Protein AF-A0A1I7UWP2-F1 (afdb_monomer_lite)

Organism: NCBI:txid1561998

Radius of gyration: 33.39 Å; chains: 1; bounding box: 86×41×83 Å

pLDDT: mean 81.62, std 11.77, range [39.41, 97.31]

Sequence (398 aa):
MCFIIDIHLTVLMQPQPLHPMPAGFCTGLLTYRNFASSHILMTSVIGLLGSQVSGLVLCFLRKYLHFQKLNRTNVSHKAFAVIAFGVLYLIVIAMVIVTYKCGMPREEEFRIIREKYPQYEAGFQSLSNFALYDFNIYWIALLSGTTIGSFYAGALFGYTTFTMLNILMELRKMSSSSNFKKQKKALSSLIAQLITTLLAIVPIAILALSLLIEFDYAQDNRALVSFVNQYNESDIWLGLNCTGLSKNSCEWDDQTTDMSYSNFAIDVTKKCDYIYNNNCYFLYEQQVPFAMADIECQQGGYKFSSVHSYLENRFIASNYMVEMSIWLGGVAANGGLIVWSDGSQEDYGYSTLKYGNGSCVSMITHYDHTGGEWITRNCSDYLPFLCKRPVCSEIGGC

Secondary structure (DSSP, 8-state):
-HHHHHHIIIII-EEEE-TTSSEEEEESTTTGGG-S-HHHHHHHHHHHHHHHHHHHHHHHHHHHHHHHHHTT--S-HHHHHHHHHHHHHHHHHHHHHHHHHT---HHHHHHHHHHH-GGGHHHHHH-SS-EE----HHHHHHHHHHHHHHHHHHHHHHHHHHHHHHHHHHHHHHS-HHHHHHHHHHHHHHHHHHHHHHHHHHHHHHHHHHTTS--HHHHHHHHHHHHHHHHT-S----SEEESSSSGGGEEETT---------PPP-SSS----EETTEEEEEEEEEE-HHHHHHHHHHTT-EEPP--SHHHHHHHHHT--S-EEEEEEEEEETTEEEEETT----SSTTSSEEP-SSSEEEEEE-TTS---EEEEE-TTS-EEEEEEEEPPBTTB--

Foldseek 3Di:
DVVVLVCLCPAAWPWDDDPPAQKIFIDHDCCVVDVDFRLVSVLVSLLVLLVLLLVLLLVLLVLLVVLVVVVPDPDPSVVVSVVLSVVSVVLSVVLSVLSSVQFDDPVVVLVCCCVPPVVCNVVVVVDPHMTHGDPDPSVVVNVVSVVVSVVSSVVSSVVSLVSLVVSLVVVVVPDDPVVSVVSVVVSVVSVVSVVVSCVVVVVVVVVVVVSVPSPPVVVVVVVVVVVCVVVPHPDDDPQWDAPDLAPVRIAGNVRDDPPPDQCRDQPPVPDQPQDDPQKGKDWDQFWFFQVVLQVVLVSNVWGFADDADPVRLLSVQQVDLDFFKAFGQWWADPPDDTQGPVRDHGRYPDPQEDEDDATTKIWTHHNVSPTRRIYGDDSRGIGIGMTMDGNQDPVGGD

InterPro domains:
  IPR001304 C-type lectin-like [PF00059] (287-389)
  IPR001304 C-type lectin-like [PS50041] (276-388)
  IPR001304 C-type lectin-like [SM00034] (272-388)
  IPR016186 C-type lectin-like/link domain superfamily [G3DSA:3.10.100.10] (270-394)
  IPR016187 C-type lectin fold [SSF56436] (216-277)
  IPR016187 C-type lectin fold [SSF56436] (273-390)
  IPR019429 7TM GPCR, serpentine chemoreceptor class i (Sri) [PF10327] (1-226)

Structure (mmCIF, N/CA/C/O backbone):
data_AF-A0A1I7UWP2-F1
#
_entry.id   AF-A0A1I7UWP2-F1
#
loop_
_atom_site.group_PDB
_atom_site.id
_atom_site.type_symbol
_atom_site.label_atom_id
_atom_site.label_alt_id
_atom_site.label_comp_id
_atom_site.label_asym_id
_atom_site.label_entity_id
_atom_site.label_seq_id
_atom_site.pdbx_PDB_ins_code
_atom_site.Cartn_x
_atom_site.Cartn_y
_atom_site.Cartn_z
_atom_site.occupancy
_atom_site.B_iso_or_equiv
_atom_site.auth_seq_id
_atom_site.auth_comp_id
_atom_site.auth_asym_id
_atom_site.auth_atom_id
_atom_site.pdbx_PDB_model_num
ATOM 1 N N . MET A 1 1 ? -22.730 -6.114 12.375 1.00 74.75 1 MET A N 1
ATOM 2 C CA . MET A 1 1 ? -21.792 -5.221 11.666 1.00 74.75 1 MET A CA 1
ATOM 3 C C . MET A 1 1 ? -20.707 -6.032 10.996 1.00 74.75 1 MET A C 1
ATOM 5 O O . MET A 1 1 ? -20.910 -6.254 9.820 1.00 74.75 1 MET A O 1
ATOM 9 N N . CYS A 1 2 ? -19.699 -6.588 11.687 1.00 75.06 2 CYS A N 1
ATOM 10 C CA . CYS A 1 2 ? -18.667 -7.432 11.044 1.00 75.06 2 CYS A CA 1
ATOM 11 C C . CYS A 1 2 ? -19.281 -8.520 10.139 1.00 75.06 2 CYS A C 1
ATOM 13 O O . CYS A 1 2 ? -19.187 -8.396 8.934 1.00 75.06 2 CYS A O 1
ATOM 15 N N . PHE A 1 3 ? -20.124 -9.409 10.682 1.00 82.44 3 PHE A N 1
ATOM 16 C CA . PHE A 1 3 ? -20.871 -10.424 9.909 1.00 82.44 3 PHE A CA 1
ATOM 17 C C . PHE A 1 3 ? -21.676 -9.897 8.698 1.00 82.44 3 PHE A C 1
ATOM 19 O O . PHE A 1 3 ? -21.912 -10.627 7.743 1.00 82.44 3 PHE A O 1
ATOM 26 N N . ILE A 1 4 ? -22.111 -8.631 8.724 1.00 82.25 4 ILE A N 1
ATOM 27 C CA . ILE A 1 4 ? -22.823 -8.002 7.598 1.00 82.25 4 ILE A CA 1
ATOM 28 C C . ILE A 1 4 ? -21.819 -7.548 6.533 1.00 82.25 4 ILE A C 1
ATOM 30 O O . ILE A 1 4 ? -22.086 -7.727 5.355 1.00 82.25 4 ILE A O 1
ATOM 34 N N . ILE A 1 5 ? -20.665 -7.011 6.938 1.00 82.69 5 ILE A N 1
ATOM 35 C CA . ILE A 1 5 ? -19.534 -6.689 6.055 1.00 82.69 5 ILE A CA 1
ATOM 36 C C . ILE A 1 5 ? -18.963 -7.967 5.438 1.00 82.69 5 ILE A C 1
ATOM 38 O O . ILE A 1 5 ? -18.740 -7.994 4.235 1.00 82.69 5 ILE A O 1
ATOM 42 N N . ASP A 1 6 ? -18.813 -9.031 6.228 1.00 81.56 6 ASP A N 1
ATOM 43 C CA . ASP A 1 6 ? -18.327 -10.334 5.775 1.00 81.56 6 ASP A CA 1
ATOM 44 C C . ASP A 1 6 ? -19.257 -10.900 4.685 1.00 81.56 6 ASP A C 1
ATOM 46 O O . ASP A 1 6 ? -18.799 -11.219 3.591 1.00 81.56 6 ASP A O 1
ATOM 50 N N . ILE A 1 7 ? -20.579 -10.932 4.921 1.00 86.31 7 ILE A N 1
ATOM 51 C CA . ILE A 1 7 ? -21.585 -11.294 3.901 1.00 86.31 7 ILE A CA 1
ATOM 52 C C . ILE A 1 7 ? -21.532 -10.350 2.692 1.00 86.31 7 ILE A C 1
ATOM 54 O O . ILE A 1 7 ? -21.632 -10.804 1.548 1.00 86.31 7 ILE A O 1
ATOM 58 N N . HIS A 1 8 ? -21.383 -9.043 2.923 1.00 82.44 8 HIS A N 1
ATOM 59 C CA . HIS A 1 8 ? -21.373 -8.054 1.848 1.00 82.44 8 HIS A CA 1
ATOM 60 C C . HIS A 1 8 ? -20.183 -8.265 0.913 1.00 82.44 8 HIS A C 1
ATOM 62 O O . HIS A 1 8 ? -20.402 -8.308 -0.288 1.00 82.44 8 HIS A O 1
ATOM 68 N N . LEU A 1 9 ? -18.983 -8.497 1.458 1.00 82.62 9 LEU A N 1
ATOM 69 C CA . LEU A 1 9 ? -17.714 -8.682 0.737 1.00 82.62 9 LEU A CA 1
ATOM 70 C C . LEU A 1 9 ? -17.452 -10.109 0.207 1.00 82.62 9 LEU A C 1
ATOM 72 O O . LEU A 1 9 ? -16.437 -10.324 -0.456 1.00 82.62 9 LEU A O 1
ATOM 76 N N . THR A 1 10 ? -18.313 -11.089 0.513 1.00 82.81 10 THR A N 1
ATOM 77 C CA . THR A 1 10 ? -18.129 -12.493 0.075 1.00 82.81 10 THR A CA 1
ATOM 78 C C . THR A 1 10 ? -19.311 -13.089 -0.690 1.00 82.81 10 THR A C 1
ATOM 80 O O . THR A 1 10 ? -19.113 -14.024 -1.461 1.00 82.81 10 THR A O 1
ATOM 83 N N . VAL A 1 11 ? -20.534 -12.574 -0.505 1.00 84.81 11 VAL A N 1
ATOM 84 C CA . VAL A 1 11 ? -21.758 -13.118 -1.129 1.00 84.81 11 VAL A CA 1
ATOM 85 C C . VAL A 1 11 ? -22.483 -12.071 -1.977 1.00 84.81 11 VAL A C 1
ATOM 87 O O . VAL A 1 11 ? -22.956 -12.367 -3.077 1.00 84.81 11 VAL A O 1
ATOM 90 N N . LEU A 1 12 ? -22.599 -10.839 -1.473 1.00 86.62 12 LEU A N 1
ATOM 91 C CA . LEU A 1 12 ? -23.357 -9.784 -2.154 1.00 86.62 12 LEU A CA 1
ATOM 92 C C . LEU A 1 12 ? -22.527 -9.084 -3.237 1.00 86.62 12 LEU A C 1
ATOM 94 O O . LEU A 1 12 ? -23.044 -8.815 -4.323 1.00 86.62 12 LEU A O 1
ATOM 98 N N . MET A 1 13 ? -21.249 -8.840 -2.954 1.00 86.12 13 MET A N 1
ATOM 99 C CA . MET A 1 13 ? -20.241 -8.315 -3.867 1.00 86.12 13 MET A CA 1
ATOM 100 C C . MET A 1 13 ? -18.848 -8.844 -3.492 1.00 86.12 13 MET A C 1
ATOM 102 O O . MET A 1 13 ? -18.511 -8.958 -2.323 1.00 86.12 13 MET A O 1
ATOM 106 N N . GLN A 1 14 ? -18.008 -9.095 -4.484 1.00 84.06 14 GLN A N 1
ATOM 107 C CA . GLN A 1 14 ? -16.583 -9.354 -4.345 1.00 84.06 14 GLN A CA 1
ATOM 108 C C . GLN A 1 14 ? -15.864 -8.353 -5.262 1.00 84.06 14 GLN A C 1
ATOM 110 O O . GLN A 1 14 ? -16.092 -8.386 -6.477 1.00 84.06 14 GLN A O 1
ATOM 115 N N . PRO A 1 15 ? -15.058 -7.423 -4.721 1.00 82.75 15 PRO A N 1
ATOM 116 C CA . PRO A 1 15 ? -14.322 -6.467 -5.536 1.00 82.75 15 PRO A CA 1
ATOM 117 C C . PRO A 1 15 ? -13.151 -7.157 -6.246 1.00 82.75 15 PRO A C 1
ATOM 119 O O . PRO A 1 15 ? -12.398 -7.910 -5.631 1.00 82.75 15 PRO A O 1
ATOM 122 N N . GLN A 1 16 ? -12.998 -6.871 -7.536 1.00 82.44 16 GLN A N 1
ATOM 123 C CA . GLN A 1 16 ? -11.916 -7.337 -8.398 1.00 82.44 16 GLN A CA 1
ATOM 124 C C . GLN A 1 16 ? -11.141 -6.106 -8.905 1.00 82.44 16 GLN A C 1
ATOM 126 O O . GLN A 1 16 ? -11.725 -5.305 -9.646 1.00 82.44 16 GLN A O 1
ATOM 131 N N . PRO A 1 17 ? -9.874 -5.898 -8.498 1.00 79.56 17 PRO A N 1
ATOM 132 C CA . PRO A 1 17 ? -9.062 -4.790 -8.992 1.00 79.56 17 PRO A CA 1
ATOM 133 C C . PRO A 1 17 ? -8.641 -5.031 -10.448 1.00 79.56 17 PRO A C 1
ATOM 135 O O . PRO A 1 17 ? -8.260 -6.140 -10.823 1.00 79.56 17 PRO A O 1
ATOM 138 N N . LEU A 1 18 ? -8.690 -3.983 -11.268 1.00 76.19 18 LEU A N 1
ATOM 139 C CA . LEU A 1 18 ? -8.285 -4.002 -12.674 1.00 76.19 18 LEU A CA 1
ATOM 140 C C . LEU A 1 18 ? -6.901 -3.365 -12.818 1.00 76.19 18 LEU A C 1
ATOM 142 O O . LEU A 1 18 ? -6.745 -2.255 -13.320 1.00 76.19 18 LEU A O 1
ATOM 146 N N . HIS A 1 19 ? -5.885 -4.095 -12.356 1.00 68.38 19 HIS A N 1
ATOM 147 C CA . HIS A 1 19 ? -4.492 -3.713 -12.566 1.00 68.38 19 HIS A CA 1
ATOM 148 C C . HIS A 1 19 ? -4.182 -3.592 -14.075 1.00 68.38 19 HIS A C 1
ATOM 150 O O . HIS A 1 19 ? -4.631 -4.443 -14.848 1.00 68.38 19 HIS A O 1
ATOM 156 N N . PRO A 1 20 ? -3.385 -2.597 -14.505 1.00 64.44 20 PRO A N 1
ATOM 157 C CA . PRO A 1 20 ? -2.561 -1.711 -13.682 1.00 64.44 20 PRO A CA 1
ATOM 158 C C . PRO A 1 20 ? -3.158 -0.292 -13.555 1.00 64.44 20 PRO A C 1
ATOM 160 O O . PRO A 1 20 ? -2.475 0.685 -13.825 1.00 64.44 20 PRO A O 1
ATOM 163 N N . MET A 1 21 ? -4.452 -0.177 -13.243 1.00 71.81 21 MET A N 1
ATOM 164 C CA . MET A 1 21 ? -5.142 1.113 -13.110 1.00 71.81 21 MET A CA 1
ATOM 165 C C . MET A 1 21 ? -5.804 1.246 -11.731 1.00 71.81 21 MET A C 1
ATOM 167 O O . MET A 1 21 ? -6.136 0.220 -11.119 1.00 71.81 21 MET A O 1
ATOM 171 N N . PRO A 1 22 ? -6.174 2.470 -11.301 1.00 75.81 22 PRO A N 1
ATOM 172 C CA . PRO A 1 22 ? -7.067 2.720 -10.165 1.00 75.81 22 PRO A CA 1
ATOM 173 C C . PRO A 1 22 ? -8.536 2.388 -10.514 1.00 75.81 22 PRO A C 1
ATOM 175 O O . PRO A 1 22 ? -9.459 3.193 -10.352 1.00 75.81 22 PRO A O 1
ATOM 178 N N . ALA A 1 23 ? -8.763 1.180 -11.031 1.00 81.81 23 ALA A N 1
ATOM 179 C CA . ALA A 1 23 ? -10.035 0.681 -11.533 1.00 81.81 23 ALA A CA 1
ATOM 180 C C . ALA A 1 23 ? -10.419 -0.656 -10.888 1.00 81.81 23 ALA A C 1
ATOM 182 O O . ALA A 1 23 ? -9.580 -1.414 -10.397 1.00 81.81 23 ALA A O 1
ATOM 183 N N . GLY A 1 24 ? -11.705 -0.995 -10.933 1.00 84.25 24 GLY A N 1
ATOM 184 C CA . GLY A 1 24 ? -12.183 -2.303 -10.495 1.00 84.25 24 GLY A CA 1
ATOM 185 C C . GLY A 1 24 ? -13.644 -2.562 -10.831 1.00 84.25 24 GLY A C 1
ATOM 186 O O . GLY A 1 24 ? -14.391 -1.658 -11.203 1.00 84.25 24 GLY A O 1
ATOM 187 N N . PHE A 1 25 ? -14.075 -3.809 -10.675 1.00 86.88 25 PHE A N 1
ATOM 188 C CA . PHE A 1 25 ? -15.473 -4.210 -10.830 1.00 86.88 25 PHE A CA 1
ATOM 189 C C . PHE A 1 25 ? -15.919 -5.121 -9.687 1.00 86.88 25 PHE A C 1
ATOM 191 O O . PHE A 1 25 ? -15.100 -5.709 -8.987 1.00 86.88 25 PHE A O 1
ATOM 198 N N . CYS A 1 26 ? -17.227 -5.220 -9.463 1.00 86.56 26 CYS A N 1
ATOM 199 C CA . CYS A 1 26 ? -17.799 -6.098 -8.442 1.00 86.56 26 CYS A CA 1
ATOM 200 C C . CYS A 1 26 ? -18.500 -7.305 -9.082 1.00 86.56 26 CYS A C 1
ATOM 202 O O . CYS A 1 26 ? -19.354 -7.148 -9.955 1.00 86.56 26 CYS A O 1
ATOM 204 N N . THR A 1 27 ? -18.212 -8.513 -8.602 1.00 84.88 27 THR A N 1
ATOM 205 C CA . THR A 1 27 ? -18.961 -9.736 -8.940 1.00 84.88 27 THR A CA 1
ATOM 206 C C . THR A 1 27 ? -19.812 -10.174 -7.749 1.00 84.88 27 THR A C 1
ATOM 208 O O . THR A 1 27 ? -19.382 -10.043 -6.612 1.00 84.88 27 THR A O 1
ATOM 211 N N . GLY A 1 28 ? -21.032 -10.674 -7.957 1.00 86.44 28 GLY A N 1
ATOM 212 C CA . GLY A 1 28 ? -21.868 -11.176 -6.858 1.00 86.44 28 GLY A CA 1
ATOM 213 C C . GLY A 1 28 ? -23.359 -10.931 -7.055 1.00 86.44 28 GLY A C 1
ATOM 214 O O . GLY A 1 28 ? -23.805 -10.492 -8.118 1.00 86.44 28 GLY A O 1
ATOM 215 N N . LEU A 1 29 ? -24.146 -11.218 -6.015 1.00 87.56 29 LEU A N 1
ATOM 216 C CA . LEU A 1 29 ? -25.608 -11.157 -6.088 1.00 87.56 29 LEU A CA 1
ATOM 217 C C . LEU A 1 29 ? -26.146 -9.750 -6.411 1.00 87.56 29 LEU A C 1
ATOM 219 O O . LEU A 1 29 ? -27.175 -9.641 -7.073 1.00 87.56 29 LEU A O 1
ATOM 223 N N . LEU A 1 30 ? -25.455 -8.681 -5.994 1.00 86.88 30 LEU A N 1
ATOM 224 C CA . LEU A 1 30 ? -25.879 -7.294 -6.240 1.00 86.88 30 LEU A CA 1
ATOM 225 C C . LEU A 1 30 ? -25.405 -6.711 -7.583 1.00 86.88 30 LEU A C 1
ATOM 227 O O . LEU A 1 30 ? -25.908 -5.661 -7.980 1.00 86.88 30 LEU A O 1
ATOM 231 N N . THR A 1 31 ? -24.491 -7.368 -8.309 1.00 83.94 31 THR A N 1
ATOM 232 C CA . THR A 1 31 ? -24.173 -6.997 -9.706 1.00 83.94 31 THR A CA 1
ATOM 233 C C . THR A 1 31 ? -24.862 -7.877 -10.743 1.00 83.94 31 THR A C 1
ATOM 235 O O . THR A 1 31 ? -24.876 -7.525 -11.924 1.00 83.94 31 THR A O 1
ATOM 238 N N . TYR A 1 32 ? -25.527 -8.961 -10.326 1.00 83.62 32 TYR A N 1
ATOM 239 C CA . TYR A 1 32 ? -26.397 -9.739 -11.205 1.00 83.62 32 TYR A CA 1
ATOM 240 C C . TYR A 1 32 ? -27.450 -8.836 -11.879 1.00 83.62 32 TYR A C 1
ATOM 242 O O . TYR A 1 32 ? -28.125 -8.041 -11.224 1.00 83.62 32 TYR A O 1
ATOM 250 N N . ARG A 1 33 ? -27.561 -8.940 -13.213 1.00 80.56 33 ARG A N 1
ATOM 251 C CA . ARG A 1 33 ? -28.406 -8.083 -14.075 1.00 80.56 33 ARG A CA 1
ATOM 252 C C . ARG A 1 33 ? -28.176 -6.568 -13.897 1.00 80.56 33 ARG A C 1
ATOM 254 O O . ARG A 1 33 ? -29.107 -5.793 -14.095 1.00 80.56 33 ARG A O 1
ATOM 261 N N . ASN A 1 34 ? -26.956 -6.143 -13.551 1.00 77.94 34 ASN A N 1
ATOM 262 C CA . ASN A 1 34 ? -26.588 -4.736 -13.333 1.00 77.94 34 ASN A CA 1
ATOM 263 C C . ASN A 1 34 ? -27.463 -4.015 -12.274 1.00 77.94 34 ASN A C 1
ATOM 265 O O . ASN A 1 34 ? -27.690 -2.812 -12.376 1.00 77.94 34 ASN A O 1
ATOM 269 N N . PHE A 1 35 ? -27.939 -4.726 -11.239 1.00 85.19 35 PHE A N 1
ATOM 270 C CA . PHE A 1 35 ? -28.796 -4.149 -10.189 1.00 85.19 35 PHE A CA 1
ATOM 271 C C . PHE A 1 35 ? -28.146 -2.972 -9.429 1.00 85.19 35 PHE A C 1
ATOM 273 O O . PHE A 1 35 ? -28.826 -2.000 -9.106 1.00 85.19 35 PHE A O 1
ATOM 280 N N . ALA A 1 36 ? -26.833 -3.026 -9.180 1.00 87.00 36 ALA A N 1
ATOM 281 C CA . ALA A 1 36 ? -26.046 -1.913 -8.649 1.00 87.00 36 ALA A CA 1
ATOM 282 C C . ALA A 1 36 ? -24.716 -1.744 -9.407 1.00 87.00 36 ALA A C 1
ATOM 284 O O . ALA A 1 36 ? -24.098 -2.722 -9.842 1.00 87.00 36 ALA A O 1
ATOM 285 N N . SER A 1 37 ? -24.243 -0.501 -9.547 1.00 90.06 37 SER A N 1
ATOM 286 C CA . SER A 1 37 ? -22.917 -0.222 -10.113 1.00 90.06 37 SER A CA 1
ATOM 287 C C . SER A 1 37 ? -21.804 -0.522 -9.104 1.00 90.06 37 SER A C 1
ATOM 289 O O . SER A 1 37 ? -21.992 -0.403 -7.890 1.00 90.06 37 SER A O 1
ATOM 291 N N . SER A 1 38 ? -20.619 -0.868 -9.610 1.00 89.19 38 SER A N 1
ATOM 292 C CA . SER A 1 38 ? -19.435 -1.158 -8.790 1.00 89.19 38 SER A CA 1
ATOM 293 C C . SER A 1 38 ? -19.065 0.025 -7.884 1.00 89.19 38 SER A C 1
ATOM 295 O O . SER A 1 38 ? -18.721 -0.177 -6.723 1.00 89.19 38 SER A O 1
ATOM 297 N N . HIS A 1 39 ? -19.248 1.265 -8.358 1.00 90.44 39 HIS A N 1
ATOM 298 C CA . HIS A 1 39 ? -19.044 2.479 -7.557 1.00 90.44 39 HIS A CA 1
ATOM 299 C C . HIS A 1 39 ? -20.010 2.600 -6.367 1.00 90.44 39 HIS A C 1
ATOM 301 O O . HIS A 1 39 ? -19.591 2.900 -5.247 1.00 90.44 39 HIS A O 1
ATOM 307 N N . ILE A 1 40 ? -21.308 2.342 -6.574 1.00 91.25 40 ILE A N 1
ATOM 308 C CA . ILE A 1 40 ? -22.312 2.374 -5.492 1.00 91.25 40 ILE A CA 1
ATOM 309 C C . ILE A 1 40 ? -22.011 1.276 -4.464 1.00 91.25 40 ILE A C 1
ATOM 311 O O . ILE A 1 40 ? -22.099 1.505 -3.255 1.00 91.25 40 ILE A O 1
ATOM 315 N N . LEU A 1 41 ? -21.591 0.103 -4.936 1.00 90.12 41 LEU A N 1
ATOM 316 C CA . LEU A 1 41 ? -21.196 -1.019 -4.093 1.00 90.12 41 LEU A CA 1
ATOM 317 C C . LEU A 1 41 ? -19.957 -0.694 -3.241 1.00 90.12 41 LEU A C 1
ATOM 319 O O . LEU A 1 41 ? -20.031 -0.815 -2.016 1.00 90.12 41 LEU A O 1
ATOM 323 N N . MET A 1 42 ? -18.889 -0.143 -3.822 1.00 87.75 42 MET A N 1
ATOM 324 C CA . MET A 1 42 ? -17.733 0.341 -3.050 1.00 87.75 42 MET A CA 1
ATOM 325 C C . MET A 1 42 ? -18.092 1.480 -2.080 1.00 87.75 42 MET A C 1
ATOM 327 O O . MET A 1 42 ? -17.624 1.492 -0.939 1.00 87.75 42 MET A O 1
ATOM 331 N N . THR A 1 43 ? -19.006 2.379 -2.462 1.00 91.25 43 THR A N 1
ATOM 332 C CA . THR A 1 43 ? -19.536 3.422 -1.565 1.00 91.25 43 THR A CA 1
ATOM 333 C C . THR A 1 43 ? -20.236 2.811 -0.341 1.00 91.25 43 THR A C 1
ATOM 335 O O . THR A 1 43 ? -20.017 3.251 0.791 1.00 91.25 43 THR A O 1
ATOM 338 N N . SER A 1 44 ? -21.031 1.750 -0.533 1.00 90.38 44 SER A N 1
ATOM 339 C CA . SER A 1 44 ? -21.676 1.032 0.576 1.00 90.38 44 SER A CA 1
ATOM 340 C C . SER A 1 44 ? -20.691 0.287 1.486 1.00 90.38 44 SER A C 1
ATOM 342 O O . SER A 1 44 ? -20.899 0.282 2.699 1.00 90.38 44 SER A O 1
ATOM 344 N N . VAL A 1 45 ? -19.583 -0.254 0.957 1.00 87.50 45 VAL A N 1
ATOM 345 C CA . VAL A 1 45 ? -18.504 -0.847 1.776 1.00 87.50 45 VAL A CA 1
ATOM 346 C C . VAL A 1 45 ? -17.926 0.182 2.747 1.00 87.50 45 VAL A C 1
ATOM 348 O O . VAL A 1 45 ? -17.834 -0.097 3.943 1.00 87.50 45 VAL A O 1
ATOM 351 N N . ILE A 1 46 ? -17.594 1.389 2.275 1.00 87.50 46 ILE A N 1
ATOM 352 C CA . ILE A 1 46 ? -17.031 2.447 3.133 1.00 87.50 46 ILE A CA 1
ATOM 353 C C . ILE A 1 46 ? -18.037 2.883 4.214 1.00 87.50 46 ILE A C 1
ATOM 355 O O . ILE A 1 46 ? -17.662 3.031 5.380 1.00 87.50 46 ILE A O 1
ATOM 359 N N . GLY A 1 47 ? -19.328 2.983 3.878 1.00 90.62 47 GLY A N 1
ATOM 360 C CA . GLY A 1 47 ? -20.388 3.231 4.863 1.00 90.62 47 GLY A CA 1
ATOM 361 C C . GLY A 1 47 ? -20.509 2.128 5.922 1.00 90.62 47 GLY A C 1
ATOM 362 O O . GLY A 1 47 ? -20.614 2.418 7.118 1.00 90.62 47 GLY A O 1
ATOM 363 N N . LEU A 1 48 ? -20.434 0.857 5.515 1.00 89.62 48 LEU A N 1
ATOM 364 C CA . LEU A 1 48 ? -20.475 -0.277 6.438 1.00 89.62 48 LEU A CA 1
ATOM 365 C C . 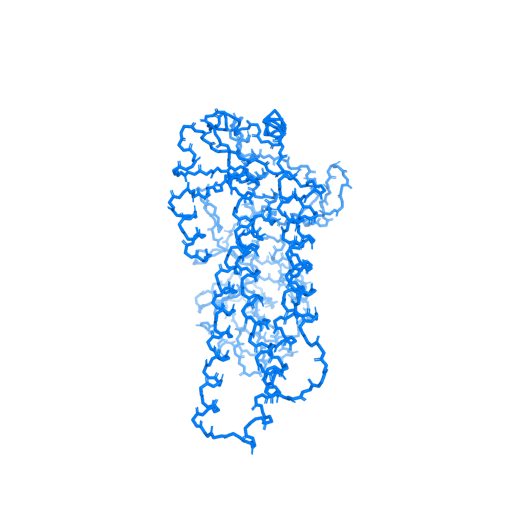LEU A 1 48 ? -19.245 -0.308 7.363 1.00 89.62 48 LEU A C 1
ATOM 367 O O . LEU A 1 48 ? -19.417 -0.443 8.577 1.00 89.62 48 LEU A O 1
ATOM 371 N N . LEU A 1 49 ? -18.031 -0.106 6.839 1.00 86.75 49 LEU A N 1
ATOM 372 C CA . LEU A 1 49 ? -16.795 -0.019 7.632 1.00 86.75 49 LEU A CA 1
ATOM 373 C C . LEU A 1 49 ? -16.849 1.138 8.648 1.00 86.75 49 LEU A C 1
ATOM 375 O O . LEU A 1 49 ? -16.576 0.939 9.836 1.00 86.75 49 LEU A O 1
ATOM 379 N N . GLY A 1 50 ? -17.307 2.324 8.232 1.00 89.31 50 GLY A N 1
ATOM 380 C CA . GLY A 1 50 ? -17.542 3.454 9.137 1.00 89.31 50 GLY A CA 1
ATOM 381 C C . GLY A 1 50 ? -18.570 3.138 10.236 1.00 89.31 50 GLY A C 1
ATOM 382 O O . GLY A 1 50 ? -18.400 3.535 11.396 1.00 89.31 50 GLY A O 1
ATOM 383 N N . SER A 1 51 ? -19.601 2.346 9.918 1.00 89.56 51 SER A N 1
ATOM 384 C CA . SER A 1 51 ? -20.582 1.860 10.901 1.00 89.56 51 SER A CA 1
ATOM 385 C C . SER A 1 51 ? -19.986 0.863 11.911 1.00 89.56 51 SER A C 1
ATOM 387 O O . SER A 1 51 ? -20.358 0.893 13.087 1.00 89.56 51 SER A O 1
ATOM 389 N N . GLN A 1 52 ? -19.018 0.026 11.507 1.00 88.31 52 GLN A N 1
ATOM 390 C CA . GLN A 1 52 ? -18.296 -0.884 12.406 1.00 88.31 52 GLN A CA 1
ATOM 391 C C . GLN A 1 52 ? -17.441 -0.108 13.413 1.00 88.31 52 GLN A C 1
ATOM 393 O O . GLN A 1 52 ? -17.543 -0.363 14.616 1.00 88.31 52 GLN A O 1
ATOM 398 N N . VAL A 1 53 ? -16.660 0.875 12.950 1.00 88.12 53 VAL A N 1
ATOM 399 C CA . VAL A 1 53 ? -15.859 1.749 13.829 1.00 88.12 53 VAL A CA 1
ATOM 400 C C . VAL A 1 53 ? -16.768 2.515 14.797 1.00 88.12 53 VAL A C 1
ATOM 402 O O . VAL A 1 53 ? -16.520 2.522 16.005 1.00 88.12 53 VAL A O 1
ATOM 405 N N . SER A 1 54 ? -17.881 3.065 14.301 1.00 91.12 54 SER A N 1
ATOM 406 C CA . SER A 1 54 ? -18.898 3.732 15.129 1.00 91.12 54 SER A CA 1
ATOM 407 C C . SER A 1 54 ? -19.495 2.799 16.191 1.00 91.12 54 SER A C 1
ATOM 409 O O . SER A 1 54 ? -19.647 3.191 17.349 1.00 91.12 54 SER A O 1
ATOM 411 N N . GLY A 1 55 ? -19.794 1.545 15.834 1.00 90.88 55 GLY A N 1
ATOM 412 C CA . GLY A 1 55 ? -20.299 0.530 16.762 1.00 90.88 55 GLY A CA 1
ATOM 413 C C . GLY A 1 55 ? -19.306 0.186 17.878 1.00 90.88 55 GLY A C 1
ATOM 414 O O . GLY A 1 55 ? -19.702 0.095 19.042 1.00 90.88 55 GLY A O 1
ATOM 415 N N . LEU A 1 56 ? -18.014 0.070 17.553 1.00 89.19 56 LEU A N 1
ATOM 416 C CA . LEU A 1 56 ? -16.955 -0.142 18.545 1.00 89.19 56 LEU A CA 1
ATOM 417 C C . LEU A 1 56 ? -16.826 1.062 19.482 1.00 89.19 56 LEU A C 1
ATOM 419 O O . LEU A 1 56 ? -16.858 0.889 20.701 1.00 89.19 56 LEU A O 1
ATOM 423 N N . VAL A 1 57 ? -16.767 2.285 18.947 1.00 91.56 57 VAL A N 1
ATOM 424 C CA . VAL A 1 57 ? -16.729 3.513 19.761 1.00 91.56 57 VAL A CA 1
ATOM 425 C C . VAL A 1 57 ? -17.946 3.605 20.686 1.00 91.56 57 VAL A C 1
ATOM 427 O O . VAL A 1 57 ? -17.788 3.898 21.871 1.00 91.56 57 VAL A O 1
ATOM 430 N N . LEU A 1 58 ? -19.148 3.259 20.216 1.00 92.62 58 LEU A N 1
ATOM 431 C CA . LEU A 1 58 ? -20.346 3.202 21.057 1.00 92.62 58 LEU A CA 1
ATOM 432 C C . LEU A 1 58 ? -20.215 2.179 22.203 1.00 92.62 58 LEU A C 1
ATOM 434 O O . LEU A 1 58 ? -20.659 2.453 23.321 1.00 92.62 58 LEU A O 1
ATOM 438 N N . CYS A 1 59 ? -19.583 1.025 21.973 1.00 91.75 59 CYS A N 1
ATOM 439 C CA . CYS A 1 59 ? -19.282 0.047 23.022 1.00 91.75 59 CYS A CA 1
ATOM 440 C C . CYS A 1 59 ? -18.268 0.579 24.052 1.00 91.75 59 CYS A C 1
ATOM 442 O O . CYS A 1 59 ? -18.511 0.446 25.257 1.00 91.75 59 CYS A O 1
ATOM 444 N N . PHE A 1 60 ? -17.192 1.242 23.613 1.00 92.31 60 PHE A N 1
ATOM 445 C CA . PHE A 1 60 ? -16.230 1.903 24.507 1.00 92.31 60 PHE A CA 1
ATOM 446 C C . PHE A 1 60 ? -16.878 3.022 25.327 1.00 92.31 60 PHE A C 1
ATOM 448 O O . PHE A 1 60 ? -16.745 3.032 26.550 1.00 92.31 60 PHE A O 1
ATOM 455 N N . LEU A 1 61 ? -17.672 3.897 24.706 1.00 92.31 61 LEU A N 1
ATOM 456 C CA . LEU A 1 61 ? -18.398 4.970 25.390 1.00 92.31 61 LEU A CA 1
ATOM 457 C C . LEU A 1 61 ? -19.425 4.431 26.400 1.00 92.31 61 LEU A C 1
ATOM 459 O O . LEU A 1 61 ? -19.491 4.913 27.533 1.00 92.31 61 LEU A O 1
ATOM 463 N N . ARG A 1 62 ? -20.182 3.380 26.054 1.00 91.56 62 ARG A N 1
ATOM 464 C CA . ARG A 1 62 ? -21.092 2.699 26.997 1.00 91.56 62 ARG A CA 1
ATOM 465 C C . ARG A 1 62 ? -20.338 2.105 28.192 1.00 91.56 62 ARG A C 1
ATOM 467 O O . ARG A 1 62 ? -20.816 2.215 29.323 1.00 91.56 62 ARG A O 1
ATOM 474 N N . LYS A 1 63 ? -19.158 1.509 27.975 1.00 90.50 63 LYS A N 1
ATOM 475 C CA . LYS A 1 63 ? -18.333 0.940 29.054 1.00 90.50 63 LYS A CA 1
ATOM 476 C C . LYS A 1 63 ? -17.689 2.026 29.927 1.00 90.50 63 LYS A C 1
ATOM 478 O O . LYS A 1 63 ? -17.724 1.906 31.151 1.00 90.50 63 LYS A O 1
ATOM 483 N N . TYR A 1 64 ? -17.207 3.108 29.320 1.00 90.12 64 TYR A N 1
ATOM 484 C CA . TYR A 1 64 ? -16.700 4.310 29.986 1.00 90.12 64 TYR A CA 1
ATOM 485 C C . TYR A 1 64 ? -17.758 4.925 30.916 1.00 90.12 64 TYR A C 1
ATOM 487 O O . TYR A 1 64 ? -17.502 5.113 32.105 1.00 90.12 64 TYR A O 1
ATOM 495 N N . LEU A 1 65 ? -18.988 5.129 30.426 1.00 91.38 65 LEU A N 1
ATOM 496 C CA . LEU A 1 65 ? -20.107 5.628 31.237 1.00 91.38 65 LEU A CA 1
ATOM 497 C C . LEU A 1 65 ? -20.461 4.702 32.413 1.00 91.38 65 LEU A C 1
ATOM 499 O O . LEU A 1 65 ? -20.884 5.182 33.465 1.00 91.38 65 LEU A O 1
ATOM 503 N N . HIS A 1 66 ? -20.291 3.383 32.264 1.00 87.94 66 HIS A N 1
ATOM 504 C CA . HIS A 1 66 ? -20.471 2.433 33.367 1.00 87.94 66 HIS A CA 1
ATOM 505 C C . HIS A 1 66 ? -19.392 2.599 34.446 1.00 87.94 66 HIS A C 1
ATOM 507 O O . HIS A 1 66 ? -19.717 2.606 35.631 1.00 87.94 66 HIS A O 1
ATOM 513 N N . PHE A 1 67 ? -18.125 2.775 34.060 1.00 86.88 67 PHE A N 1
ATOM 514 C CA . PHE A 1 67 ? -17.043 3.044 35.013 1.00 86.88 67 PHE A CA 1
ATOM 515 C C . PHE A 1 67 ? -17.188 4.412 35.698 1.00 86.88 67 PHE A C 1
ATOM 517 O O . PHE A 1 67 ? -17.048 4.481 36.916 1.00 86.88 67 PHE A O 1
ATOM 524 N N . GLN A 1 68 ? -17.564 5.475 34.978 1.00 87.00 68 GLN A N 1
ATOM 525 C CA . GLN A 1 68 ? -17.775 6.795 35.592 1.00 87.00 68 GLN A CA 1
ATOM 526 C C . GLN A 1 68 ? -18.914 6.795 36.629 1.00 87.00 68 GLN A C 1
ATOM 528 O O . GLN A 1 68 ? -18.795 7.435 37.671 1.00 87.00 68 GLN A O 1
ATOM 533 N N . LYS A 1 69 ? -19.985 6.010 36.418 1.00 85.31 69 LYS A N 1
ATOM 534 C CA . LYS A 1 69 ? -21.033 5.799 37.439 1.00 85.31 69 LYS A CA 1
ATOM 535 C C . LYS A 1 69 ? -20.501 5.135 38.716 1.00 85.31 69 LYS A C 1
ATOM 537 O O . LYS A 1 69 ? -20.948 5.483 39.804 1.00 85.31 69 LYS A O 1
ATOM 542 N N . LEU A 1 70 ? -19.560 4.192 38.598 1.00 82.38 70 LEU A N 1
ATOM 543 C CA . LEU A 1 70 ? -18.915 3.560 39.760 1.00 82.38 70 LEU A CA 1
ATOM 544 C C . LEU A 1 70 ? -18.008 4.544 40.516 1.00 82.38 70 LEU A C 1
ATOM 546 O O . LEU A 1 70 ? -17.888 4.439 41.732 1.00 82.38 70 LEU A O 1
ATOM 550 N N . ASN A 1 71 ? -17.429 5.519 39.809 1.00 79.81 71 ASN A N 1
ATOM 551 C CA . ASN A 1 71 ? -16.517 6.528 40.350 1.00 79.81 71 ASN A CA 1
ATOM 552 C C . ASN A 1 71 ? -17.216 7.680 41.114 1.00 79.81 71 ASN A C 1
ATOM 554 O O . ASN A 1 71 ? -16.549 8.587 41.597 1.00 79.81 71 ASN A O 1
ATOM 558 N N . ARG A 1 72 ? -18.557 7.672 41.213 1.00 73.12 72 ARG A N 1
ATOM 559 C CA . ARG A 1 72 ? -19.382 8.644 41.973 1.00 73.12 72 ARG A CA 1
ATOM 560 C C . ARG A 1 72 ? -19.139 10.140 41.668 1.00 73.12 72 ARG A C 1
ATOM 562 O O . ARG A 1 72 ? -19.518 10.991 42.466 1.00 73.12 72 ARG A O 1
ATOM 569 N N . THR A 1 73 ? -18.557 10.498 40.522 1.00 67.06 73 THR A N 1
ATOM 570 C CA . THR A 1 73 ? -18.334 11.911 40.161 1.00 67.06 73 THR A CA 1
ATOM 571 C C . THR A 1 73 ? -19.635 12.584 39.714 1.00 67.06 73 THR A C 1
ATOM 573 O O . THR A 1 73 ? -20.294 12.073 38.808 1.00 67.06 73 THR A O 1
ATOM 576 N N . ASN A 1 74 ? -19.949 13.774 40.237 1.00 60.53 74 ASN A N 1
ATOM 577 C CA . ASN A 1 74 ? -21.152 14.550 39.875 1.00 60.53 74 ASN A CA 1
ATOM 578 C C . ASN A 1 74 ? -21.130 15.170 38.453 1.00 60.53 74 ASN A C 1
ATOM 580 O O . ASN A 1 74 ? -22.071 15.857 38.065 1.00 60.53 74 ASN A O 1
ATOM 584 N N . VAL A 1 75 ? -20.076 14.947 37.661 1.00 71.75 75 VAL A N 1
ATOM 585 C CA . VAL A 1 75 ? -19.929 15.497 36.300 1.00 71.75 75 VAL A CA 1
ATOM 586 C C . VAL A 1 75 ? -20.772 14.708 35.287 1.00 71.75 75 VAL A C 1
ATOM 588 O O . VAL A 1 75 ? -20.777 13.475 35.280 1.00 71.75 75 VAL A O 1
ATOM 591 N N . SER A 1 76 ? -21.461 15.410 34.379 1.00 74.56 76 SER A N 1
ATOM 592 C CA . SER A 1 76 ? -22.343 14.803 33.368 1.00 74.56 76 SER A CA 1
ATOM 593 C C . SER A 1 76 ? -21.579 14.199 32.177 1.00 74.56 76 SER A C 1
ATOM 595 O O . SER A 1 76 ? -21.696 14.634 31.031 1.00 74.56 76 SER A O 1
ATOM 597 N N . HIS A 1 77 ? -20.836 13.116 32.428 1.00 86.12 77 HIS A N 1
ATOM 598 C CA . HIS A 1 77 ? -20.102 12.344 31.408 1.00 86.12 77 HIS A CA 1
ATOM 599 C C . HIS A 1 77 ? -20.972 11.849 30.238 1.00 86.12 77 HIS A C 1
ATOM 601 O O . HIS A 1 77 ? -20.451 11.533 29.169 1.00 86.12 77 HIS A O 1
ATOM 607 N N . LYS A 1 78 ? -22.302 11.798 30.418 1.00 89.19 78 LYS A N 1
ATOM 608 C CA . LYS A 1 78 ? -23.274 11.485 29.357 1.00 89.19 78 LYS A CA 1
ATOM 609 C C . LYS A 1 78 ? -23.169 12.452 28.174 1.00 89.19 78 LYS A C 1
ATOM 611 O O . LYS A 1 78 ? -23.243 11.996 27.039 1.00 89.19 78 LYS A O 1
ATOM 616 N N . ALA A 1 79 ? -22.998 13.752 28.433 1.00 90.56 79 ALA A N 1
ATOM 617 C CA . ALA A 1 79 ? -22.949 14.771 27.385 1.00 90.56 79 ALA A CA 1
ATOM 618 C C . ALA A 1 79 ? -21.730 14.565 26.474 1.00 90.56 79 ALA A C 1
ATOM 620 O O . ALA A 1 79 ? -21.886 14.462 25.261 1.00 90.56 79 ALA A O 1
ATOM 621 N N . PHE A 1 80 ? -20.547 14.373 27.071 1.00 92.12 80 PHE A N 1
ATOM 622 C CA . PHE A 1 80 ? -19.320 14.004 26.357 1.00 92.12 80 PHE A CA 1
ATOM 623 C C . PHE A 1 80 ? -19.526 12.782 25.451 1.00 92.12 80 PHE A C 1
ATOM 625 O O . PHE A 1 80 ? -19.198 12.833 24.271 1.00 92.12 80 PHE A O 1
ATOM 632 N N . ALA A 1 81 ? -20.121 11.703 25.971 1.00 93.75 81 ALA A N 1
ATOM 633 C CA . ALA A 1 81 ? -20.326 10.482 25.196 1.00 93.75 81 ALA A CA 1
ATOM 634 C C . ALA A 1 81 ? -21.305 10.658 24.018 1.00 93.75 81 ALA A C 1
ATOM 636 O O . ALA A 1 81 ? -21.091 10.072 22.960 1.00 93.75 81 ALA A O 1
ATOM 637 N N . VAL A 1 82 ? -22.360 11.465 24.174 1.00 94.06 82 VAL A N 1
ATOM 638 C CA . VAL A 1 82 ? -23.294 11.774 23.075 1.00 94.06 82 VAL A CA 1
ATOM 639 C C . VAL A 1 82 ? -22.619 12.644 22.012 1.00 94.06 82 VAL A C 1
ATOM 641 O O . VAL A 1 82 ? -22.720 12.331 20.829 1.00 94.06 82 VAL A O 1
ATOM 644 N N . ILE A 1 83 ? -21.884 13.683 22.421 1.00 94.75 83 ILE A N 1
ATOM 645 C CA . ILE A 1 83 ? -21.169 14.584 21.504 1.00 94.75 83 ILE A CA 1
ATOM 646 C C . ILE A 1 83 ? -20.086 13.819 20.731 1.00 94.75 83 ILE A C 1
ATOM 648 O O . ILE A 1 83 ? -20.038 13.907 19.508 1.00 94.75 83 ILE A O 1
ATOM 652 N N . ALA A 1 84 ? -19.265 13.016 21.414 1.00 95.00 84 ALA A N 1
ATOM 653 C CA . ALA A 1 84 ? -18.176 12.267 20.786 1.00 95.00 84 ALA A CA 1
ATOM 654 C C . ALA A 1 84 ? -18.676 11.219 19.774 1.00 95.00 84 ALA A C 1
ATOM 656 O O . ALA A 1 84 ? -18.096 11.058 18.700 1.00 95.00 84 ALA A O 1
ATOM 657 N N . PHE A 1 85 ? -19.786 10.538 20.079 1.00 95.94 85 PHE A N 1
ATOM 658 C CA . PHE A 1 85 ? -20.432 9.637 19.122 1.00 95.94 85 PHE A CA 1
ATOM 659 C C . PHE A 1 85 ? -21.063 10.399 17.945 1.00 95.94 85 PHE A C 1
ATOM 661 O O . PHE A 1 85 ? -20.927 9.971 16.801 1.00 95.94 85 PHE A O 1
ATOM 668 N N . GLY A 1 86 ? -21.710 11.541 18.205 1.00 95.75 86 GLY A N 1
ATOM 669 C CA . GLY A 1 86 ? -22.314 12.384 17.170 1.00 95.75 86 GLY A CA 1
ATOM 670 C C . GLY A 1 86 ? -21.293 12.928 16.169 1.00 95.75 86 GLY A C 1
ATOM 671 O O . GLY A 1 86 ? -21.513 12.826 14.966 1.00 95.75 86 GLY A O 1
ATOM 672 N N . VAL A 1 87 ? -20.150 13.430 16.649 1.00 96.12 87 VAL A N 1
ATOM 673 C CA . VAL A 1 87 ? -19.045 13.905 15.796 1.00 96.12 87 VAL A CA 1
ATOM 674 C C . VAL A 1 87 ? -18.499 12.776 14.919 1.00 96.12 87 VAL A C 1
ATOM 676 O O . VAL A 1 87 ? -18.380 12.959 13.710 1.00 96.12 87 VAL A O 1
ATOM 679 N N . LEU A 1 88 ? -18.242 11.588 15.482 1.00 94.25 88 LEU A N 1
ATOM 680 C CA . LEU A 1 88 ? -17.790 10.436 14.693 1.00 94.25 88 LEU A CA 1
ATOM 681 C C . LEU A 1 88 ? -18.813 10.025 13.622 1.00 94.25 88 LEU A C 1
ATOM 683 O O . LEU A 1 88 ? -18.437 9.738 12.488 1.00 94.25 88 LEU A O 1
ATOM 687 N N . TYR A 1 89 ? -20.103 10.018 13.961 1.00 93.94 89 TYR A N 1
ATOM 688 C CA . TYR A 1 89 ? -21.162 9.651 13.021 1.00 93.94 89 TYR A CA 1
ATOM 689 C C . TYR A 1 89 ? -21.304 10.671 11.877 1.00 93.94 89 TYR A C 1
ATOM 691 O O . TYR A 1 89 ? -21.476 10.279 10.724 1.00 93.94 89 TYR A O 1
ATOM 699 N N . LEU A 1 90 ? -21.143 11.968 12.165 1.00 95.38 90 LEU A N 1
ATOM 700 C CA . LEU A 1 90 ? -21.087 13.022 11.146 1.00 95.38 90 LEU A CA 1
ATOM 701 C C . LEU A 1 90 ? -19.862 12.882 10.230 1.00 95.38 90 LEU A C 1
ATOM 703 O O . LEU A 1 90 ? -20.005 13.041 9.020 1.00 95.38 90 LEU A O 1
ATOM 707 N N . ILE A 1 91 ? -18.691 12.520 10.773 1.00 93.06 91 ILE A N 1
ATOM 708 C CA . ILE A 1 91 ? -17.498 12.205 9.967 1.00 93.06 91 ILE A CA 1
ATOM 709 C C . ILE A 1 91 ? -17.798 11.032 9.023 1.00 93.06 91 ILE A C 1
ATOM 711 O O . ILE A 1 91 ? -17.553 11.143 7.826 1.00 93.06 91 ILE A O 1
ATOM 715 N N . VAL A 1 92 ? -18.393 9.938 9.512 1.00 93.50 92 VAL A N 1
ATOM 716 C CA . VAL A 1 92 ? -18.748 8.779 8.668 1.00 93.50 92 VAL A CA 1
ATOM 717 C C . VAL A 1 92 ? -19.741 9.153 7.558 1.00 93.50 92 VAL A C 1
ATOM 719 O O . VAL A 1 92 ? -19.558 8.726 6.420 1.00 93.50 92 VAL A O 1
ATOM 722 N N . ILE A 1 93 ? -20.746 9.989 7.841 1.00 94.56 93 ILE A N 1
ATOM 723 C CA . ILE A 1 93 ? -21.675 10.492 6.813 1.00 94.56 93 ILE A CA 1
ATOM 724 C C . ILE A 1 93 ? -20.932 11.327 5.759 1.00 94.56 93 ILE A C 1
ATOM 726 O O . ILE A 1 93 ? -21.107 11.091 4.564 1.00 94.56 93 ILE A O 1
ATOM 730 N N . ALA A 1 94 ? -20.078 12.265 6.181 1.00 94.31 94 ALA A N 1
ATOM 731 C CA . ALA A 1 94 ? -19.289 13.087 5.264 1.00 94.31 94 ALA A CA 1
ATOM 732 C C . ALA A 1 94 ? -18.380 12.228 4.366 1.00 94.31 94 ALA A C 1
ATOM 734 O O . ALA A 1 94 ? -18.329 12.446 3.159 1.00 94.31 94 ALA A O 1
ATOM 735 N N . MET A 1 95 ? -17.744 11.196 4.927 1.00 91.50 95 MET A N 1
ATOM 736 C CA . MET A 1 95 ? -16.896 10.251 4.193 1.00 91.50 95 MET A CA 1
ATOM 737 C C . MET A 1 95 ? -17.654 9.467 3.116 1.00 91.50 95 MET A C 1
ATOM 739 O O . MET A 1 95 ? -17.147 9.307 2.006 1.00 91.50 95 MET A O 1
ATOM 743 N N . VAL A 1 96 ? -18.880 9.016 3.399 1.00 94.50 96 VAL A N 1
ATOM 744 C CA . VAL A 1 96 ? -19.733 8.345 2.400 1.00 94.50 96 VAL A CA 1
ATOM 745 C C . VAL A 1 96 ? -20.141 9.312 1.283 1.00 94.50 96 VAL A C 1
ATOM 747 O O . VAL A 1 96 ? -20.119 8.934 0.113 1.00 94.50 96 VAL A O 1
ATOM 750 N N . ILE A 1 97 ? -20.449 10.571 1.614 1.00 94.25 97 ILE A N 1
ATOM 751 C CA . ILE A 1 97 ? -20.780 11.608 0.622 1.00 94.25 97 ILE A CA 1
ATOM 752 C C . ILE A 1 97 ? -19.570 11.932 -0.268 1.00 94.25 97 ILE A C 1
ATOM 754 O O . ILE A 1 97 ? -19.728 12.019 -1.485 1.00 94.25 97 ILE A O 1
ATOM 758 N N . VAL A 1 98 ? -18.368 12.066 0.305 1.00 92.94 98 VAL A N 1
ATOM 759 C CA . VAL A 1 98 ? -17.124 12.277 -0.458 1.00 92.94 98 VAL A CA 1
ATOM 760 C C . VAL A 1 98 ? -16.834 11.076 -1.358 1.00 92.94 98 VAL A C 1
ATOM 762 O O . VAL A 1 98 ? -16.624 11.268 -2.549 1.00 92.94 98 VAL A O 1
ATOM 765 N N . THR A 1 99 ? -16.938 9.847 -0.839 1.00 90.56 99 THR A N 1
ATOM 766 C CA . THR A 1 99 ? -16.773 8.615 -1.637 1.00 90.56 99 THR A CA 1
ATOM 767 C C . THR A 1 99 ? -17.716 8.601 -2.838 1.00 90.56 99 THR A C 1
ATOM 769 O O . THR A 1 99 ? -17.282 8.379 -3.964 1.00 90.56 99 THR A O 1
ATOM 772 N N . TYR A 1 100 ? -19.000 8.908 -2.626 1.00 92.94 100 TYR A N 1
ATOM 773 C CA . TYR A 1 100 ? -19.987 8.986 -3.702 1.00 92.94 100 TYR A CA 1
ATOM 774 C C . TYR A 1 100 ? -19.620 10.041 -4.762 1.00 92.94 100 TYR A C 1
ATOM 776 O O . TYR A 1 100 ? -19.893 9.832 -5.944 1.00 92.94 100 TYR A O 1
ATOM 784 N N . LYS A 1 101 ? -18.962 11.138 -4.358 1.00 91.38 101 LYS A N 1
ATOM 785 C CA . LYS A 1 101 ? -18.460 12.207 -5.238 1.00 91.38 101 LYS A CA 1
ATOM 786 C C . LYS A 1 101 ? -17.127 11.906 -5.934 1.00 91.38 101 LYS A C 1
ATOM 788 O O . LYS A 1 101 ? -16.818 12.600 -6.894 1.00 91.38 101 LYS A O 1
ATOM 793 N N . CYS A 1 102 ? -16.391 10.867 -5.534 1.00 87.38 102 CYS A N 1
ATOM 794 C CA . CYS A 1 102 ? -15.231 10.380 -6.291 1.00 87.38 102 CYS A CA 1
ATOM 795 C C . CYS A 1 102 ? -15.616 9.658 -7.597 1.00 87.38 102 CYS A C 1
ATOM 797 O O . CYS A 1 102 ? -14.745 9.438 -8.432 1.00 87.38 102 CYS A O 1
ATOM 799 N N . GLY A 1 103 ? -16.883 9.256 -7.765 1.00 87.12 103 GLY A N 1
ATOM 800 C CA . GLY A 1 103 ? -17.359 8.558 -8.964 1.00 87.12 103 GLY A CA 1
ATOM 801 C C . GLY A 1 103 ? -17.596 9.500 -10.142 1.00 87.12 103 GLY A C 1
ATOM 802 O O . GLY A 1 103 ? -18.110 10.605 -9.965 1.00 87.12 103 GLY A O 1
ATOM 803 N N . MET A 1 104 ? -17.259 9.038 -11.347 1.00 87.50 104 MET A N 1
ATOM 804 C CA . MET A 1 104 ? -17.326 9.817 -12.587 1.00 87.50 104 MET A CA 1
ATOM 805 C C . MET A 1 104 ? -18.392 9.265 -13.557 1.00 87.50 104 MET A C 1
ATOM 807 O O . MET A 1 104 ? -18.804 8.110 -13.426 1.00 87.50 104 MET A O 1
ATOM 811 N N . PRO A 1 105 ? -18.885 10.064 -14.526 1.00 89.00 105 PRO A N 1
ATOM 812 C CA . PRO A 1 105 ? -19.762 9.570 -15.586 1.00 89.00 105 PRO A CA 1
ATOM 813 C C . PRO A 1 105 ? -19.059 8.543 -16.482 1.00 89.00 105 PRO A C 1
ATOM 815 O O . PRO A 1 105 ? -17.867 8.658 -16.748 1.00 89.00 105 PRO A O 1
ATOM 818 N N . ARG A 1 106 ? -19.812 7.587 -17.036 1.00 87.56 106 ARG A N 1
ATOM 819 C CA . ARG A 1 106 ? -19.273 6.504 -17.883 1.00 87.56 106 ARG A CA 1
ATOM 820 C C . ARG A 1 106 ? -18.486 6.999 -19.104 1.00 87.56 106 ARG A C 1
ATOM 822 O O . ARG A 1 106 ? -17.527 6.363 -19.525 1.00 87.56 106 ARG A O 1
ATOM 829 N N . GLU A 1 107 ? -18.896 8.133 -19.665 1.00 89.19 107 GLU A N 1
ATOM 830 C CA . GLU A 1 107 ? -18.226 8.795 -20.792 1.00 89.19 107 GLU A CA 1
ATOM 831 C C . GLU A 1 107 ? -16.837 9.325 -20.406 1.00 89.19 107 GLU A C 1
ATOM 833 O O . GLU A 1 107 ? -15.899 9.216 -21.194 1.00 89.19 107 GLU A O 1
ATOM 838 N N . GLU A 1 108 ? -16.695 9.828 -19.176 1.00 89.31 108 GLU A N 1
ATOM 839 C CA . GLU A 1 108 ? -15.435 10.311 -18.608 1.00 89.31 108 GLU A CA 1
ATOM 840 C C . GLU A 1 108 ? -14.482 9.147 -18.313 1.00 89.31 108 GLU A C 1
ATOM 842 O O . GLU A 1 108 ? -13.310 9.208 -18.672 1.00 89.31 108 GLU A O 1
ATOM 847 N N . GLU A 1 109 ? -14.997 8.041 -17.759 1.00 89.44 109 GLU A N 1
ATOM 848 C CA . GLU A 1 109 ? -14.200 6.824 -17.556 1.00 89.44 109 GLU A CA 1
ATOM 849 C C . GLU A 1 109 ? -13.565 6.348 -18.875 1.00 89.44 109 GLU A C 1
ATOM 851 O O . GLU A 1 109 ? -12.364 6.092 -18.940 1.00 89.44 109 GLU A O 1
ATOM 856 N N . PHE A 1 110 ? -14.353 6.291 -19.956 1.00 89.94 110 PHE A N 1
ATOM 857 C CA . PHE A 1 110 ? -13.851 5.911 -21.278 1.00 89.94 110 PHE A CA 1
ATOM 858 C C . PHE A 1 110 ? -12.993 6.988 -21.960 1.00 89.94 110 PHE A C 1
ATOM 860 O O . PHE A 1 110 ? -12.180 6.639 -22.817 1.00 89.94 110 PHE A O 1
ATOM 867 N N . ARG A 1 111 ? -13.124 8.274 -21.601 1.00 89.81 111 ARG A N 1
ATOM 868 C CA . ARG A 1 111 ? -12.183 9.318 -22.039 1.00 89.81 111 ARG A CA 1
ATOM 869 C C . ARG A 1 111 ? -10.796 9.044 -21.465 1.00 89.81 111 ARG A C 1
ATOM 871 O O . ARG A 1 111 ? -9.855 8.897 -22.236 1.00 89.81 111 ARG A O 1
ATOM 878 N N . ILE A 1 112 ? -10.709 8.871 -20.148 1.00 84.50 112 ILE A N 1
ATOM 879 C CA . ILE A 1 112 ? -9.448 8.614 -19.440 1.00 84.50 112 ILE A CA 1
ATOM 880 C C . ILE A 1 112 ? -8.813 7.295 -19.909 1.00 84.50 112 ILE A C 1
ATOM 882 O O . ILE A 1 112 ? -7.604 7.249 -20.119 1.00 84.50 112 ILE A O 1
ATOM 886 N N . ILE A 1 113 ? -9.609 6.244 -20.155 1.00 86.31 113 ILE A N 1
ATOM 887 C CA . ILE A 1 113 ? -9.099 4.981 -20.722 1.00 86.31 113 ILE A CA 1
ATOM 888 C C . ILE A 1 113 ? -8.506 5.192 -22.122 1.00 86.31 113 ILE A C 1
ATOM 890 O O . ILE A 1 113 ? -7.422 4.688 -22.381 1.00 86.31 113 ILE A O 1
ATOM 894 N N . ARG A 1 114 ? -9.148 5.949 -23.022 1.00 87.19 114 ARG A N 1
ATOM 895 C CA . ARG A 1 114 ? -8.574 6.222 -24.356 1.00 87.19 114 ARG A CA 1
ATOM 896 C C . ARG A 1 114 ? -7.340 7.121 -24.323 1.00 87.19 114 ARG A C 1
ATOM 898 O O . ARG A 1 114 ? -6.479 6.979 -25.182 1.00 87.19 114 ARG A O 1
ATOM 905 N N . GLU A 1 115 ? -7.275 8.042 -23.370 1.00 83.50 115 GLU A N 1
ATOM 906 C CA . GLU A 1 115 ? -6.209 9.042 -23.263 1.00 83.50 115 GLU A CA 1
ATOM 907 C C . GLU A 1 115 ? -4.949 8.488 -22.579 1.00 83.50 115 GLU A C 1
ATOM 909 O O . GLU A 1 115 ? -3.849 8.687 -23.084 1.00 83.50 115 GLU A O 1
ATOM 914 N N . LYS A 1 116 ? -5.103 7.748 -21.471 1.00 77.94 116 LYS A N 1
ATOM 915 C CA . LYS A 1 116 ? -3.986 7.172 -20.697 1.00 77.94 116 LYS A CA 1
ATOM 916 C C . LYS A 1 116 ? -3.680 5.707 -21.043 1.00 77.94 116 LYS A C 1
ATOM 918 O O . LYS A 1 116 ? -2.552 5.263 -20.857 1.00 77.94 116 LYS A O 1
ATOM 923 N N . TYR A 1 117 ? -4.669 4.938 -21.508 1.00 77.25 117 TYR A N 1
ATOM 924 C CA . TYR A 1 117 ? -4.612 3.466 -21.563 1.00 77.25 117 TYR A CA 1
ATOM 925 C C . TYR A 1 117 ? -5.268 2.834 -22.823 1.00 77.25 117 TYR A C 1
ATOM 927 O O . TYR A 1 117 ? -6.000 1.838 -22.699 1.00 77.25 117 TYR A O 1
ATOM 935 N N . PRO A 1 118 ? -5.053 3.375 -24.043 1.00 79.69 118 PRO A N 1
ATOM 936 C CA . PRO A 1 118 ? -5.818 3.014 -25.245 1.00 79.69 118 PRO A CA 1
ATOM 937 C C . PRO A 1 118 ? -5.784 1.518 -25.591 1.00 79.69 118 PRO A C 1
ATOM 939 O O . PRO A 1 118 ? -6.786 0.963 -26.042 1.00 79.69 118 PRO A O 1
ATOM 942 N N . GLN A 1 119 ? -4.669 0.834 -25.319 1.00 76.56 119 GLN A N 1
ATOM 943 C CA . GLN A 1 119 ? -4.483 -0.598 -25.572 1.00 76.56 119 GLN A CA 1
ATOM 944 C C . GLN A 1 119 ? -5.435 -1.504 -24.769 1.00 76.56 119 GLN A C 1
ATOM 946 O O . GLN A 1 119 ? -5.603 -2.675 -25.109 1.00 76.56 119 GLN A O 1
ATOM 951 N N . TYR A 1 120 ? -6.084 -0.976 -23.727 1.00 79.81 120 TYR A N 1
ATOM 952 C CA . TYR A 1 120 ? -7.032 -1.712 -22.894 1.00 79.81 120 TYR A CA 1
ATOM 953 C C . TYR A 1 120 ? -8.508 -1.414 -23.212 1.00 79.81 120 TYR A C 1
ATOM 955 O O . TYR A 1 120 ? -9.377 -2.108 -22.676 1.00 79.81 120 TYR A O 1
ATOM 963 N N . GLU A 1 121 ? -8.831 -0.439 -24.078 1.00 83.19 121 GLU A N 1
ATOM 964 C CA . GLU A 1 121 ? -10.217 0.033 -24.265 1.00 83.19 121 GLU A CA 1
ATOM 965 C C . GLU A 1 121 ? -11.187 -1.104 -24.628 1.00 83.19 121 GLU A C 1
ATOM 967 O O . GLU A 1 121 ? -12.238 -1.238 -24.001 1.00 83.19 121 GLU A O 1
ATOM 972 N N . ALA A 1 122 ? -10.813 -1.978 -25.568 1.00 82.25 122 ALA A N 1
ATOM 973 C CA . ALA A 1 122 ? -11.632 -3.121 -25.982 1.00 82.25 122 ALA A CA 1
ATOM 974 C C . ALA A 1 122 ? -11.949 -4.091 -24.822 1.00 82.25 122 ALA A C 1
ATOM 976 O O . ALA A 1 122 ? -13.037 -4.667 -24.764 1.00 82.25 122 ALA A O 1
ATOM 977 N N . GLY A 1 123 ? -11.031 -4.231 -23.858 1.00 83.25 123 GLY A N 1
ATOM 978 C CA . GLY A 1 123 ? -11.262 -4.994 -22.632 1.00 83.25 123 GLY A CA 1
ATOM 979 C C . GLY A 1 123 ? -12.323 -4.334 -21.750 1.00 83.25 123 GLY A C 1
ATOM 980 O O . GLY A 1 123 ? -13.297 -4.982 -21.371 1.00 83.25 123 GLY A O 1
ATOM 981 N N . PHE A 1 124 ? -12.201 -3.029 -21.495 1.00 85.19 124 PHE A N 1
ATOM 982 C CA . PHE A 1 124 ? -13.183 -2.271 -20.710 1.00 85.19 124 PHE A CA 1
ATOM 983 C C . PHE A 1 124 ? -14.555 -2.152 -21.401 1.00 85.19 124 PHE A C 1
ATOM 985 O O . PHE A 1 124 ? -15.577 -2.171 -20.716 1.00 85.19 124 PHE A O 1
ATOM 992 N N . GLN A 1 125 ? -14.617 -2.117 -22.737 1.00 86.12 125 GLN A N 1
ATOM 993 C CA . GLN A 1 125 ? -15.874 -2.174 -23.500 1.00 86.12 125 GLN A CA 1
ATOM 994 C C . GLN A 1 125 ? -16.633 -3.501 -23.299 1.00 86.12 125 GLN A C 1
ATOM 996 O O . GLN A 1 125 ? -17.863 -3.508 -23.334 1.00 86.12 125 GLN A O 1
ATOM 1001 N N . SER A 1 126 ? -15.933 -4.611 -23.024 1.00 85.00 126 SER A N 1
ATOM 1002 C CA . SER A 1 126 ? -16.567 -5.905 -22.713 1.00 85.00 126 SER A CA 1
ATOM 1003 C C . SER A 1 126 ? -17.202 -5.968 -21.311 1.00 85.00 126 SER A C 1
ATOM 1005 O O . SER A 1 126 ? -18.060 -6.815 -21.051 1.00 85.00 126 SER A O 1
ATOM 1007 N N . LEU A 1 127 ? -16.816 -5.065 -20.400 1.00 83.56 127 LEU A N 1
ATOM 1008 C CA . LEU A 1 127 ? -17.255 -5.065 -19.005 1.00 83.56 127 LEU A CA 1
ATOM 1009 C C . LEU A 1 127 ? -18.554 -4.265 -18.825 1.00 83.56 127 LEU A C 1
ATOM 1011 O O . LEU A 1 127 ? -18.564 -3.031 -18.833 1.00 83.56 127 LEU A O 1
ATOM 1015 N N . SER A 1 128 ? -19.657 -4.970 -18.549 1.00 79.25 128 SER A N 1
ATOM 1016 C CA . SER A 1 128 ? -20.986 -4.366 -18.334 1.00 79.25 128 SER A CA 1
ATOM 1017 C C . SER A 1 128 ? -21.081 -3.446 -17.108 1.00 79.25 128 SER A C 1
ATOM 1019 O O . SER A 1 128 ? -22.091 -2.757 -16.943 1.00 79.25 128 SER A O 1
ATOM 1021 N N . ASN A 1 129 ? -20.081 -3.482 -16.222 1.00 83.31 129 ASN A N 1
ATOM 1022 C CA . ASN A 1 129 ? -20.032 -2.776 -14.947 1.00 83.31 129 ASN A CA 1
ATOM 1023 C C . ASN A 1 129 ? -18.568 -2.698 -14.473 1.00 83.31 129 ASN A C 1
ATOM 1025 O O . ASN A 1 129 ? -17.941 -3.733 -14.279 1.00 83.31 129 ASN A O 1
ATOM 1029 N N . PHE A 1 130 ? -18.031 -1.492 -14.283 1.00 88.94 130 PHE A N 1
ATOM 1030 C CA . PHE A 1 130 ? -16.779 -1.230 -13.558 1.00 88.94 130 PHE A CA 1
ATOM 1031 C C . PHE A 1 130 ? -16.862 0.161 -12.906 1.00 88.94 130 PHE A C 1
ATOM 1033 O O . PHE A 1 130 ? -17.868 0.851 -13.074 1.00 88.94 130 PHE A O 1
ATOM 1040 N N . ALA A 1 131 ? -15.841 0.545 -12.145 1.00 88.75 131 ALA A N 1
ATOM 1041 C CA . ALA A 1 131 ? -15.592 1.911 -11.699 1.00 88.75 131 ALA A CA 1
ATOM 1042 C C . ALA A 1 131 ? -14.107 2.251 -11.919 1.00 88.75 131 ALA A C 1
ATOM 1044 O O . ALA A 1 131 ? -13.245 1.455 -11.541 1.00 88.75 131 ALA A O 1
ATOM 1045 N N . LEU A 1 132 ? -13.823 3.403 -12.524 1.00 87.25 132 LEU A N 1
ATOM 1046 C CA . LEU A 1 132 ? -12.492 4.010 -12.627 1.00 87.25 132 LEU A CA 1
ATOM 1047 C C . LEU A 1 132 ? -12.431 5.251 -11.728 1.00 87.25 132 LEU A C 1
ATOM 1049 O O . LEU A 1 132 ? -13.367 6.051 -11.707 1.00 87.25 132 LEU A O 1
ATOM 1053 N N . TYR A 1 133 ? -11.321 5.433 -11.014 1.00 82.88 133 TYR A N 1
ATOM 1054 C CA . TYR A 1 133 ? -11.099 6.588 -10.149 1.00 82.88 133 TYR A CA 1
ATOM 1055 C C . TYR A 1 133 ? -9.845 7.356 -10.570 1.00 82.88 133 TYR A C 1
ATOM 1057 O O . TYR A 1 133 ? -8.755 6.806 -10.544 1.00 82.88 133 TYR A O 1
ATOM 1065 N N . ASP A 1 134 ? -9.983 8.638 -10.900 1.00 79.50 134 ASP A N 1
ATOM 1066 C CA . ASP A 1 134 ? -8.843 9.531 -11.151 1.00 79.50 134 ASP A CA 1
ATOM 1067 C C . ASP A 1 134 ? -8.502 10.356 -9.893 1.00 79.50 134 ASP A C 1
ATOM 1069 O O . ASP A 1 134 ? -9.361 10.550 -9.021 1.00 79.50 134 ASP A O 1
ATOM 1073 N N . PHE A 1 135 ? -7.259 10.843 -9.785 1.00 75.75 135 PHE A N 1
ATOM 1074 C CA . PHE A 1 135 ? -6.697 11.519 -8.603 1.00 75.75 135 PHE A CA 1
ATOM 1075 C C . PHE A 1 135 ? -7.202 12.963 -8.410 1.00 75.75 135 PHE A C 1
ATOM 1077 O O . PHE A 1 135 ? -6.451 13.933 -8.321 1.00 75.75 135 PHE A O 1
ATOM 1084 N N . ASN A 1 136 ? -8.522 13.106 -8.318 1.00 77.19 136 ASN A N 1
ATOM 1085 C CA . ASN A 1 136 ? -9.217 14.378 -8.182 1.00 77.19 136 ASN A CA 1
ATOM 1086 C C . ASN A 1 136 ? -9.312 14.877 -6.721 1.00 77.19 136 ASN A C 1
ATOM 1088 O O . ASN A 1 136 ? -8.985 14.188 -5.752 1.00 77.19 136 ASN A O 1
ATOM 1092 N N . ILE A 1 137 ? -9.832 16.098 -6.549 1.00 85.06 137 ILE A N 1
ATOM 1093 C CA . ILE A 1 137 ? -9.983 16.754 -5.239 1.00 85.06 137 ILE A CA 1
ATOM 1094 C C . ILE A 1 137 ? -10.846 15.964 -4.235 1.00 85.06 137 ILE A C 1
ATOM 1096 O O . ILE A 1 137 ? -10.591 16.038 -3.033 1.00 85.06 137 ILE A O 1
ATOM 1100 N N . TYR A 1 138 ? -11.827 15.175 -4.689 1.00 87.06 138 TYR A N 1
ATOM 1101 C CA . TYR A 1 138 ? -12.617 14.311 -3.803 1.00 87.06 138 TYR A CA 1
ATOM 1102 C C . TYR A 1 138 ? -11.803 13.106 -3.319 1.00 87.06 138 TYR A C 1
ATOM 1104 O O . TYR A 1 138 ? -11.944 12.711 -2.164 1.00 87.06 138 TYR A O 1
ATOM 1112 N N . TRP A 1 139 ? -10.888 12.586 -4.140 1.00 81.44 139 TRP A N 1
ATOM 1113 C CA . TRP A 1 139 ? -9.930 11.545 -3.751 1.00 81.44 139 TRP A CA 1
ATOM 1114 C C . TRP A 1 139 ? -8.972 12.038 -2.649 1.00 81.44 139 TRP A C 1
ATOM 1116 O O . TRP A 1 139 ? -8.771 11.369 -1.634 1.00 81.44 139 TRP A O 1
ATOM 1126 N N . ILE A 1 140 ? -8.463 13.268 -2.777 1.00 82.75 140 ILE A N 1
ATOM 1127 C CA . ILE A 1 140 ? -7.629 13.919 -1.749 1.00 82.75 140 ILE A CA 1
ATOM 1128 C C . ILE A 1 140 ? -8.446 14.211 -0.472 1.00 82.75 140 ILE A C 1
ATOM 1130 O O . ILE A 1 140 ? -7.968 14.004 0.652 1.00 82.75 140 ILE A O 1
ATOM 1134 N N . ALA A 1 141 ? -9.707 14.633 -0.616 1.00 87.38 141 ALA A N 1
ATOM 1135 C CA . ALA A 1 141 ? -10.633 14.801 0.507 1.00 87.38 141 ALA A CA 1
ATOM 1136 C C . ALA A 1 141 ? -10.941 13.465 1.216 1.00 87.38 141 ALA A C 1
ATOM 1138 O O . ALA A 1 141 ? -11.119 13.439 2.435 1.00 87.38 141 ALA A O 1
ATOM 1139 N N . LEU A 1 142 ? -10.951 12.349 0.481 1.00 85.94 142 LEU A N 1
ATOM 1140 C CA . LEU A 1 142 ? -11.144 11.008 1.028 1.00 85.94 142 LEU A CA 1
ATOM 1141 C C . LEU A 1 142 ? -9.933 10.569 1.869 1.00 85.94 142 LEU A C 1
ATOM 1143 O O . LEU A 1 142 ? -10.117 10.143 3.007 1.00 85.94 142 LEU A O 1
ATOM 1147 N N . LEU A 1 143 ? -8.701 10.731 1.369 1.00 83.62 143 LEU A N 1
ATOM 1148 C CA . LEU A 1 143 ? -7.471 10.406 2.117 1.00 83.62 143 LEU A CA 1
ATOM 1149 C C . LEU A 1 143 ? -7.284 11.255 3.385 1.00 83.62 143 LEU A C 1
ATOM 1151 O O . LEU A 1 143 ? -6.939 10.747 4.457 1.00 83.62 143 LEU A O 1
ATOM 1155 N N . SER A 1 144 ? -7.518 12.563 3.286 1.00 84.44 144 SER A N 1
ATOM 1156 C CA . SER A 1 144 ? -7.443 13.452 4.452 1.00 84.44 144 SER A CA 1
ATOM 1157 C C . SER A 1 144 ? -8.555 13.138 5.463 1.00 84.44 144 SER A C 1
ATOM 1159 O O . SER A 1 144 ? -8.294 13.057 6.666 1.00 84.44 144 SER A O 1
ATOM 1161 N N . GLY A 1 145 ? -9.770 12.850 4.990 1.00 86.62 145 GLY A N 1
ATOM 1162 C CA . GLY A 1 145 ? -10.899 12.441 5.821 1.00 86.62 145 GLY A CA 1
ATOM 1163 C C . GLY A 1 145 ? -10.712 11.095 6.540 1.00 86.62 145 GLY A C 1
ATOM 1164 O O . GLY A 1 145 ? -11.004 11.013 7.738 1.00 86.62 145 GLY A O 1
ATOM 1165 N N . THR A 1 146 ? -10.171 10.055 5.883 1.00 85.25 146 THR A N 1
ATOM 1166 C CA . THR A 1 146 ? -9.845 8.777 6.557 1.00 85.25 146 THR A CA 1
ATOM 1167 C C . THR A 1 146 ? -8.792 8.983 7.640 1.00 85.25 146 THR A C 1
ATOM 1169 O O . THR A 1 146 ? -8.931 8.432 8.735 1.00 85.25 146 THR A O 1
ATOM 1172 N N . THR A 1 147 ? -7.780 9.813 7.378 1.00 85.56 147 THR A N 1
ATOM 1173 C CA . THR A 1 147 ? -6.702 10.124 8.328 1.00 85.56 147 THR A CA 1
ATOM 1174 C C . THR A 1 147 ? -7.241 10.844 9.569 1.00 85.56 147 THR A C 1
ATOM 1176 O O . THR A 1 147 ? -7.021 10.393 10.696 1.00 85.56 147 THR A O 1
ATOM 1179 N N . ILE A 1 148 ? -8.027 11.912 9.380 1.00 88.31 148 ILE A N 1
ATOM 1180 C CA . ILE A 1 148 ? -8.647 12.685 10.470 1.00 88.31 148 ILE A CA 1
ATOM 1181 C C . ILE A 1 148 ? -9.618 11.814 11.283 1.00 88.31 148 ILE A C 1
ATOM 1183 O O . ILE A 1 148 ? -9.565 11.810 12.515 1.00 88.31 148 ILE A O 1
ATOM 1187 N N . GLY A 1 149 ? -10.477 11.036 10.615 1.00 89.81 149 GLY A N 1
ATOM 1188 C CA . GLY A 1 149 ? -11.424 10.133 11.275 1.00 89.81 149 GLY A CA 1
ATOM 1189 C C . GLY A 1 149 ? -10.736 9.029 12.085 1.00 89.81 149 GLY A C 1
ATOM 1190 O O . GLY A 1 149 ? -11.158 8.728 13.205 1.00 89.81 149 GLY A O 1
ATOM 1191 N N . SER A 1 150 ? -9.638 8.475 11.563 1.00 87.19 150 SER A N 1
ATOM 1192 C CA . SER A 1 150 ? -8.837 7.449 12.244 1.00 87.19 150 SER A CA 1
ATOM 1193 C C . SER A 1 150 ? -8.118 8.008 13.471 1.00 87.19 150 SER A C 1
ATOM 1195 O O . SER A 1 150 ? -8.161 7.389 14.535 1.00 87.19 150 SER A O 1
ATOM 1197 N N . PHE A 1 151 ? -7.528 9.204 13.365 1.00 88.25 151 PHE A N 1
ATOM 1198 C CA . PHE A 1 151 ? -6.924 9.898 14.505 1.00 88.25 151 PHE A CA 1
ATOM 1199 C C . PHE A 1 151 ? -7.964 10.207 15.592 1.00 88.25 151 PHE A C 1
ATOM 1201 O O . PHE A 1 151 ? -7.735 9.914 16.767 1.00 88.25 151 PHE A O 1
ATOM 1208 N N . TYR A 1 152 ? -9.141 10.718 15.208 1.00 93.62 152 TYR A N 1
ATOM 1209 C CA . TYR A 1 152 ? -10.237 11.008 16.136 1.00 93.62 152 TYR A CA 1
ATOM 1210 C C . TYR A 1 152 ? -10.712 9.754 16.888 1.00 93.62 152 TYR A C 1
ATOM 1212 O O . TYR A 1 152 ? -10.809 9.758 18.119 1.00 93.62 152 TYR A O 1
ATOM 1220 N N . ALA A 1 153 ? -10.962 8.656 16.167 1.00 91.31 153 ALA A N 1
ATOM 1221 C CA . ALA A 1 153 ? -11.362 7.387 16.768 1.00 91.31 153 ALA A CA 1
ATOM 1222 C C . ALA A 1 153 ? -10.259 6.814 17.677 1.00 91.31 153 ALA A C 1
ATOM 1224 O O . ALA A 1 153 ? -10.546 6.405 18.803 1.00 91.31 153 ALA A O 1
ATOM 1225 N N . GLY A 1 154 ? -8.997 6.841 17.234 1.00 89.81 154 GLY A N 1
ATOM 1226 C CA . GLY A 1 154 ? -7.836 6.391 18.008 1.00 89.81 154 GLY A CA 1
ATOM 1227 C C . GLY A 1 154 ? -7.655 7.161 19.318 1.00 89.81 154 GLY A C 1
ATOM 1228 O O . GLY A 1 154 ? -7.531 6.548 20.380 1.00 89.81 154 GLY A O 1
ATOM 1229 N N . ALA A 1 155 ? -7.732 8.494 19.272 1.00 91.94 155 ALA A N 1
ATOM 1230 C CA . ALA A 1 155 ? -7.679 9.349 20.457 1.00 91.94 155 ALA A CA 1
ATOM 1231 C C . ALA A 1 155 ? -8.826 9.044 21.439 1.00 91.94 155 ALA A C 1
ATOM 1233 O O . ALA A 1 155 ? -8.607 8.961 22.650 1.00 91.94 155 ALA A O 1
ATOM 1234 N N . LEU A 1 156 ? -10.040 8.807 20.930 1.00 93.88 156 LEU A N 1
ATOM 1235 C CA . LEU A 1 156 ? -11.211 8.479 21.743 1.00 93.88 156 LEU A CA 1
ATOM 1236 C C . LEU A 1 156 ? -11.116 7.082 22.387 1.00 93.88 156 LEU A C 1
ATOM 1238 O O . LEU A 1 156 ? -11.451 6.927 23.568 1.00 93.88 156 LEU A O 1
ATOM 1242 N N . PHE A 1 157 ? -10.607 6.076 21.666 1.00 91.75 157 PHE A N 1
ATOM 1243 C CA . PHE A 1 157 ? -10.281 4.762 22.234 1.00 91.75 157 PHE A CA 1
ATOM 1244 C C . PHE A 1 157 ? -9.191 4.870 23.309 1.00 91.75 157 PHE A C 1
ATOM 1246 O O . PHE A 1 157 ? -9.355 4.313 24.397 1.00 91.75 157 PHE A O 1
ATOM 1253 N N . GLY A 1 158 ? -8.114 5.620 23.050 1.00 89.50 158 GLY A N 1
ATOM 1254 C CA . GLY A 1 158 ? -7.020 5.843 23.998 1.00 89.50 158 GLY A CA 1
ATOM 1255 C C . GLY A 1 158 ? -7.493 6.511 25.290 1.00 89.50 158 GLY A C 1
ATOM 1256 O O . GLY A 1 158 ? -7.325 5.947 26.373 1.00 89.50 158 GLY A O 1
ATOM 1257 N N . TYR A 1 159 ? -8.165 7.662 25.177 1.00 92.81 159 TYR A N 1
ATOM 1258 C CA . TYR A 1 159 ? -8.715 8.411 26.310 1.00 92.81 159 TYR A CA 1
ATOM 1259 C C . TYR A 1 159 ? -9.669 7.560 27.159 1.00 92.81 159 TYR A C 1
ATOM 1261 O O . TYR A 1 159 ? -9.479 7.421 28.370 1.00 92.81 159 TYR A O 1
ATOM 1269 N N . THR A 1 160 ? -10.670 6.932 26.529 1.00 91.62 160 THR A N 1
ATOM 1270 C CA . THR A 1 160 ? -11.648 6.117 27.266 1.00 91.62 160 THR A CA 1
ATOM 1271 C C . THR A 1 160 ? -10.994 4.904 27.926 1.00 91.62 160 THR A C 1
ATOM 1273 O O . THR A 1 160 ? -11.318 4.601 29.075 1.00 91.62 160 THR A O 1
ATOM 1276 N N . THR A 1 161 ? -10.039 4.242 27.265 1.00 90.69 161 THR A N 1
ATOM 1277 C CA . THR A 1 161 ? -9.299 3.102 27.834 1.00 90.69 161 THR A CA 1
ATOM 1278 C C . THR A 1 161 ? -8.447 3.519 29.025 1.00 90.69 161 THR A C 1
ATOM 1280 O O . THR A 1 161 ? -8.537 2.886 30.076 1.00 90.69 161 THR A O 1
ATOM 1283 N N . PHE A 1 162 ? -7.681 4.607 28.908 1.00 90.19 162 PHE A N 1
ATOM 1284 C CA . PHE A 1 162 ? -6.857 5.139 29.994 1.00 90.19 162 PHE A CA 1
ATOM 1285 C C . PHE A 1 162 ? -7.707 5.507 31.219 1.00 90.19 162 PHE A C 1
ATOM 1287 O O . PHE A 1 162 ? -7.418 5.065 32.331 1.00 90.19 162 PHE A O 1
ATOM 1294 N N . THR A 1 163 ? -8.824 6.220 31.031 1.00 89.62 163 THR A N 1
ATOM 1295 C CA . THR A 1 163 ? -9.730 6.545 32.144 1.00 89.62 163 THR A CA 1
ATOM 1296 C C . THR A 1 163 ? -10.380 5.298 32.755 1.00 89.62 163 THR A C 1
ATOM 1298 O O . THR A 1 163 ? -10.470 5.199 33.979 1.00 89.62 163 THR A O 1
ATOM 1301 N N . MET A 1 164 ? -10.787 4.308 31.948 1.00 90.19 164 MET A N 1
ATOM 1302 C CA . MET A 1 164 ? -11.318 3.037 32.464 1.00 90.19 164 MET A CA 1
ATOM 1303 C C . MET A 1 164 ? -10.271 2.239 33.255 1.00 90.19 164 MET A C 1
ATOM 1305 O O . MET A 1 164 ? -10.619 1.638 34.272 1.00 90.19 164 MET A O 1
ATOM 1309 N N . LEU A 1 165 ? -9.002 2.248 32.834 1.00 88.19 165 LEU A N 1
ATOM 1310 C CA . LEU A 1 165 ? -7.897 1.620 33.563 1.00 88.19 165 LEU A CA 1
ATOM 1311 C C . LEU A 1 165 ? -7.623 2.330 34.895 1.00 88.19 165 LEU A C 1
ATOM 1313 O O . LEU A 1 165 ? -7.516 1.654 35.916 1.00 88.19 165 LEU A O 1
ATOM 1317 N N . ASN A 1 166 ? -7.595 3.664 34.919 1.00 87.56 166 ASN A N 1
ATOM 1318 C CA . ASN A 1 166 ? -7.373 4.433 36.148 1.00 87.56 166 ASN A CA 1
ATOM 1319 C C . ASN A 1 166 ? -8.494 4.200 37.176 1.00 87.56 166 ASN A C 1
ATOM 1321 O O . ASN A 1 166 ? -8.215 3.889 38.334 1.00 87.56 166 ASN A O 1
ATOM 1325 N N . ILE A 1 167 ? -9.763 4.228 36.746 1.00 86.31 167 ILE A N 1
ATOM 1326 C CA . ILE A 1 167 ? -10.904 3.893 37.618 1.00 86.31 167 ILE A CA 1
ATOM 1327 C C . ILE A 1 167 ? -10.817 2.431 38.092 1.00 86.31 167 ILE A C 1
ATOM 1329 O O . ILE A 1 167 ? -11.102 2.139 39.252 1.00 86.31 167 ILE A O 1
ATOM 1333 N N . LEU A 1 168 ? -10.386 1.495 37.238 1.00 85.00 168 LEU A N 1
ATOM 1334 C CA . LEU A 1 168 ? -10.180 0.098 37.633 1.00 85.00 168 LEU A CA 1
ATOM 1335 C C . LEU A 1 168 ? -9.054 -0.053 38.676 1.00 85.00 168 LEU A C 1
ATOM 1337 O O . LEU A 1 168 ? -9.188 -0.878 39.581 1.00 85.00 168 LEU A O 1
ATOM 1341 N N . MET A 1 169 ? -7.978 0.738 38.595 1.00 84.81 169 MET A N 1
ATOM 1342 C CA . MET A 1 169 ? -6.889 0.735 39.582 1.00 84.81 169 MET A CA 1
ATOM 1343 C C . MET A 1 169 ? -7.336 1.254 40.954 1.00 84.81 169 MET A C 1
ATOM 1345 O O . MET A 1 169 ? -6.971 0.651 41.962 1.00 84.81 169 MET A O 1
ATOM 1349 N N . GLU A 1 170 ? -8.185 2.282 41.017 1.00 84.25 170 GLU A N 1
ATOM 1350 C CA . GLU A 1 170 ? -8.784 2.725 42.285 1.00 84.25 170 GLU A CA 1
ATOM 1351 C C . GLU A 1 170 ? -9.795 1.707 42.834 1.00 84.25 170 GLU A C 1
ATOM 1353 O O . GLU A 1 170 ? -9.720 1.312 43.999 1.00 84.25 170 GLU A O 1
ATOM 1358 N N . LEU A 1 171 ? -10.674 1.163 41.983 1.00 80.00 171 LEU A N 1
ATOM 1359 C CA . LEU A 1 171 ? -11.627 0.119 42.382 1.00 80.00 171 LEU A CA 1
ATOM 1360 C C . LEU A 1 171 ? -10.945 -1.168 42.885 1.00 80.00 171 LEU A C 1
ATOM 1362 O O . LEU A 1 171 ? -11.563 -1.915 43.645 1.00 80.00 171 LEU A O 1
ATOM 1366 N N . ARG A 1 172 ? -9.673 -1.424 42.535 1.00 81.81 172 ARG A N 1
ATOM 1367 C CA . ARG A 1 172 ? -8.869 -2.521 43.109 1.00 81.81 172 ARG A CA 1
ATOM 1368 C C . ARG A 1 172 ? -8.716 -2.401 44.630 1.00 81.81 172 ARG A C 1
ATOM 1370 O O . ARG A 1 172 ? -8.641 -3.428 45.296 1.00 81.81 172 ARG A O 1
ATOM 1377 N N . LYS A 1 173 ? -8.678 -1.177 45.171 1.00 78.69 173 LYS A N 1
ATOM 1378 C CA . LYS A 1 173 ? -8.519 -0.901 46.611 1.00 78.69 173 LYS A CA 1
ATOM 1379 C C . LYS A 1 173 ? -9.819 -1.106 47.401 1.00 78.69 173 LYS A C 1
ATOM 1381 O O . LYS A 1 173 ? -9.768 -1.298 48.608 1.00 78.69 173 LYS A O 1
ATOM 1386 N N . MET A 1 174 ? -10.974 -1.044 46.728 1.00 74.00 174 MET A N 1
ATOM 1387 C CA . MET A 1 174 ? -12.297 -0.916 47.364 1.00 74.00 174 MET A CA 1
ATOM 1388 C C . MET A 1 174 ? -13.293 -2.035 47.012 1.00 74.00 174 MET A C 1
ATOM 1390 O O . MET A 1 174 ? -14.408 -2.041 47.529 1.00 74.00 174 MET A O 1
ATOM 1394 N N . SER A 1 175 ? -12.955 -2.959 46.104 1.00 75.44 175 SER A N 1
ATOM 1395 C CA . SER A 1 175 ? -13.910 -3.935 45.557 1.00 75.44 175 SER A CA 1
ATOM 1396 C C . SER A 1 175 ? -13.505 -5.390 45.789 1.00 75.44 175 SER A C 1
ATOM 1398 O O . SER A 1 175 ? -12.332 -5.751 45.731 1.00 75.44 175 SER A O 1
ATOM 1400 N N . SER A 1 176 ? -14.505 -6.257 45.978 1.00 81.94 176 SER A N 1
ATOM 1401 C CA . SER A 1 176 ? -14.307 -7.707 46.091 1.00 81.94 176 SER A CA 1
ATOM 1402 C C . SER A 1 176 ? -13.586 -8.284 44.866 1.00 81.94 176 SER A C 1
ATOM 1404 O O . SER A 1 176 ? -13.932 -7.985 43.718 1.00 81.94 176 SER A O 1
ATOM 1406 N N . SER A 1 177 ? -12.633 -9.188 45.119 1.00 78.38 177 SER A N 1
ATOM 1407 C CA . SER A 1 177 ? -11.805 -9.875 44.114 1.00 78.38 177 SER A CA 1
ATOM 1408 C C . SER A 1 177 ? -12.621 -10.478 42.958 1.00 78.38 177 SER A C 1
ATOM 1410 O O . SER A 1 177 ? -12.196 -10.417 41.803 1.00 78.38 177 SER A O 1
ATOM 1412 N N . SER A 1 178 ? -13.828 -10.992 43.229 1.00 77.25 178 SER A N 1
ATOM 1413 C CA . SER A 1 178 ? -14.726 -11.531 42.195 1.00 77.25 178 SER A CA 1
ATOM 1414 C C . SER A 1 178 ? -15.250 -10.442 41.242 1.00 77.25 178 SER A C 1
ATOM 1416 O O . SER A 1 178 ? -15.120 -10.553 40.019 1.00 77.25 178 SER A O 1
ATOM 1418 N N . ASN A 1 179 ? -15.754 -9.331 41.792 1.00 77.75 179 ASN A N 1
ATOM 1419 C CA . ASN A 1 179 ? -16.260 -8.199 41.010 1.00 77.75 179 ASN A CA 1
ATOM 1420 C C . ASN A 1 179 ? -15.140 -7.514 40.213 1.00 77.75 179 ASN A C 1
ATOM 1422 O O . ASN A 1 179 ? -15.323 -7.209 39.032 1.00 77.75 179 ASN A O 1
ATOM 1426 N N . PHE A 1 180 ? -13.960 -7.353 40.819 1.00 81.81 180 PHE A N 1
ATOM 1427 C CA . PHE A 1 180 ? -12.770 -6.835 40.144 1.00 81.81 180 PHE A CA 1
ATOM 1428 C C . PHE A 1 180 ? -12.355 -7.715 38.951 1.00 81.81 180 PHE A C 1
ATOM 1430 O O . PHE A 1 180 ? -12.196 -7.211 37.836 1.00 81.81 180 PHE A O 1
ATOM 1437 N N . LYS A 1 181 ? -12.268 -9.044 39.136 1.00 84.31 181 LYS A N 1
ATOM 1438 C CA . LYS A 1 181 ? -11.978 -10.002 38.049 1.00 84.31 181 LYS A CA 1
ATOM 1439 C C . LYS A 1 181 ? -13.003 -9.904 36.910 1.00 84.31 181 LYS A C 1
ATOM 1441 O O . LYS A 1 181 ? -12.606 -9.916 35.743 1.00 84.31 181 LYS A O 1
ATOM 1446 N N . LYS A 1 182 ? -14.298 -9.753 37.221 1.00 84.31 182 LYS A N 1
ATOM 1447 C CA . LYS A 1 182 ? -15.370 -9.597 36.219 1.00 84.31 182 LYS A CA 1
ATOM 1448 C C . LYS A 1 182 ? -15.222 -8.303 35.404 1.00 84.31 182 LYS A C 1
ATOM 1450 O O . LYS A 1 182 ? -15.344 -8.348 34.181 1.00 84.31 182 LYS A O 1
ATOM 1455 N N . GLN A 1 183 ? -14.895 -7.174 36.042 1.00 81.75 183 GLN A N 1
ATOM 1456 C CA . GLN A 1 183 ? -14.657 -5.912 35.324 1.00 81.75 183 GLN A CA 1
ATOM 1457 C C . GLN A 1 183 ? -13.372 -5.943 34.482 1.00 81.75 183 GLN A C 1
ATOM 1459 O O . GLN A 1 183 ? -13.410 -5.515 33.327 1.00 81.75 183 GLN A O 1
ATOM 1464 N N . LYS A 1 184 ? -12.270 -6.517 34.997 1.00 86.00 184 LYS A N 1
ATOM 1465 C CA . LYS A 1 184 ? -11.020 -6.683 34.230 1.00 86.00 184 LYS A CA 1
ATOM 1466 C C . LYS A 1 184 ? -11.234 -7.536 32.973 1.00 86.00 184 LYS A C 1
ATOM 1468 O O . LYS A 1 184 ? -10.795 -7.133 31.899 1.00 86.00 184 LYS A O 1
ATOM 1473 N N . LYS A 1 185 ? -11.946 -8.670 33.072 1.00 85.88 185 LYS A N 1
ATOM 1474 C CA . LYS A 1 185 ? -12.278 -9.508 31.900 1.00 85.88 185 LYS A CA 1
ATOM 1475 C C . LYS A 1 185 ? -13.096 -8.744 30.851 1.00 85.88 185 LYS A C 1
ATOM 1477 O O . LYS A 1 185 ? -12.782 -8.828 29.669 1.00 85.88 185 LYS A O 1
ATOM 1482 N N . ALA A 1 186 ? -14.093 -7.962 31.273 1.00 81.00 186 ALA A N 1
ATOM 1483 C CA . ALA A 1 186 ? -14.913 -7.170 30.353 1.00 81.00 186 ALA A CA 1
ATOM 1484 C C . ALA A 1 186 ? -14.108 -6.089 29.605 1.00 81.00 186 ALA A C 1
ATOM 1486 O O . ALA A 1 186 ? -14.336 -5.882 28.418 1.00 81.00 186 ALA A O 1
ATOM 1487 N N . LEU A 1 187 ? -13.155 -5.424 30.271 1.00 83.94 187 LEU A N 1
ATOM 1488 C CA . LEU A 1 187 ? -12.263 -4.455 29.621 1.00 83.94 187 LEU A CA 1
ATOM 1489 C C . LEU A 1 187 ? -11.263 -5.146 28.677 1.00 83.94 187 LEU A C 1
ATOM 1491 O O . LEU A 1 187 ? -11.068 -4.694 27.555 1.00 83.94 187 LEU A O 1
ATOM 1495 N N . SER A 1 188 ? -10.694 -6.284 29.087 1.00 83.81 188 SER A N 1
ATOM 1496 C CA . SER A 1 188 ? -9.776 -7.076 28.255 1.00 83.81 188 SER A CA 1
ATOM 1497 C C . SER A 1 188 ? -10.431 -7.585 26.966 1.00 83.81 188 SER A C 1
ATOM 1499 O O . SER A 1 188 ? -9.795 -7.578 25.918 1.00 83.81 188 SER A O 1
ATOM 1501 N N . SER A 1 189 ? -11.700 -8.002 27.026 1.00 87.44 189 SER A N 1
ATOM 1502 C CA . SER A 1 189 ? -12.468 -8.428 25.847 1.00 87.44 189 SER A CA 1
ATOM 1503 C C . SER A 1 189 ? -12.731 -7.272 24.875 1.00 87.44 189 SER A C 1
ATOM 1505 O O . SER A 1 189 ? -12.671 -7.467 23.666 1.00 87.44 189 SER A O 1
ATOM 1507 N N . LEU A 1 190 ? -12.967 -6.067 25.396 1.00 82.50 190 LEU A N 1
ATOM 1508 C CA . LEU A 1 190 ? -13.203 -4.865 24.599 1.00 82.50 190 LEU A CA 1
ATOM 1509 C C . LEU A 1 190 ? -11.917 -4.365 23.907 1.00 82.50 190 LEU A C 1
ATOM 1511 O O . LEU A 1 190 ? -11.952 -3.976 22.744 1.00 82.50 190 LEU A O 1
ATOM 1515 N N . ILE A 1 191 ? -10.768 -4.453 24.587 1.00 84.69 191 ILE A N 1
ATOM 1516 C CA . ILE A 1 191 ? -9.448 -4.180 23.991 1.00 84.69 191 ILE A CA 1
ATOM 1517 C C . ILE A 1 191 ? -9.124 -5.210 22.895 1.00 84.69 191 ILE A C 1
ATOM 1519 O O . ILE A 1 191 ? -8.650 -4.833 21.828 1.00 84.69 191 ILE A O 1
ATOM 1523 N N . ALA A 1 192 ? -9.446 -6.493 23.105 1.00 84.94 192 ALA A N 1
ATOM 1524 C CA . ALA A 1 192 ? -9.277 -7.518 22.074 1.00 84.94 192 ALA A CA 1
ATOM 1525 C C . ALA A 1 192 ? -10.119 -7.228 20.813 1.00 84.94 192 ALA A C 1
ATOM 1527 O O . ALA A 1 192 ? -9.601 -7.345 19.710 1.00 84.94 192 ALA A O 1
ATOM 1528 N N . GLN A 1 193 ? -11.369 -6.765 20.955 1.00 81.62 193 GLN A N 1
ATOM 1529 C CA . GLN A 1 193 ? -12.220 -6.372 19.815 1.00 81.62 193 GLN A CA 1
ATOM 1530 C C . GLN A 1 193 ? -11.612 -5.236 18.974 1.00 81.62 193 GLN A C 1
ATOM 1532 O O . GLN A 1 193 ? -11.729 -5.252 17.746 1.00 81.62 193 GLN A O 1
ATOM 1537 N N . LEU A 1 194 ? -10.937 -4.275 19.618 1.00 82.88 194 LEU A N 1
ATOM 1538 C CA . LEU A 1 194 ? -10.190 -3.222 18.926 1.00 82.88 194 LEU A CA 1
ATOM 1539 C C . LEU A 1 194 ? -8.983 -3.803 18.170 1.00 82.88 194 LEU A C 1
ATOM 1541 O O . LEU A 1 194 ? -8.841 -3.541 16.980 1.00 82.88 194 LEU A O 1
ATOM 1545 N N . ILE A 1 195 ? -8.168 -4.641 18.822 1.00 84.38 195 ILE A N 1
ATOM 1546 C CA . ILE A 1 195 ? -6.990 -5.280 18.205 1.00 84.38 195 ILE A CA 1
ATOM 1547 C C . ILE A 1 195 ? -7.393 -6.138 16.996 1.00 84.38 195 ILE A C 1
ATOM 1549 O O . ILE A 1 195 ? -6.821 -5.978 15.923 1.00 84.38 195 ILE A O 1
ATOM 1553 N N . THR A 1 196 ? -8.413 -6.994 17.124 1.00 81.81 196 THR A N 1
ATOM 1554 C CA . THR A 1 196 ? -8.918 -7.820 16.013 1.00 81.81 196 THR A CA 1
ATOM 1555 C C . THR A 1 196 ? -9.427 -6.969 14.847 1.00 81.81 196 THR A C 1
ATOM 1557 O O . THR A 1 196 ? -9.208 -7.327 13.695 1.00 81.81 196 THR A O 1
ATOM 1560 N N . THR A 1 197 ? -10.059 -5.823 15.122 1.00 80.69 197 THR A N 1
ATOM 1561 C CA . THR A 1 197 ? -10.531 -4.919 14.060 1.00 80.69 197 THR A CA 1
ATOM 1562 C C . THR A 1 197 ? -9.371 -4.220 13.349 1.00 80.69 197 THR A C 1
ATOM 1564 O O . THR A 1 197 ? -9.380 -4.130 12.126 1.00 80.69 197 THR A O 1
ATOM 1567 N N . LEU A 1 198 ? -8.344 -3.775 14.081 1.00 80.81 198 LEU A N 1
ATOM 1568 C CA . LEU A 1 198 ? -7.142 -3.188 13.481 1.00 80.81 198 LEU A CA 1
ATOM 1569 C C . LEU A 1 198 ? -6.393 -4.213 12.614 1.00 80.81 198 LEU A C 1
ATOM 1571 O O . LEU A 1 198 ? -6.051 -3.907 11.476 1.00 80.81 198 LEU A O 1
ATOM 1575 N N . LEU A 1 199 ? -6.220 -5.447 13.103 1.00 79.94 199 LEU A N 1
ATOM 1576 C CA . LEU A 1 199 ? -5.588 -6.538 12.349 1.00 79.94 199 LEU A CA 1
ATOM 1577 C C . LEU A 1 199 ? -6.349 -6.916 11.066 1.00 79.94 199 LEU A C 1
ATOM 1579 O O . LEU A 1 199 ? -5.716 -7.332 10.103 1.00 79.94 199 LEU A O 1
ATOM 1583 N N . ALA A 1 200 ? -7.675 -6.753 11.029 1.00 71.56 200 ALA A N 1
ATOM 1584 C CA . ALA A 1 200 ? -8.472 -6.979 9.821 1.00 71.56 200 ALA A CA 1
ATOM 1585 C C . ALA A 1 200 ? -8.364 -5.829 8.798 1.00 71.56 200 ALA A C 1
ATOM 1587 O O . ALA A 1 200 ? -8.453 -6.064 7.596 1.00 71.56 200 ALA A O 1
ATOM 1588 N N . ILE A 1 201 ? -8.165 -4.588 9.259 1.00 72.19 201 ILE A N 1
ATOM 1589 C CA . ILE A 1 201 ? -8.089 -3.398 8.394 1.00 72.19 201 ILE A CA 1
ATOM 1590 C C . ILE A 1 201 ? -6.678 -3.199 7.819 1.00 72.19 201 ILE A C 1
ATOM 1592 O O . ILE A 1 201 ? -6.549 -2.773 6.673 1.00 72.19 201 ILE A O 1
ATOM 1596 N N . VAL A 1 202 ? -5.620 -3.524 8.570 1.00 75.56 202 VAL A N 1
ATOM 1597 C CA . VAL A 1 202 ? -4.222 -3.298 8.150 1.00 75.56 202 VAL A CA 1
ATOM 1598 C C . VAL A 1 202 ? -3.869 -3.937 6.792 1.00 75.56 202 VAL A C 1
ATOM 1600 O O . VAL A 1 202 ? -3.321 -3.216 5.963 1.00 75.56 202 VAL A O 1
ATOM 1603 N N . PRO A 1 203 ? -4.210 -5.205 6.480 1.00 69.06 203 PRO A N 1
ATOM 1604 C CA . PRO A 1 203 ? -3.930 -5.786 5.161 1.00 69.06 203 PRO A CA 1
ATOM 1605 C C . PRO A 1 203 ? -4.631 -5.052 4.010 1.00 69.06 203 PRO A C 1
ATOM 1607 O O . PRO A 1 203 ? -4.041 -4.864 2.950 1.00 69.06 203 PRO A O 1
ATOM 1610 N N . ILE A 1 204 ? -5.865 -4.585 4.233 1.00 69.62 204 ILE A N 1
ATOM 1611 C CA . ILE A 1 204 ? -6.641 -3.814 3.249 1.00 69.62 204 ILE A CA 1
ATOM 1612 C C . ILE A 1 204 ? -6.000 -2.435 3.037 1.00 69.62 204 ILE A C 1
ATOM 1614 O O . ILE A 1 204 ? -5.886 -1.977 1.904 1.00 69.62 204 ILE A O 1
ATOM 1618 N N . ALA A 1 205 ? -5.530 -1.793 4.111 1.00 70.06 205 ALA A N 1
ATOM 1619 C CA . ALA A 1 205 ? -4.821 -0.518 4.040 1.00 70.06 205 ALA A CA 1
ATOM 1620 C C . ALA A 1 205 ? -3.446 -0.639 3.356 1.00 70.06 205 ALA A C 1
ATOM 1622 O O . ALA A 1 205 ? -3.073 0.254 2.604 1.00 70.06 205 ALA A O 1
ATOM 1623 N N . ILE A 1 206 ? -2.718 -1.742 3.565 1.00 70.31 206 ILE A N 1
ATOM 1624 C CA . ILE A 1 206 ? -1.455 -2.027 2.863 1.00 70.31 206 ILE A CA 1
ATOM 1625 C C . ILE A 1 206 ? -1.712 -2.251 1.368 1.00 70.31 206 ILE A C 1
ATOM 1627 O O . ILE A 1 206 ? -1.016 -1.656 0.553 1.00 70.31 206 ILE A O 1
ATOM 1631 N N . LEU A 1 207 ? -2.739 -3.028 1.002 1.00 64.88 207 LEU A N 1
ATOM 1632 C CA . LEU A 1 207 ? -3.141 -3.211 -0.399 1.00 64.88 207 LEU A CA 1
ATOM 1633 C C . LEU A 1 207 ? -3.532 -1.880 -1.059 1.00 64.88 207 LEU A C 1
ATOM 1635 O O . LEU A 1 207 ? -3.039 -1.566 -2.141 1.00 64.88 207 LEU A O 1
ATOM 1639 N N . ALA A 1 208 ? -4.348 -1.063 -0.387 1.00 65.81 208 ALA A N 1
ATOM 1640 C CA . ALA A 1 208 ? -4.712 0.270 -0.863 1.00 65.81 208 ALA A CA 1
ATOM 1641 C C . ALA A 1 208 ? -3.498 1.208 -0.993 1.00 65.81 208 ALA A C 1
ATOM 1643 O O . ALA A 1 208 ? -3.449 2.004 -1.923 1.00 65.81 208 ALA A O 1
ATOM 1644 N N . LEU A 1 209 ? -2.498 1.095 -0.111 1.00 65.31 209 LEU A N 1
ATOM 1645 C CA . LEU A 1 209 ? -1.253 1.857 -0.222 1.00 65.31 209 LEU A CA 1
ATOM 1646 C C . LEU A 1 209 ? -0.375 1.359 -1.381 1.00 65.31 209 LEU A C 1
ATOM 1648 O O . LEU A 1 209 ? 0.178 2.178 -2.101 1.00 65.31 209 LEU A O 1
ATOM 1652 N N . SER A 1 210 ? -0.300 0.048 -1.633 1.00 63.28 210 SER A N 1
ATOM 1653 C CA . SER A 1 210 ? 0.396 -0.493 -2.814 1.00 63.28 210 SER A CA 1
ATOM 1654 C C . SER A 1 210 ? -0.305 -0.184 -4.144 1.00 63.28 210 SER A C 1
ATOM 1656 O O . SER A 1 210 ? 0.340 -0.224 -5.180 1.00 63.28 210 SER A O 1
ATOM 1658 N N . LEU A 1 211 ? -1.600 0.152 -4.113 1.00 58.62 211 LEU A N 1
ATOM 1659 C CA . LEU A 1 211 ? -2.349 0.704 -5.251 1.00 58.62 211 LEU A CA 1
ATOM 1660 C C . LEU A 1 211 ? -2.175 2.227 -5.404 1.00 58.62 211 LEU A C 1
ATOM 1662 O O . LEU A 1 211 ? -2.518 2.769 -6.444 1.00 58.62 211 LEU A O 1
ATOM 1666 N N . LEU A 1 212 ? -1.682 2.919 -4.372 1.00 59.66 212 LEU A N 1
ATOM 1667 C CA . LEU A 1 212 ? -1.335 4.347 -4.421 1.00 59.66 212 LEU A CA 1
ATOM 1668 C C . LEU A 1 212 ? 0.120 4.587 -4.827 1.00 59.66 212 LEU A C 1
ATOM 1670 O O . LEU A 1 212 ? 0.458 5.673 -5.283 1.00 59.66 212 LEU A O 1
ATOM 1674 N N . ILE A 1 213 ? 0.969 3.577 -4.655 1.00 57.09 213 ILE A N 1
ATOM 1675 C CA . ILE A 1 213 ? 2.320 3.518 -5.206 1.00 57.09 213 ILE A CA 1
ATOM 1676 C C . ILE A 1 213 ? 2.212 2.821 -6.571 1.00 57.09 213 ILE A C 1
ATOM 1678 O O . ILE A 1 213 ? 2.707 1.709 -6.761 1.00 57.09 213 ILE A O 1
ATOM 1682 N N . GLU A 1 214 ? 1.508 3.454 -7.515 1.00 51.81 214 GLU A N 1
ATOM 1683 C CA . GLU A 1 214 ? 1.636 3.079 -8.924 1.00 51.81 214 GLU A CA 1
ATOM 1684 C C . GLU A 1 214 ? 3.083 3.367 -9.345 1.00 51.81 214 GLU A C 1
ATOM 1686 O O . GLU A 1 214 ? 3.592 4.477 -9.213 1.00 51.81 214 GLU A O 1
ATOM 1691 N N . PHE A 1 215 ? 3.793 2.319 -9.766 1.00 49.31 215 PHE A N 1
ATOM 1692 C CA . PHE A 1 215 ? 5.135 2.449 -10.318 1.00 49.31 215 PHE A CA 1
ATOM 1693 C C . PHE A 1 215 ? 4.988 2.878 -11.780 1.00 49.31 215 PHE A C 1
ATOM 1695 O O . PHE A 1 215 ? 4.912 2.000 -12.640 1.00 49.31 215 PHE A O 1
ATOM 1702 N N . ASP A 1 216 ? 4.984 4.186 -12.061 1.00 48.94 216 ASP A N 1
ATOM 1703 C CA . ASP A 1 216 ? 4.929 4.744 -13.430 1.00 48.94 216 ASP A CA 1
ATOM 1704 C C . ASP A 1 216 ? 5.880 3.976 -14.379 1.00 48.94 216 ASP A C 1
ATOM 1706 O O . ASP A 1 216 ? 5.473 3.360 -15.371 1.00 48.94 216 ASP A O 1
ATOM 1710 N N . TYR A 1 217 ? 7.136 3.836 -13.934 1.00 50.25 217 TYR A N 1
ATOM 1711 C CA . TYR A 1 217 ? 8.219 3.083 -14.578 1.00 50.25 217 TYR A CA 1
ATOM 1712 C C . TYR A 1 217 ? 7.860 1.646 -15.013 1.00 50.25 217 TYR A C 1
ATOM 1714 O O . TYR A 1 217 ? 8.451 1.114 -15.952 1.00 50.25 217 TYR A O 1
ATOM 1722 N N . ALA A 1 218 ? 6.941 0.961 -14.326 1.00 50.66 218 ALA A N 1
ATOM 1723 C CA . ALA A 1 218 ? 6.603 -0.438 -14.603 1.00 50.66 218 ALA A CA 1
ATOM 1724 C C . ALA A 1 218 ? 5.572 -0.605 -15.733 1.00 50.66 218 ALA A C 1
ATOM 1726 O O . ALA A 1 218 ? 5.489 -1.684 -16.332 1.00 50.66 218 ALA A O 1
ATOM 1727 N N . GLN A 1 219 ? 4.791 0.439 -16.023 1.00 54.22 219 GLN A N 1
ATOM 1728 C CA . GLN A 1 219 ? 3.808 0.459 -17.109 1.00 54.22 219 GLN A CA 1
ATOM 1729 C C . GLN A 1 219 ? 4.421 0.988 -18.397 1.00 54.22 219 GLN A C 1
ATOM 1731 O O . GLN A 1 219 ? 4.292 0.325 -19.429 1.00 54.22 219 GLN A O 1
ATOM 1736 N N . ASP A 1 220 ? 5.165 2.090 -18.321 1.00 58.25 220 ASP A N 1
ATOM 1737 C CA . ASP A 1 220 ? 5.813 2.703 -19.482 1.00 58.25 220 ASP A CA 1
ATOM 1738 C C . ASP A 1 220 ? 6.795 1.734 -20.144 1.00 58.25 220 ASP A C 1
ATOM 1740 O O . ASP A 1 220 ? 6.713 1.498 -21.348 1.00 58.25 220 ASP A O 1
ATOM 1744 N N . ASN A 1 221 ? 7.617 1.035 -19.353 1.00 61.78 221 ASN A N 1
ATOM 1745 C CA . ASN A 1 221 ? 8.515 -0.007 -19.861 1.00 61.78 221 ASN A CA 1
ATOM 1746 C C . ASN A 1 221 ? 7.771 -1.141 -20.597 1.00 61.78 221 ASN A C 1
ATOM 1748 O O . ASN A 1 221 ? 8.291 -1.692 -21.565 1.00 61.78 221 ASN A O 1
ATOM 1752 N N . ARG A 1 222 ? 6.543 -1.497 -20.188 1.00 64.50 222 ARG A N 1
ATOM 1753 C CA . ARG A 1 222 ? 5.735 -2.517 -20.888 1.00 64.50 222 ARG A CA 1
ATOM 1754 C C . ARG A 1 222 ? 5.088 -1.974 -22.158 1.00 64.50 222 ARG A C 1
ATOM 1756 O O . ARG A 1 222 ? 5.042 -2.690 -23.157 1.00 64.50 222 ARG A O 1
ATOM 1763 N N . ALA A 1 223 ? 4.597 -0.736 -22.125 1.00 65.62 223 ALA A N 1
ATOM 1764 C CA . ALA A 1 223 ? 4.044 -0.064 -23.296 1.00 65.62 223 ALA A CA 1
ATOM 1765 C C . ALA A 1 223 ? 5.126 0.113 -24.373 1.00 65.62 223 ALA A C 1
ATOM 1767 O O . ALA A 1 223 ? 4.921 -0.305 -25.515 1.00 65.62 223 ALA A O 1
ATOM 1768 N N . LEU A 1 224 ? 6.309 0.599 -23.983 1.00 66.38 224 LEU A N 1
ATOM 1769 C CA . LEU A 1 224 ? 7.478 0.736 -24.846 1.00 66.38 224 LEU A CA 1
ATOM 1770 C C . LEU A 1 224 ? 7.864 -0.606 -25.479 1.00 66.38 224 LEU A C 1
ATOM 1772 O O . LEU A 1 224 ? 7.908 -0.702 -26.700 1.00 66.38 224 LEU A O 1
ATOM 1776 N N . VAL A 1 225 ? 8.040 -1.670 -24.685 1.00 68.25 225 VAL A N 1
ATOM 1777 C CA . VAL A 1 225 ? 8.353 -3.013 -25.212 1.00 68.25 225 VAL A CA 1
ATOM 1778 C C . VAL A 1 225 ? 7.275 -3.517 -26.182 1.00 68.25 225 VAL A C 1
ATOM 1780 O O . VAL A 1 225 ? 7.612 -4.141 -27.187 1.00 68.25 225 VAL A O 1
ATOM 1783 N N . SER A 1 226 ? 5.988 -3.230 -25.954 1.00 73.06 226 SER A N 1
ATOM 1784 C CA . SER A 1 226 ? 4.937 -3.605 -26.916 1.00 73.06 226 SER A CA 1
ATOM 1785 C C . SER A 1 226 ? 5.020 -2.827 -28.240 1.00 73.06 226 SER A C 1
ATOM 1787 O O . SER A 1 226 ? 4.776 -3.405 -29.297 1.00 73.06 226 SER A O 1
ATOM 1789 N N . PHE A 1 227 ? 5.439 -1.559 -28.195 1.00 73.50 227 PHE A N 1
ATOM 1790 C CA . PHE A 1 227 ? 5.660 -0.712 -29.368 1.00 73.50 227 PHE A CA 1
ATOM 1791 C C . PHE A 1 227 ? 6.918 -1.128 -30.154 1.00 73.50 227 PHE A C 1
ATOM 1793 O O . PHE A 1 227 ? 6.834 -1.288 -31.368 1.00 73.50 227 PHE A O 1
ATOM 1800 N N . VAL A 1 228 ? 8.039 -1.407 -29.471 1.00 75.19 228 VAL A N 1
ATOM 1801 C CA . VAL A 1 228 ? 9.276 -1.986 -30.049 1.00 75.19 228 VAL A CA 1
ATOM 1802 C C . VAL A 1 228 ? 8.944 -3.220 -30.899 1.00 75.19 228 VAL A C 1
ATOM 1804 O O . VAL A 1 228 ? 9.202 -3.258 -32.103 1.00 75.19 228 VAL A O 1
ATOM 1807 N N . ASN A 1 229 ? 8.269 -4.199 -30.285 1.00 71.50 229 ASN A N 1
ATOM 1808 C CA . ASN A 1 229 ? 7.926 -5.464 -30.935 1.00 71.50 229 ASN A CA 1
ATOM 1809 C C . ASN A 1 229 ? 6.950 -5.301 -32.116 1.00 71.50 229 ASN A C 1
ATOM 1811 O O . ASN A 1 229 ? 6.980 -6.117 -33.034 1.00 71.50 229 ASN A O 1
ATOM 1815 N N . GLN A 1 230 ? 6.104 -4.263 -32.134 1.00 78.88 230 GLN A N 1
ATOM 1816 C CA . GLN A 1 230 ? 5.185 -4.011 -33.252 1.00 78.88 230 GLN A CA 1
ATOM 1817 C C . GLN A 1 230 ? 5.925 -3.644 -34.550 1.00 78.88 230 GLN A C 1
ATOM 1819 O O . GLN A 1 230 ? 5.457 -4.000 -35.632 1.00 78.88 230 GLN A O 1
ATOM 1824 N N . TYR A 1 231 ? 7.066 -2.956 -34.451 1.00 79.81 231 TYR A N 1
ATOM 1825 C CA . TYR A 1 231 ? 7.886 -2.572 -35.607 1.00 79.81 231 TYR A CA 1
ATOM 1826 C C . TYR A 1 231 ? 9.011 -3.569 -35.918 1.00 79.81 231 TYR A C 1
ATOM 1828 O O . TYR A 1 231 ? 9.728 -3.386 -36.898 1.00 79.81 231 TYR A O 1
ATOM 1836 N N . ASN A 1 232 ? 9.112 -4.661 -35.147 1.00 78.06 232 ASN A N 1
ATOM 1837 C CA . ASN A 1 232 ? 10.140 -5.698 -35.278 1.00 78.06 232 ASN A CA 1
ATOM 1838 C C . ASN A 1 232 ? 11.581 -5.161 -35.087 1.00 78.06 232 ASN A C 1
ATOM 1840 O O . ASN A 1 232 ? 12.545 -5.767 -35.557 1.00 78.06 232 ASN A O 1
ATOM 1844 N N . GLU A 1 233 ? 11.721 -4.046 -34.369 1.00 70.94 233 GLU A N 1
ATOM 1845 C CA . GLU A 1 233 ? 12.997 -3.566 -33.834 1.00 70.94 233 GLU A CA 1
ATOM 1846 C C . GLU A 1 233 ? 13.336 -4.327 -32.542 1.00 70.94 233 GLU A C 1
ATOM 1848 O O . GLU A 1 233 ? 12.443 -4.850 -31.869 1.00 70.94 233 GLU A O 1
ATOM 1853 N N . SER A 1 234 ? 14.617 -4.384 -32.171 1.00 64.50 234 SER A N 1
ATOM 1854 C CA . SER A 1 234 ? 15.065 -4.910 -30.869 1.00 64.50 234 SER A CA 1
ATOM 1855 C C . SER A 1 234 ? 15.249 -3.822 -29.809 1.00 64.50 234 SER A C 1
ATOM 1857 O O . SER A 1 234 ? 15.076 -4.089 -28.620 1.00 64.50 234 SER A O 1
ATOM 1859 N N . ASP A 1 235 ? 15.563 -2.598 -30.235 1.00 63.38 235 ASP A N 1
ATOM 1860 C CA . ASP A 1 235 ? 16.077 -1.525 -29.387 1.00 63.38 235 ASP A CA 1
ATOM 1861 C C . ASP A 1 235 ? 15.374 -0.193 -29.691 1.00 63.38 235 ASP A C 1
ATOM 1863 O O . ASP A 1 235 ? 15.030 0.097 -30.836 1.00 63.38 235 ASP A O 1
ATOM 1867 N N . ILE A 1 236 ? 15.198 0.654 -28.672 1.00 66.81 236 ILE A N 1
ATOM 1868 C CA . ILE A 1 236 ? 14.776 2.052 -28.836 1.00 66.81 236 ILE A CA 1
ATOM 1869 C C . ILE A 1 236 ? 15.759 2.967 -28.114 1.00 66.81 236 ILE A C 1
ATOM 1871 O O . ILE A 1 236 ? 16.106 2.749 -26.953 1.00 66.81 236 ILE A O 1
ATOM 1875 N N . TRP A 1 237 ? 16.167 4.034 -28.799 1.00 74.00 237 TRP A N 1
ATOM 1876 C CA . TRP A 1 237 ? 16.904 5.127 -28.183 1.00 74.00 237 TRP A CA 1
ATOM 1877 C C . TRP A 1 237 ? 15.964 5.975 -27.318 1.00 74.00 237 TRP A C 1
ATOM 1879 O O . TRP A 1 237 ? 14.994 6.542 -27.815 1.00 74.00 237 TRP A O 1
ATOM 1889 N N . LEU A 1 238 ? 16.262 6.067 -26.021 1.00 70.94 238 LEU A N 1
ATOM 1890 C CA . LEU A 1 238 ? 15.415 6.738 -25.024 1.00 70.94 238 LEU A CA 1
ATOM 1891 C C . LEU A 1 238 ? 15.592 8.269 -24.965 1.00 70.94 238 LEU A C 1
ATOM 1893 O O . LEU A 1 238 ? 15.013 8.901 -24.090 1.00 70.94 238 LEU A O 1
ATOM 1897 N N . GLY A 1 239 ? 16.399 8.870 -25.846 1.00 73.00 239 GLY A N 1
ATOM 1898 C CA . GLY A 1 239 ? 16.719 10.305 -25.807 1.00 73.00 239 GLY A CA 1
ATOM 1899 C C . GLY A 1 239 ? 17.985 10.670 -25.020 1.00 73.00 239 GLY A C 1
ATOM 1900 O O . GLY A 1 239 ? 18.253 11.851 -24.820 1.00 73.00 239 GLY A O 1
ATOM 1901 N N . LEU A 1 240 ? 18.772 9.688 -24.561 1.00 76.19 240 LEU A N 1
ATOM 1902 C CA . LEU A 1 240 ? 20.028 9.914 -23.833 1.00 76.19 240 LEU A CA 1
ATOM 1903 C C . LEU A 1 240 ? 21.230 9.857 -24.790 1.00 76.19 240 LEU A C 1
ATOM 1905 O O . LEU A 1 240 ? 21.502 8.812 -25.386 1.00 76.19 240 LEU A O 1
ATOM 1909 N N . ASN A 1 241 ? 21.967 10.956 -24.928 1.00 79.19 241 ASN A N 1
ATOM 1910 C CA . ASN A 1 241 ? 23.181 11.037 -25.737 1.00 79.19 241 ASN A CA 1
ATOM 1911 C C . ASN A 1 241 ? 24.421 10.972 -24.833 1.00 79.19 241 ASN A C 1
ATOM 1913 O O . ASN A 1 241 ? 24.553 11.770 -23.909 1.00 79.19 241 ASN A O 1
ATOM 1917 N N . CYS A 1 242 ? 25.334 10.033 -25.086 1.00 74.75 242 CYS A N 1
ATOM 1918 C CA . CYS A 1 242 ? 26.498 9.786 -24.234 1.00 74.75 242 CYS A CA 1
ATOM 1919 C C . CYS A 1 242 ? 27.815 9.934 -25.006 1.00 74.75 242 CYS A C 1
ATOM 1921 O O . CYS A 1 242 ? 28.055 9.254 -26.001 1.00 74.75 242 CYS A O 1
ATOM 1923 N N . THR A 1 243 ? 28.710 10.777 -24.490 1.00 74.31 243 THR A N 1
ATOM 1924 C CA . THR A 1 243 ? 30.087 10.971 -24.989 1.00 74.31 243 THR A CA 1
ATOM 1925 C C . THR A 1 243 ? 31.097 9.984 -24.384 1.00 74.31 243 THR A C 1
ATOM 1927 O O . THR A 1 243 ? 32.268 9.977 -24.761 1.00 74.31 243 THR A O 1
ATOM 1930 N N . GLY A 1 244 ? 30.650 9.136 -23.455 1.00 62.84 244 GLY A N 1
ATOM 1931 C CA . GLY A 1 244 ? 31.436 8.120 -22.758 1.00 62.84 244 GLY A CA 1
ATOM 1932 C C . GLY A 1 244 ? 30.531 7.138 -22.007 1.00 62.84 244 GLY A C 1
ATOM 1933 O O . GLY A 1 244 ? 29.312 7.182 -22.148 1.00 62.84 244 GLY A O 1
ATOM 1934 N N . LEU A 1 245 ? 31.121 6.254 -21.198 1.00 56.62 245 LEU A N 1
ATOM 1935 C CA . LEU A 1 245 ? 30.399 5.181 -20.488 1.00 56.62 245 LEU A CA 1
ATOM 1936 C C . LEU A 1 245 ? 29.946 5.552 -19.062 1.00 56.62 245 LEU A C 1
ATOM 1938 O O . LEU A 1 245 ? 29.372 4.722 -18.366 1.00 56.62 245 LEU A O 1
ATOM 1942 N N . SER A 1 246 ? 30.211 6.779 -18.606 1.00 56.72 246 SER A N 1
ATOM 1943 C CA . SER A 1 246 ? 29.816 7.241 -17.270 1.00 56.72 246 SER A CA 1
ATOM 1944 C C . SER A 1 246 ? 28.511 8.037 -17.316 1.00 56.72 246 SER A C 1
ATOM 1946 O O . SER A 1 246 ? 28.242 8.756 -18.281 1.00 56.72 246 SER A O 1
ATOM 1948 N N . LYS A 1 247 ? 27.752 8.019 -16.216 1.00 63.91 247 LYS A N 1
ATOM 1949 C CA . LYS A 1 247 ? 26.576 8.885 -16.023 1.00 63.91 247 LYS A CA 1
ATOM 1950 C C . LYS A 1 247 ? 26.885 10.368 -16.283 1.00 63.91 247 LYS A C 1
ATOM 1952 O O . LYS A 1 247 ? 26.064 11.079 -16.843 1.00 63.91 247 LYS A O 1
ATOM 1957 N N . ASN A 1 248 ? 28.085 10.820 -15.919 1.00 69.19 248 ASN A N 1
ATOM 1958 C CA . ASN A 1 248 ? 28.515 12.216 -16.053 1.00 69.19 248 ASN A CA 1
ATOM 1959 C C . ASN A 1 248 ? 28.921 12.603 -17.488 1.00 69.19 248 ASN A C 1
ATOM 1961 O O . ASN A 1 248 ? 29.197 13.771 -17.739 1.00 69.19 248 ASN A O 1
ATOM 1965 N N . SER A 1 249 ? 28.997 11.637 -18.409 1.00 71.44 249 SER A N 1
ATOM 1966 C CA . SER A 1 249 ? 29.273 11.857 -19.836 1.00 71.44 249 SER A CA 1
ATOM 1967 C C . SER A 1 249 ? 28.013 11.780 -20.709 1.00 71.44 249 SER A C 1
ATOM 1969 O O . SER A 1 249 ? 28.132 11.793 -21.935 1.00 71.44 249 SER A O 1
ATOM 1971 N N . CYS A 1 250 ? 26.832 11.683 -20.094 1.00 74.19 250 CYS A N 1
ATOM 1972 C CA . CYS A 1 250 ? 25.540 11.592 -20.764 1.00 74.19 250 CYS A CA 1
ATOM 1973 C C . CYS A 1 250 ? 24.680 12.836 -20.509 1.00 74.19 250 CYS A C 1
ATOM 1975 O O . CYS A 1 250 ? 24.654 13.362 -19.399 1.00 74.19 250 CYS A O 1
ATOM 1977 N N . GLU A 1 251 ? 23.946 13.262 -21.532 1.00 79.62 251 GLU A N 1
ATOM 1978 C CA . GLU A 1 251 ? 22.988 14.369 -21.497 1.00 79.62 251 GLU A CA 1
ATOM 1979 C C . GLU A 1 251 ? 21.687 13.917 -22.184 1.00 79.62 251 GLU A C 1
ATOM 1981 O O . GLU A 1 251 ? 21.725 13.175 -23.170 1.00 79.62 251 GLU A O 1
ATOM 1986 N N . TRP A 1 252 ? 20.526 14.326 -21.666 1.00 78.62 252 TRP A N 1
ATOM 1987 C CA . TRP A 1 252 ? 19.246 14.093 -22.343 1.00 78.62 252 TRP A CA 1
ATOM 1988 C C . TRP A 1 252 ? 19.041 15.130 -23.457 1.00 78.62 252 TRP A C 1
ATOM 1990 O O . TRP A 1 252 ? 19.328 16.313 -23.271 1.00 78.62 252 TRP A O 1
ATOM 2000 N N . ASP A 1 253 ? 18.499 14.703 -24.598 1.00 80.81 253 ASP A N 1
ATOM 2001 C CA . ASP A 1 253 ? 18.217 15.556 -25.768 1.00 80.81 253 ASP A CA 1
ATOM 2002 C C . ASP A 1 253 ? 17.164 16.649 -25.466 1.00 80.81 253 ASP A C 1
ATOM 2004 O O . ASP A 1 253 ? 17.155 17.717 -26.078 1.00 80.81 253 ASP A O 1
ATOM 2008 N N . ASP A 1 254 ? 16.324 16.428 -24.446 1.00 78.94 254 ASP A N 1
ATOM 2009 C CA . ASP A 1 254 ? 15.365 17.405 -23.910 1.00 78.94 254 ASP A CA 1
ATOM 2010 C C . ASP A 1 254 ? 15.964 18.390 -22.879 1.00 78.94 254 ASP A C 1
ATOM 2012 O O . ASP A 1 254 ? 15.260 19.269 -22.377 1.00 78.94 254 ASP A O 1
ATOM 2016 N N . GLN A 1 25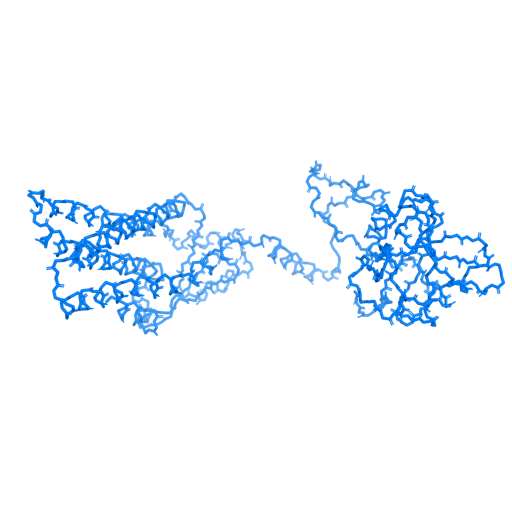5 ? 17.266 18.270 -22.589 1.00 72.94 255 GLN A N 1
ATOM 2017 C CA . GLN A 1 255 ? 18.034 19.080 -21.633 1.00 72.94 255 GLN A CA 1
ATOM 2018 C C . GLN A 1 255 ? 17.588 18.944 -20.162 1.00 72.94 255 GLN A C 1
ATOM 2020 O O . GLN A 1 255 ? 17.931 19.786 -19.325 1.00 72.94 255 GLN A O 1
ATOM 2025 N N . THR A 1 256 ? 16.858 17.881 -19.804 1.00 73.00 256 THR A N 1
ATOM 2026 C CA . THR A 1 256 ? 16.564 17.572 -18.397 1.00 73.00 256 THR A CA 1
ATOM 2027 C C . THR A 1 256 ? 17.818 17.133 -17.633 1.00 73.00 256 THR A C 1
ATOM 2029 O O . THR A 1 256 ? 18.752 16.546 -18.176 1.00 73.00 256 THR A O 1
ATOM 2032 N N . THR A 1 257 ? 17.865 17.443 -16.334 1.00 60.03 257 THR A N 1
ATOM 2033 C CA . THR A 1 257 ? 19.052 17.227 -15.483 1.00 60.03 257 THR A CA 1
ATOM 2034 C C . THR A 1 257 ? 18.898 16.096 -14.463 1.00 60.03 257 THR A C 1
ATOM 2036 O O . THR A 1 257 ? 19.886 15.702 -13.841 1.00 60.03 257 THR A O 1
ATOM 2039 N N . ASP A 1 258 ? 17.693 15.541 -14.291 1.00 58.69 258 ASP A N 1
ATOM 2040 C CA . ASP A 1 258 ? 17.426 14.478 -13.314 1.00 58.69 258 ASP A CA 1
ATOM 2041 C C . ASP A 1 258 ? 17.743 13.088 -13.888 1.00 58.69 258 ASP A C 1
ATOM 2043 O O . ASP A 1 258 ? 16.880 12.301 -14.282 1.00 58.69 258 ASP A O 1
ATOM 2047 N N . MET A 1 259 ? 19.037 12.785 -13.988 1.00 57.81 259 MET A N 1
ATOM 2048 C CA . MET A 1 259 ? 19.501 11.472 -14.428 1.00 57.81 259 MET A CA 1
ATOM 2049 C C . MET A 1 259 ? 19.245 10.408 -13.351 1.00 57.81 259 MET A C 1
ATOM 2051 O O . MET A 1 259 ? 20.117 10.114 -12.532 1.00 57.81 259 MET A O 1
ATOM 2055 N N . SER A 1 260 ? 18.071 9.779 -13.378 1.00 56.56 260 SER A N 1
ATOM 2056 C CA . SER A 1 260 ? 17.753 8.594 -12.560 1.00 56.56 260 SER A CA 1
ATOM 2057 C C . SER A 1 260 ? 18.164 7.262 -13.230 1.00 56.56 260 SER A C 1
ATOM 2059 O O . SER A 1 260 ? 18.176 6.209 -12.597 1.00 56.56 260 SER A O 1
ATOM 2061 N N . TYR A 1 261 ? 18.561 7.300 -14.510 1.00 58.25 261 TYR A N 1
ATOM 2062 C CA . TYR A 1 261 ? 18.992 6.127 -15.281 1.00 58.25 261 TYR A CA 1
ATOM 2063 C C . TYR A 1 261 ? 20.363 5.589 -14.824 1.00 58.25 261 TYR A C 1
ATOM 2065 O O . TYR A 1 261 ? 21.287 6.361 -14.548 1.00 58.25 261 TYR A O 1
ATOM 2073 N N . SER A 1 262 ? 20.502 4.260 -14.757 1.00 55.84 262 SER A N 1
ATOM 2074 C CA . SER A 1 262 ? 21.737 3.589 -14.310 1.00 55.84 262 SER A CA 1
ATOM 2075 C C . SER A 1 262 ? 22.045 2.244 -14.981 1.00 55.84 262 SER A C 1
ATOM 2077 O O . SER A 1 262 ? 23.184 1.790 -14.894 1.00 55.84 262 SER A O 1
ATOM 2079 N N . ASN A 1 263 ? 21.101 1.614 -15.694 1.00 53.38 263 ASN A N 1
ATOM 2080 C CA . ASN A 1 263 ? 21.347 0.381 -16.451 1.00 53.38 263 ASN A CA 1
ATOM 2081 C C . ASN A 1 263 ? 21.970 0.677 -17.828 1.00 53.38 263 ASN A C 1
ATOM 2083 O O . ASN A 1 263 ? 21.397 0.393 -18.883 1.00 53.38 263 ASN A O 1
ATOM 2087 N N . PHE A 1 264 ? 23.167 1.259 -17.816 1.00 57.91 264 PHE A N 1
ATOM 2088 C CA . PHE A 1 264 ? 24.032 1.269 -18.993 1.00 57.91 264 PHE A CA 1
ATOM 2089 C C . PHE A 1 264 ? 24.360 -0.179 -19.383 1.00 57.91 264 PHE A C 1
ATOM 2091 O O . PHE A 1 264 ? 24.569 -1.031 -18.516 1.00 57.91 264 PHE A O 1
ATOM 2098 N N . ALA A 1 265 ? 24.347 -0.480 -20.682 1.00 51.50 265 ALA A N 1
ATOM 2099 C CA . ALA A 1 265 ? 24.627 -1.831 -21.155 1.00 51.50 265 ALA A CA 1
ATOM 2100 C C . ALA A 1 265 ? 26.064 -2.230 -20.784 1.00 51.50 265 ALA A C 1
ATOM 2102 O O . ALA A 1 265 ? 27.003 -1.476 -21.042 1.00 51.50 265 ALA A O 1
ATOM 2103 N N . ILE A 1 266 ? 26.235 -3.419 -20.193 1.00 52.72 266 ILE A N 1
ATOM 2104 C CA . ILE A 1 266 ? 27.565 -3.970 -19.903 1.00 52.72 266 ILE A CA 1
ATOM 2105 C C . ILE A 1 266 ? 28.326 -4.0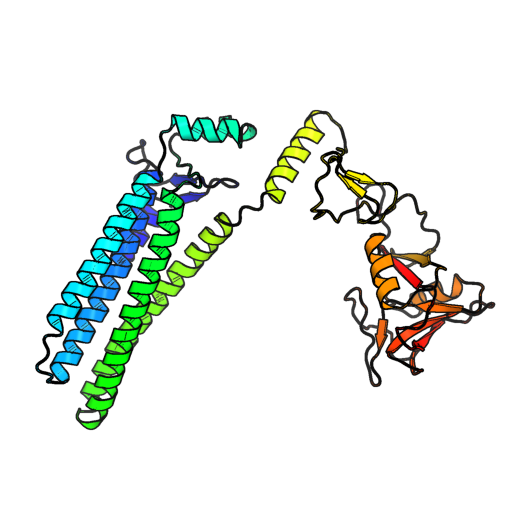65 -21.225 1.00 52.72 266 ILE A C 1
ATOM 2107 O O . ILE A 1 266 ? 27.802 -4.623 -22.189 1.00 52.72 266 ILE A O 1
ATOM 2111 N N . ASP A 1 267 ? 29.561 -3.569 -21.267 1.00 52.03 267 ASP A N 1
ATOM 2112 C CA . ASP A 1 267 ? 30.374 -3.598 -22.481 1.00 52.03 267 ASP A CA 1
ATOM 2113 C C . ASP A 1 267 ? 30.639 -5.050 -22.930 1.00 52.03 267 ASP A C 1
ATOM 2115 O O . ASP A 1 267 ? 31.466 -5.784 -22.375 1.00 52.03 267 ASP A O 1
ATOM 2119 N N . VAL A 1 268 ? 29.886 -5.490 -23.939 1.00 52.56 268 VAL A N 1
ATOM 2120 C CA . VAL A 1 268 ? 30.031 -6.808 -24.575 1.00 52.56 268 VAL A CA 1
ATOM 2121 C C . VAL A 1 268 ? 31.187 -6.810 -25.586 1.00 52.56 268 VAL A C 1
ATOM 2123 O O . VAL A 1 268 ? 31.688 -7.872 -25.943 1.00 52.56 268 VAL A O 1
ATOM 2126 N N . THR A 1 269 ? 31.653 -5.631 -26.015 1.00 48.88 269 THR A N 1
ATOM 2127 C CA . THR A 1 269 ? 32.768 -5.475 -26.963 1.00 48.88 269 THR A CA 1
ATOM 2128 C C . THR A 1 269 ? 34.131 -5.627 -26.289 1.00 48.88 269 THR A C 1
ATOM 2130 O O . THR A 1 269 ? 35.092 -6.042 -26.943 1.00 48.88 269 THR A O 1
ATOM 2133 N N . LYS A 1 270 ? 34.219 -5.397 -24.968 1.00 59.53 270 LYS A N 1
ATOM 2134 C CA . LYS A 1 270 ? 35.402 -5.721 -24.157 1.00 59.53 270 LYS A CA 1
ATOM 2135 C C . LYS A 1 270 ? 35.584 -7.235 -24.040 1.00 59.53 270 LYS A C 1
ATOM 2137 O O . LYS A 1 270 ? 35.178 -7.871 -23.061 1.00 59.53 270 LYS A O 1
ATOM 2142 N N . LYS A 1 271 ? 36.224 -7.794 -25.072 1.00 67.12 271 LYS A N 1
ATOM 2143 C CA . LYS A 1 271 ? 36.624 -9.198 -25.195 1.00 67.12 271 LYS A CA 1
ATOM 2144 C C . LYS A 1 271 ? 37.230 -9.702 -23.883 1.00 67.12 271 LYS A C 1
ATOM 2146 O O . LYS A 1 271 ? 38.139 -9.098 -23.318 1.00 67.12 271 LYS A O 1
ATOM 2151 N N . CYS A 1 272 ? 36.711 -10.825 -23.408 1.00 77.31 272 CYS A N 1
ATOM 2152 C CA . CYS A 1 272 ? 37.157 -11.449 -22.175 1.00 77.31 272 CYS A CA 1
ATOM 2153 C C . CYS A 1 272 ? 38.235 -12.500 -22.465 1.00 77.31 272 CYS A C 1
ATOM 2155 O O . 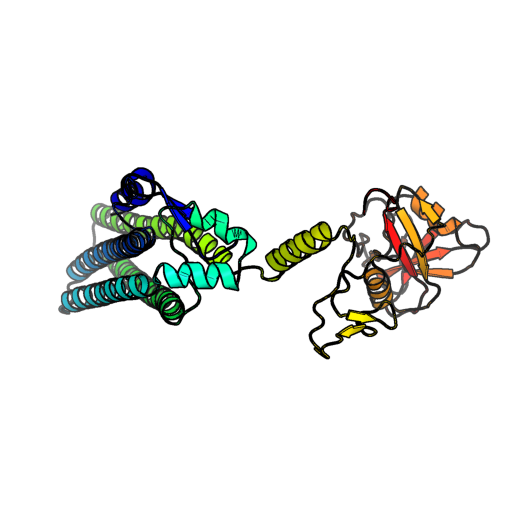CYS A 1 272 ? 37.925 -13.646 -22.781 1.00 77.31 272 CYS A O 1
ATOM 2157 N N . ASP A 1 273 ? 39.503 -12.099 -22.367 1.00 80.00 273 ASP A N 1
ATOM 2158 C CA . ASP A 1 273 ? 40.646 -13.002 -22.562 1.00 80.00 273 ASP A CA 1
ATOM 2159 C C . ASP A 1 273 ? 40.952 -13.875 -21.328 1.00 80.00 273 ASP A C 1
ATOM 2161 O O . ASP A 1 273 ? 41.500 -14.967 -21.465 1.00 80.00 273 ASP A O 1
ATOM 2165 N N . TYR A 1 274 ? 40.547 -13.442 -20.126 1.00 86.94 274 TYR A N 1
ATOM 2166 C CA . TYR A 1 274 ? 40.798 -14.149 -18.864 1.00 86.94 274 TYR A CA 1
ATOM 2167 C C . TYR A 1 274 ? 39.499 -14.712 -18.266 1.00 86.94 274 TYR A C 1
ATOM 2169 O O . TYR A 1 274 ? 38.808 -14.037 -17.498 1.00 86.94 274 TYR A O 1
ATOM 2177 N N . ILE A 1 275 ? 39.183 -15.966 -18.608 1.00 88.44 275 ILE A N 1
ATOM 2178 C CA . ILE A 1 275 ? 38.012 -16.708 -18.109 1.00 88.44 275 ILE A CA 1
ATOM 2179 C C . ILE A 1 275 ? 38.441 -17.796 -17.116 1.00 88.44 275 ILE A C 1
ATOM 2181 O O . ILE A 1 275 ? 39.248 -18.660 -17.450 1.00 88.44 275 ILE A O 1
ATOM 2185 N N . TYR A 1 276 ? 37.819 -17.826 -15.934 1.00 88.88 276 TYR A N 1
ATOM 2186 C CA . TYR A 1 276 ? 37.908 -18.946 -14.992 1.00 88.88 276 TYR A CA 1
ATOM 2187 C C . TYR A 1 276 ? 36.567 -19.190 -14.288 1.00 88.88 276 TYR A C 1
ATOM 2189 O O . TYR A 1 276 ? 35.947 -18.256 -13.784 1.00 88.88 276 TYR A O 1
ATOM 2197 N N . ASN A 1 277 ? 36.125 -20.453 -14.244 1.00 88.44 277 ASN A N 1
ATOM 2198 C CA . ASN A 1 277 ? 34.882 -20.913 -13.602 1.00 88.44 277 ASN A CA 1
ATOM 2199 C C . ASN A 1 277 ? 33.652 -20.025 -13.907 1.00 88.44 277 ASN A C 1
ATOM 2201 O O . ASN A 1 277 ? 33.051 -19.429 -13.013 1.00 88.44 277 ASN A O 1
ATOM 2205 N N . ASN A 1 278 ? 33.335 -19.881 -15.199 1.00 84.94 278 ASN A N 1
ATOM 2206 C CA . ASN A 1 278 ? 32.276 -19.015 -15.742 1.00 84.94 278 ASN A CA 1
ATOM 2207 C C . ASN A 1 278 ? 32.323 -17.539 -15.286 1.00 84.94 278 ASN A C 1
ATOM 2209 O O . ASN A 1 278 ? 31.310 -16.846 -15.333 1.00 84.94 278 ASN A O 1
ATOM 2213 N N . ASN A 1 279 ? 33.490 -17.043 -14.867 1.00 88.50 279 ASN A N 1
ATOM 2214 C CA . ASN A 1 279 ? 33.727 -15.639 -14.549 1.00 88.50 279 ASN A CA 1
ATOM 2215 C C . ASN A 1 279 ? 34.841 -15.066 -15.435 1.00 88.50 279 ASN A C 1
ATOM 2217 O O . ASN A 1 279 ? 35.835 -15.733 -15.719 1.00 88.50 279 ASN A O 1
ATOM 2221 N N . CYS A 1 280 ? 34.656 -13.816 -15.838 1.00 89.12 280 CYS A N 1
ATOM 2222 C CA . CYS A 1 280 ? 35.582 -12.975 -16.581 1.00 89.12 280 CYS A CA 1
ATOM 2223 C C . CYS A 1 280 ? 36.287 -11.999 -15.645 1.00 89.12 280 CYS A C 1
ATOM 2225 O O . CYS A 1 280 ? 35.618 -11.361 -14.829 1.00 89.12 280 CYS A O 1
ATOM 2227 N N . TYR A 1 281 ? 37.600 -11.840 -15.811 1.00 90.88 281 TYR A N 1
ATOM 2228 C CA . TYR A 1 281 ? 38.436 -10.961 -14.991 1.00 90.88 281 TYR A CA 1
ATOM 2229 C C . TYR A 1 281 ? 39.067 -9.865 -15.850 1.00 90.88 281 TYR A C 1
ATOM 2231 O O . TYR A 1 281 ? 39.660 -10.139 -16.894 1.00 90.88 281 TYR A O 1
ATOM 2239 N N . PHE A 1 282 ? 38.955 -8.618 -15.397 1.00 89.38 282 PHE A N 1
ATOM 2240 C CA . PHE A 1 282 ? 39.459 -7.441 -16.097 1.00 89.38 282 PHE A CA 1
ATOM 2241 C C . PHE A 1 282 ? 40.374 -6.646 -15.169 1.00 89.38 282 PHE A C 1
ATOM 2243 O O . PHE A 1 282 ? 39.911 -6.076 -14.182 1.00 89.38 282 PHE A O 1
ATOM 2250 N N . LEU A 1 283 ? 41.667 -6.601 -15.496 1.00 90.25 283 LEU A N 1
ATOM 2251 C CA . LEU A 1 283 ? 42.609 -5.687 -14.855 1.00 90.25 283 LEU A CA 1
ATOM 2252 C C . LEU A 1 283 ? 42.396 -4.273 -15.402 1.00 90.25 283 LEU A C 1
ATOM 2254 O O . LEU A 1 283 ? 42.259 -4.078 -16.612 1.00 90.25 283 LEU A O 1
ATOM 2258 N N . TYR A 1 284 ? 42.409 -3.298 -14.503 1.00 90.50 284 TYR A N 1
ATOM 2259 C CA . TYR A 1 284 ? 42.508 -1.881 -14.808 1.00 90.50 284 TYR A CA 1
ATOM 2260 C C . TYR A 1 284 ? 43.845 -1.381 -14.255 1.00 90.50 284 TYR A C 1
ATOM 2262 O O . TYR A 1 284 ? 44.057 -1.349 -13.044 1.00 90.50 284 TYR A O 1
ATOM 2270 N N . GLU A 1 285 ? 44.766 -1.016 -15.151 1.00 89.75 285 GLU A N 1
ATOM 2271 C CA . GLU A 1 285 ? 46.119 -0.548 -14.798 1.00 89.75 285 GLU A CA 1
ATOM 2272 C C . GLU A 1 285 ? 46.127 0.854 -14.159 1.00 89.75 285 GLU A C 1
ATOM 2274 O O . GLU A 1 285 ? 47.110 1.258 -13.535 1.00 89.75 285 GLU A O 1
ATOM 2279 N N . GLN A 1 286 ? 45.021 1.595 -14.289 1.00 91.12 286 GLN A N 1
ATOM 2280 C CA . GLN A 1 286 ? 44.825 2.900 -13.666 1.00 91.12 286 GLN A CA 1
ATOM 2281 C C . GLN A 1 286 ? 44.873 2.778 -12.139 1.00 91.12 286 GLN A C 1
ATOM 2283 O O . GLN A 1 286 ? 44.068 2.079 -11.528 1.00 91.12 286 GLN A O 1
ATOM 2288 N N . GLN A 1 287 ? 45.805 3.500 -11.518 1.00 93.56 287 GLN A N 1
ATOM 2289 C CA . GLN A 1 287 ? 46.015 3.439 -10.076 1.00 93.56 287 GLN A CA 1
ATOM 2290 C C . GLN A 1 287 ? 45.029 4.352 -9.344 1.00 93.56 287 GLN A C 1
ATOM 2292 O O . GLN A 1 287 ? 45.036 5.565 -9.563 1.00 93.56 287 GLN A O 1
ATOM 2297 N N . VAL A 1 288 ? 44.198 3.785 -8.466 1.00 92.69 288 VAL A N 1
ATOM 2298 C CA . VAL A 1 288 ? 43.173 4.524 -7.708 1.00 92.69 288 VAL A CA 1
ATOM 2299 C C . VAL A 1 288 ? 43.078 4.046 -6.247 1.00 92.69 288 VAL A C 1
ATOM 2301 O O . VAL A 1 288 ? 43.488 2.922 -5.940 1.00 92.69 288 VAL A O 1
ATOM 2304 N N . PRO A 1 289 ? 42.534 4.866 -5.326 1.00 96.06 289 PRO A N 1
ATOM 2305 C CA . PRO A 1 289 ? 42.147 4.430 -3.985 1.00 96.06 289 PRO A CA 1
ATOM 2306 C C . PRO A 1 289 ? 41.066 3.344 -4.020 1.00 96.06 289 PRO A C 1
ATOM 2308 O O . PRO A 1 289 ? 40.210 3.340 -4.906 1.00 96.06 289 PRO A O 1
ATOM 2311 N N . PHE A 1 290 ? 41.042 2.469 -3.013 1.00 94.12 290 PHE A N 1
ATOM 2312 C CA . PHE A 1 290 ? 40.162 1.291 -2.960 1.00 94.12 290 PHE A CA 1
ATOM 2313 C C . PHE A 1 290 ? 38.675 1.615 -3.197 1.00 94.12 290 PHE A C 1
ATOM 2315 O O . PHE A 1 290 ? 37.995 0.931 -3.955 1.00 94.12 290 PHE A O 1
ATOM 2322 N N . ALA A 1 291 ? 38.171 2.691 -2.585 1.00 90.00 291 ALA A N 1
ATOM 2323 C CA . ALA A 1 291 ? 36.770 3.095 -2.723 1.00 90.00 291 ALA A CA 1
ATOM 2324 C C . ALA A 1 291 ? 36.412 3.592 -4.138 1.00 90.00 291 ALA A C 1
ATOM 2326 O O . ALA A 1 291 ? 35.249 3.540 -4.521 1.00 90.00 291 ALA A O 1
ATOM 2327 N N . MET A 1 292 ? 37.395 4.062 -4.916 1.00 88.31 292 MET A N 1
ATOM 2328 C CA . MET A 1 292 ? 37.189 4.417 -6.323 1.00 88.31 292 MET A CA 1
ATOM 2329 C C . MET A 1 292 ? 37.229 3.170 -7.211 1.00 88.31 292 MET A C 1
ATOM 2331 O O . MET A 1 292 ? 36.411 3.068 -8.111 1.00 88.31 292 MET A O 1
ATOM 2335 N N . ALA A 1 293 ? 38.099 2.193 -6.928 1.00 91.50 293 ALA A N 1
ATOM 2336 C CA . ALA A 1 293 ? 38.153 0.931 -7.677 1.00 91.50 293 ALA A CA 1
ATOM 2337 C C . ALA A 1 293 ? 36.805 0.180 -7.685 1.00 91.50 293 ALA A C 1
ATOM 2339 O O . ALA A 1 293 ? 36.379 -0.306 -8.732 1.00 91.50 293 ALA A O 1
ATOM 2340 N N . ASP A 1 294 ? 36.102 0.144 -6.547 1.00 87.56 294 ASP A N 1
ATOM 2341 C CA . ASP A 1 294 ? 34.753 -0.437 -6.449 1.00 87.56 294 ASP A CA 1
ATOM 2342 C C . ASP A 1 294 ? 33.753 0.314 -7.353 1.00 87.56 294 ASP A C 1
ATOM 2344 O O . ASP A 1 294 ? 33.045 -0.286 -8.161 1.00 87.56 294 ASP A O 1
ATOM 2348 N N . ILE A 1 295 ? 33.771 1.652 -7.290 1.00 84.31 295 ILE A N 1
ATOM 2349 C CA . ILE A 1 295 ? 32.929 2.546 -8.100 1.00 84.31 295 ILE A CA 1
ATOM 2350 C C . ILE A 1 295 ? 33.213 2.396 -9.606 1.00 84.31 295 ILE A C 1
ATOM 2352 O O . ILE A 1 295 ? 32.273 2.371 -10.396 1.00 84.31 295 ILE A O 1
ATOM 2356 N N . GLU A 1 296 ? 34.475 2.279 -10.021 1.00 85.75 296 GLU A N 1
ATOM 2357 C CA . GLU A 1 296 ? 34.864 2.072 -11.424 1.00 85.75 296 GLU A CA 1
ATOM 2358 C C . GLU A 1 296 ? 34.430 0.689 -11.940 1.00 85.75 296 GLU A C 1
ATOM 2360 O O . GLU A 1 296 ? 33.891 0.582 -13.044 1.00 85.75 296 GLU A O 1
ATOM 2365 N N . CYS A 1 297 ? 34.575 -0.374 -11.134 1.00 86.06 297 CYS A N 1
ATOM 2366 C CA . CYS A 1 297 ? 34.028 -1.685 -11.491 1.00 86.06 297 CYS A CA 1
ATOM 2367 C C . CYS A 1 297 ? 32.502 -1.621 -11.667 1.00 86.06 297 CYS A C 1
ATOM 2369 O O . CYS A 1 297 ? 31.990 -2.087 -12.687 1.00 86.06 297 CYS A O 1
ATOM 2371 N N . GLN A 1 298 ? 31.787 -1.005 -10.718 1.00 82.81 298 GLN A N 1
ATOM 2372 C CA . GLN A 1 298 ? 30.327 -0.873 -10.761 1.00 82.81 298 GLN A CA 1
ATOM 2373 C C . GLN A 1 298 ? 29.847 -0.028 -11.954 1.00 82.81 298 GLN A C 1
ATOM 2375 O O . GLN A 1 298 ? 28.896 -0.429 -12.625 1.00 82.81 298 GLN A O 1
ATOM 2380 N N . GLN A 1 299 ? 30.521 1.083 -12.279 1.00 75.81 299 GLN A N 1
ATOM 2381 C CA . GLN A 1 299 ? 30.219 1.888 -13.474 1.00 75.81 299 GLN A CA 1
ATOM 2382 C C . GLN A 1 299 ? 30.379 1.095 -14.778 1.00 75.81 299 GLN A C 1
ATOM 2384 O O . GLN A 1 299 ? 29.586 1.272 -15.697 1.00 75.81 299 GLN A O 1
ATOM 2389 N N . GLY A 1 300 ? 31.354 0.186 -14.857 1.00 70.06 300 GLY A N 1
ATOM 2390 C CA . GLY A 1 300 ? 31.528 -0.703 -16.009 1.00 70.06 300 GLY A CA 1
ATOM 2391 C C . GLY A 1 300 ? 30.515 -1.855 -16.115 1.00 70.06 300 GLY A C 1
ATOM 2392 O O . GLY A 1 300 ? 30.620 -2.662 -17.039 1.00 70.06 300 GLY A O 1
ATOM 2393 N N . GLY A 1 301 ? 29.568 -1.981 -15.176 1.00 75.69 301 GLY A N 1
ATOM 2394 C CA . GLY A 1 301 ? 28.665 -3.135 -15.088 1.00 75.69 301 GLY A CA 1
ATOM 2395 C C . GLY A 1 301 ? 29.343 -4.404 -14.550 1.00 75.69 301 GLY A C 1
ATOM 2396 O O . GLY A 1 301 ? 28.876 -5.517 -14.796 1.00 75.69 301 GLY A O 1
ATOM 2397 N N . TYR A 1 302 ? 30.457 -4.249 -13.832 1.00 85.50 302 TYR A N 1
ATOM 2398 C CA . TYR A 1 302 ? 31.222 -5.324 -13.207 1.00 85.50 302 TYR A CA 1
ATOM 2399 C C . TYR A 1 302 ? 31.084 -5.286 -11.678 1.00 85.50 302 TYR A C 1
ATOM 2401 O O . TYR A 1 302 ? 30.626 -4.315 -11.081 1.00 85.50 302 TYR A O 1
ATOM 2409 N N . LYS A 1 303 ? 31.533 -6.351 -11.018 1.00 90.81 303 LYS A N 1
ATOM 2410 C CA . LYS A 1 303 ? 31.717 -6.415 -9.565 1.00 90.81 303 LYS A CA 1
ATOM 2411 C C . LYS A 1 303 ? 33.198 -6.254 -9.227 1.00 90.81 303 LYS A C 1
ATOM 2413 O O . LYS A 1 303 ? 34.053 -6.682 -10.002 1.00 90.81 303 LYS A O 1
ATOM 2418 N N . PHE A 1 304 ? 33.521 -5.685 -8.072 1.00 93.06 304 PHE A N 1
ATOM 2419 C CA . PHE A 1 304 ? 34.895 -5.686 -7.562 1.00 93.06 304 PHE A CA 1
ATOM 2420 C C . PHE A 1 304 ? 35.304 -7.133 -7.212 1.00 93.06 304 PHE A C 1
ATOM 2422 O O . PHE A 1 304 ? 34.502 -7.877 -6.644 1.00 93.06 304 PHE A O 1
ATOM 2429 N N . SER A 1 305 ? 36.497 -7.590 -7.613 1.00 93.56 305 SER A N 1
ATOM 2430 C CA . SER A 1 305 ? 36.810 -9.029 -7.618 1.00 93.56 305 SER A CA 1
ATOM 2431 C C . SER A 1 305 ? 36.877 -9.677 -6.231 1.00 93.56 305 SER A C 1
ATOM 2433 O O . SER A 1 305 ? 37.795 -9.410 -5.456 1.00 93.56 305 SER A O 1
ATOM 2435 N N . SER A 1 306 ? 35.963 -10.619 -5.987 1.00 93.25 306 SER A N 1
ATOM 2436 C CA . SER A 1 306 ? 36.039 -11.640 -4.934 1.00 93.25 306 SER A CA 1
ATOM 2437 C C . SER A 1 306 ? 36.819 -12.880 -5.393 1.00 93.25 306 SER A C 1
ATOM 2439 O O . SER A 1 306 ? 36.902 -13.139 -6.599 1.00 93.25 306 SER A O 1
ATOM 2441 N N . VAL A 1 307 ? 37.377 -13.659 -4.455 1.00 91.38 307 VAL A N 1
ATOM 2442 C CA . VAL A 1 307 ? 38.146 -14.888 -4.744 1.00 91.38 307 VAL A CA 1
ATOM 2443 C C . VAL A 1 307 ? 37.814 -15.996 -3.737 1.00 91.38 307 VAL A C 1
ATOM 2445 O O . VAL A 1 307 ? 38.020 -15.828 -2.538 1.00 91.38 307 VAL A O 1
ATOM 2448 N N . HIS A 1 308 ? 37.365 -17.149 -4.241 1.00 90.56 308 HIS A N 1
ATOM 2449 C CA . HIS A 1 308 ? 36.726 -18.228 -3.468 1.00 90.56 308 HIS A CA 1
ATOM 2450 C C . HIS A 1 308 ? 37.463 -19.567 -3.523 1.00 90.56 308 HIS A C 1
ATOM 2452 O O . HIS A 1 308 ? 37.014 -20.559 -2.955 1.00 90.56 308 HIS A O 1
ATOM 2458 N N . SER A 1 309 ? 38.596 -19.645 -4.224 1.00 89.19 309 SER A N 1
ATOM 2459 C CA . SER A 1 309 ? 39.392 -20.873 -4.270 1.00 89.19 309 SER A CA 1
ATOM 2460 C C . SER A 1 309 ? 40.870 -20.633 -4.563 1.00 89.19 309 SER A C 1
ATOM 2462 O O . SER A 1 309 ? 41.253 -19.675 -5.233 1.00 89.19 309 SER A O 1
ATOM 2464 N N . TYR A 1 310 ? 41.711 -21.582 -4.140 1.00 87.50 310 TYR A N 1
ATOM 2465 C CA . TYR A 1 310 ? 43.140 -21.605 -4.470 1.00 87.50 310 TYR A CA 1
ATOM 2466 C C . TYR A 1 310 ? 43.408 -21.573 -5.983 1.00 87.50 310 TYR A C 1
ATOM 2468 O O . TYR A 1 310 ? 44.340 -20.909 -6.432 1.00 87.50 310 TYR A O 1
ATOM 2476 N N . LEU A 1 311 ? 42.591 -22.276 -6.772 1.00 89.31 311 LEU A N 1
ATOM 2477 C CA . LEU A 1 311 ? 42.747 -22.345 -8.226 1.00 89.31 311 LEU A CA 1
ATOM 2478 C C . LEU A 1 311 ? 42.357 -21.028 -8.912 1.00 89.31 311 LEU A C 1
ATOM 2480 O O . LEU A 1 311 ? 43.036 -20.621 -9.846 1.00 89.31 311 LEU A O 1
ATOM 2484 N N . GLU A 1 312 ? 41.336 -20.331 -8.411 1.00 91.62 312 GLU A N 1
ATOM 2485 C CA . GLU A 1 312 ? 40.954 -18.982 -8.853 1.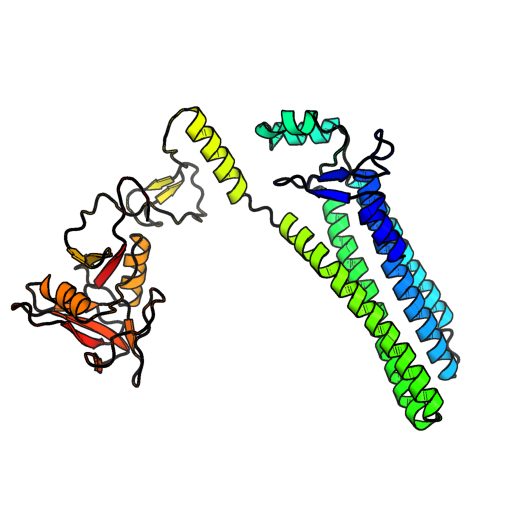00 91.62 312 GLU A CA 1
ATOM 2486 C C . GLU A 1 312 ? 42.030 -17.950 -8.497 1.00 91.62 312 GLU A C 1
ATOM 2488 O O . GLU A 1 312 ? 42.473 -17.199 -9.362 1.00 91.62 312 GLU A O 1
ATOM 2493 N N . ASN A 1 313 ? 42.521 -17.972 -7.252 1.00 90.88 313 ASN A N 1
ATOM 2494 C CA . ASN A 1 313 ? 43.607 -17.104 -6.795 1.00 90.88 313 ASN A CA 1
ATOM 2495 C C . ASN A 1 313 ? 44.870 -17.285 -7.650 1.00 90.88 313 ASN A C 1
ATOM 2497 O O . ASN A 1 313 ? 45.458 -16.316 -8.127 1.00 90.88 313 ASN A O 1
ATOM 2501 N N . ARG A 1 314 ? 45.250 -18.545 -7.896 1.00 89.12 314 ARG A N 1
ATOM 2502 C CA . ARG A 1 314 ? 46.402 -18.896 -8.729 1.00 89.12 314 ARG A CA 1
ATOM 2503 C C . ARG A 1 314 ? 46.191 -18.538 -10.198 1.00 89.12 314 ARG A C 1
ATOM 2505 O O . ARG A 1 314 ? 47.136 -18.068 -10.819 1.00 89.12 314 ARG A O 1
ATOM 2512 N N . PHE A 1 315 ? 44.989 -18.732 -10.745 1.00 91.12 315 PHE A N 1
ATOM 2513 C CA . PHE A 1 315 ? 44.650 -18.309 -12.105 1.00 91.12 315 PHE A CA 1
ATOM 2514 C C . PHE A 1 315 ? 44.871 -16.803 -12.266 1.00 91.12 315 PHE A C 1
ATOM 2516 O O . PHE A 1 315 ? 45.668 -16.402 -13.111 1.00 91.12 315 PHE A O 1
ATOM 2523 N N . ILE A 1 316 ? 44.248 -15.994 -11.399 1.00 90.75 316 ILE A N 1
ATOM 2524 C CA . ILE A 1 316 ? 44.387 -14.532 -11.395 1.00 90.75 316 ILE A CA 1
ATOM 2525 C C . ILE A 1 316 ? 45.867 -14.145 -11.311 1.00 90.75 316 ILE A C 1
ATOM 2527 O O . ILE A 1 316 ? 46.354 -13.449 -12.195 1.00 90.75 316 ILE A O 1
ATOM 2531 N N . ALA A 1 317 ? 46.602 -14.647 -10.315 1.00 89.94 317 ALA A N 1
ATOM 2532 C CA . ALA A 1 317 ? 48.013 -14.314 -10.136 1.00 89.94 317 ALA A CA 1
ATOM 2533 C C . ALA A 1 317 ? 48.893 -14.717 -11.334 1.00 89.94 317 ALA A C 1
ATOM 2535 O O . ALA A 1 317 ? 49.824 -13.997 -11.687 1.00 89.94 317 ALA A O 1
ATOM 2536 N N . SER A 1 318 ? 48.585 -15.843 -11.986 1.00 87.56 318 SER A N 1
ATOM 2537 C CA . SER A 1 318 ? 49.346 -16.339 -13.136 1.00 87.56 318 SER A CA 1
ATOM 2538 C C . SER A 1 318 ? 49.122 -15.556 -14.433 1.00 87.56 318 SER A C 1
ATOM 2540 O O . SER A 1 318 ? 49.935 -15.678 -15.346 1.00 87.56 318 SER A O 1
ATOM 2542 N N . ASN A 1 319 ? 48.083 -14.722 -14.528 1.00 85.81 319 ASN A N 1
ATOM 2543 C CA . ASN A 1 319 ? 47.801 -13.943 -15.738 1.00 85.81 319 ASN A CA 1
ATOM 2544 C C . ASN A 1 319 ? 48.710 -12.706 -15.904 1.00 85.81 319 ASN A C 1
ATOM 2546 O O . ASN A 1 319 ? 48.680 -12.075 -16.959 1.00 85.81 319 ASN A O 1
ATOM 2550 N N . TYR A 1 320 ? 49.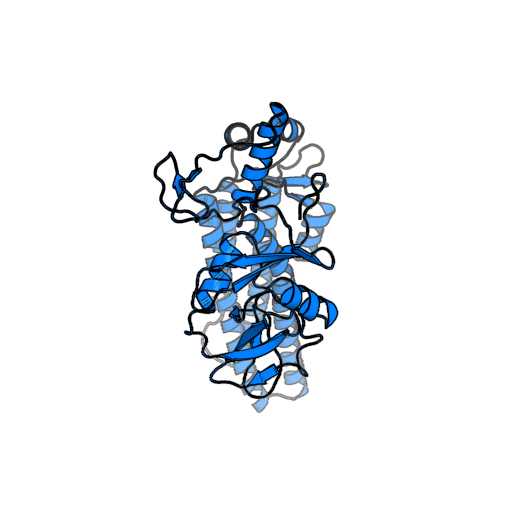527 -12.356 -14.900 1.00 81.69 320 TYR A N 1
ATOM 2551 C CA . TYR A 1 320 ? 50.291 -11.103 -14.869 1.00 81.69 320 TYR A CA 1
ATOM 2552 C C . TYR A 1 320 ? 51.800 -11.346 -14.709 1.00 81.69 320 TYR A C 1
ATOM 2554 O O . TYR A 1 320 ? 52.281 -11.668 -13.627 1.00 81.69 320 TYR A O 1
ATOM 2562 N N . MET A 1 321 ? 52.566 -11.135 -15.786 1.00 77.12 321 MET A N 1
ATOM 2563 C CA . MET A 1 321 ? 54.040 -11.231 -15.819 1.00 77.12 321 MET A CA 1
ATOM 2564 C C . MET A 1 321 ? 54.725 -9.961 -15.266 1.00 77.12 321 MET A C 1
ATOM 2566 O O . MET A 1 321 ? 55.651 -9.428 -15.877 1.00 77.12 321 MET A O 1
ATOM 2570 N N . VAL A 1 322 ? 54.233 -9.406 -14.154 1.00 81.56 322 VAL A N 1
ATOM 2571 C CA . VAL A 1 322 ? 54.688 -8.117 -13.598 1.00 81.56 322 VAL A CA 1
ATOM 2572 C C . VAL A 1 322 ? 54.680 -8.171 -12.070 1.00 81.56 322 VAL A C 1
ATOM 2574 O O . VAL A 1 322 ? 53.733 -8.683 -11.470 1.00 81.56 322 VAL A O 1
ATOM 2577 N N . GLU A 1 323 ? 55.710 -7.603 -11.436 1.00 87.50 323 GLU A N 1
ATOM 2578 C CA . GLU A 1 323 ? 55.697 -7.305 -10.000 1.00 87.50 323 GLU A CA 1
ATOM 2579 C C . GLU A 1 323 ? 54.782 -6.106 -9.722 1.00 87.50 323 GLU A C 1
ATOM 2581 O O . GLU A 1 323 ? 55.133 -4.954 -9.982 1.00 87.50 323 GLU A O 1
ATOM 2586 N N . MET A 1 324 ? 53.581 -6.372 -9.212 1.00 89.75 324 MET A N 1
ATOM 2587 C CA . MET A 1 324 ? 52.592 -5.343 -8.886 1.00 89.75 324 MET A CA 1
ATOM 2588 C C . MET A 1 324 ? 51.720 -5.769 -7.700 1.00 89.75 324 MET A C 1
ATOM 2590 O O . MET A 1 324 ? 51.676 -6.936 -7.310 1.00 89.75 324 MET A O 1
ATOM 2594 N N . SER A 1 325 ? 51.040 -4.802 -7.081 1.00 92.81 325 SER A N 1
ATOM 2595 C CA . SER A 1 325 ? 49.963 -5.063 -6.121 1.00 92.81 325 SER A CA 1
ATOM 2596 C C . SER A 1 325 ? 48.648 -4.584 -6.716 1.00 92.81 325 SER A C 1
ATOM 2598 O O . SER A 1 325 ? 48.556 -3.431 -7.124 1.00 92.81 325 SER A O 1
ATOM 2600 N N . ILE A 1 326 ? 47.656 -5.467 -6.772 1.00 95.12 326 ILE A N 1
ATOM 2601 C CA . ILE A 1 326 ? 46.355 -5.233 -7.405 1.00 95.12 326 ILE A CA 1
ATOM 2602 C C . ILE A 1 326 ? 45.284 -5.232 -6.314 1.00 95.12 326 ILE A C 1
ATOM 2604 O O . ILE A 1 326 ? 45.258 -6.146 -5.487 1.00 95.12 326 ILE A O 1
ATOM 2608 N N . TRP A 1 327 ? 44.391 -4.242 -6.293 1.00 97.31 327 TRP A N 1
ATOM 2609 C CA . TRP A 1 327 ? 43.227 -4.272 -5.408 1.00 97.31 327 TRP A CA 1
ATOM 2610 C C . TRP A 1 327 ? 42.279 -5.420 -5.778 1.00 97.31 327 TRP A C 1
ATOM 2612 O O . TRP A 1 327 ? 41.852 -5.544 -6.929 1.00 97.31 327 TRP A O 1
ATOM 2622 N N . LEU A 1 328 ? 41.905 -6.209 -4.770 1.00 94.44 328 LEU A N 1
ATOM 2623 C CA . LEU A 1 328 ? 40.737 -7.088 -4.801 1.00 94.44 328 LEU A CA 1
ATOM 2624 C C . LEU A 1 328 ? 39.596 -6.409 -4.043 1.00 94.44 328 LEU A C 1
ATOM 2626 O O . LEU A 1 328 ? 39.850 -5.554 -3.201 1.00 94.44 328 LEU A O 1
ATOM 2630 N N . GLY A 1 329 ? 38.351 -6.828 -4.261 1.00 94.06 329 GLY A N 1
ATOM 2631 C CA . GLY A 1 329 ? 37.180 -6.239 -3.602 1.00 94.06 329 GLY A CA 1
ATOM 2632 C C . GLY A 1 329 ? 36.991 -6.648 -2.143 1.00 94.06 329 GLY A C 1
ATOM 2633 O O . GLY A 1 329 ? 35.858 -6.845 -1.724 1.00 94.06 329 GLY A O 1
ATOM 2634 N N . GLY A 1 330 ? 38.073 -6.873 -1.393 1.00 91.38 330 GLY A N 1
ATOM 2635 C CA . GLY A 1 330 ? 38.049 -7.422 -0.038 1.00 91.38 330 GLY A CA 1
ATOM 2636 C C . GLY A 1 330 ? 38.520 -6.425 1.017 1.00 91.38 330 GLY A C 1
ATOM 2637 O O . GLY A 1 330 ? 39.522 -5.734 0.831 1.00 91.38 330 GLY A O 1
ATOM 2638 N N . VAL A 1 331 ? 37.846 -6.401 2.165 1.00 90.81 331 VAL A N 1
ATOM 2639 C CA . VAL A 1 331 ? 38.288 -5.681 3.368 1.00 90.81 331 VAL A CA 1
ATOM 2640 C C . VAL A 1 331 ? 38.462 -6.674 4.513 1.00 90.81 331 VAL A C 1
ATOM 2642 O O . VAL A 1 331 ? 37.545 -7.425 4.833 1.00 90.81 331 VAL A O 1
ATOM 2645 N N . ALA A 1 332 ? 39.631 -6.658 5.149 1.00 87.56 332 ALA A N 1
ATOM 2646 C CA . ALA A 1 332 ? 39.969 -7.474 6.308 1.00 87.56 332 ALA A CA 1
ATOM 2647 C C . ALA A 1 332 ? 40.312 -6.568 7.495 1.00 87.56 332 ALA A C 1
ATOM 2649 O O . ALA A 1 332 ? 41.309 -5.844 7.477 1.00 87.56 332 ALA A O 1
ATOM 2650 N N . ALA A 1 333 ? 39.495 -6.605 8.546 1.00 74.19 333 ALA A N 1
ATOM 2651 C CA . ALA A 1 333 ? 39.838 -5.944 9.801 1.00 74.19 333 ALA A CA 1
ATOM 2652 C C . ALA A 1 333 ? 40.918 -6.747 10.549 1.00 74.19 333 ALA A C 1
ATOM 2654 O O . ALA A 1 333 ? 40.962 -7.975 10.461 1.00 74.19 333 ALA A O 1
ATOM 2655 N N . ASN A 1 334 ? 41.771 -6.066 11.324 1.00 63.00 334 ASN A N 1
ATOM 2656 C CA . ASN A 1 334 ? 42.806 -6.710 12.142 1.00 63.00 334 ASN A CA 1
ATOM 2657 C C . ASN A 1 334 ? 42.193 -7.712 13.138 1.00 63.00 334 ASN A C 1
ATOM 2659 O O . ASN A 1 334 ? 41.760 -7.322 14.223 1.00 63.00 334 ASN A O 1
ATOM 2663 N N . GLY A 1 335 ? 42.191 -9.001 12.784 1.00 60.88 335 GLY A N 1
ATOM 2664 C CA . GLY A 1 335 ? 41.763 -10.092 13.664 1.00 60.88 335 GLY A CA 1
ATOM 2665 C C . GLY A 1 335 ? 40.851 -11.152 13.041 1.00 60.88 335 GLY A C 1
ATOM 2666 O O . GLY A 1 335 ? 40.726 -12.217 13.642 1.00 60.88 335 GLY A O 1
ATOM 2667 N N . GLY A 1 336 ? 40.249 -10.933 11.864 1.00 65.38 336 GLY A N 1
ATOM 2668 C CA . GLY A 1 336 ? 39.503 -12.000 11.183 1.00 65.38 336 GLY A CA 1
ATOM 2669 C C . GLY A 1 336 ? 38.503 -11.565 10.109 1.00 65.38 336 GLY A C 1
ATOM 2670 O O . GLY A 1 336 ? 38.000 -10.446 10.142 1.00 65.38 336 GLY A O 1
ATOM 2671 N N . LEU A 1 337 ? 38.205 -12.535 9.232 1.00 74.38 337 LEU A N 1
ATOM 2672 C CA . LEU A 1 337 ? 37.284 -12.532 8.085 1.00 74.38 337 LEU A CA 1
ATOM 2673 C C . LEU A 1 337 ? 37.537 -11.444 7.022 1.00 74.38 337 LEU A C 1
ATOM 2675 O O . LEU A 1 337 ? 37.557 -10.248 7.309 1.00 74.38 337 LEU A O 1
ATOM 2679 N N . ILE A 1 338 ? 37.663 -11.868 5.764 1.00 85.69 338 ILE A N 1
ATOM 2680 C CA . ILE A 1 338 ? 37.575 -10.966 4.611 1.00 85.69 338 ILE A CA 1
ATOM 2681 C C . ILE A 1 338 ? 36.095 -10.755 4.288 1.00 85.69 338 ILE A C 1
ATOM 2683 O O . ILE A 1 338 ? 35.347 -11.713 4.119 1.00 85.69 338 ILE A O 1
ATOM 2687 N N . VAL A 1 339 ? 35.675 -9.498 4.180 1.00 88.19 339 VAL A N 1
ATOM 2688 C CA . VAL A 1 339 ? 34.353 -9.122 3.672 1.00 88.19 339 VAL A CA 1
ATOM 2689 C C . VAL A 1 339 ? 34.515 -8.653 2.230 1.00 88.19 339 VAL A C 1
ATOM 2691 O O . VAL A 1 339 ? 35.258 -7.703 1.978 1.00 88.19 339 VAL A O 1
ATOM 2694 N N . TRP A 1 340 ? 33.835 -9.313 1.291 1.00 90.94 340 TRP A N 1
ATOM 2695 C CA . TRP A 1 340 ? 33.848 -8.946 -0.127 1.00 90.94 340 TRP A CA 1
ATOM 2696 C C . TRP A 1 340 ? 32.757 -7.909 -0.456 1.00 90.94 340 TRP A C 1
ATOM 2698 O O . TRP A 1 340 ? 31.596 -8.092 -0.085 1.00 90.94 340 TRP A O 1
ATOM 2708 N N . SER A 1 341 ? 33.100 -6.854 -1.208 1.00 87.25 341 SER A N 1
ATOM 2709 C CA . SER A 1 341 ? 32.166 -5.812 -1.683 1.00 87.25 341 SER A CA 1
ATOM 2710 C C . SER A 1 341 ? 31.001 -6.363 -2.512 1.00 87.25 341 SER A C 1
ATOM 2712 O O . SER A 1 341 ? 29.933 -5.759 -2.558 1.00 87.25 341 SER A O 1
ATOM 2714 N N . ASP A 1 342 ? 31.173 -7.517 -3.163 1.00 84.81 342 ASP A N 1
ATOM 2715 C CA . ASP A 1 342 ? 30.134 -8.147 -3.984 1.00 84.81 342 ASP A CA 1
ATOM 2716 C C . ASP A 1 342 ? 29.079 -8.942 -3.190 1.00 84.81 342 ASP A C 1
ATOM 2718 O O . ASP A 1 342 ? 28.150 -9.489 -3.798 1.00 84.81 342 ASP A O 1
ATOM 2722 N N . GLY A 1 343 ? 29.223 -9.010 -1.860 1.00 84.50 343 GLY A N 1
ATOM 2723 C CA . GLY A 1 343 ? 28.332 -9.720 -0.941 1.00 84.50 343 GLY A CA 1
ATOM 2724 C C . GLY A 1 343 ? 28.514 -11.242 -0.903 1.00 84.50 343 GLY A C 1
ATOM 2725 O O . GLY A 1 343 ? 27.673 -11.933 -0.326 1.00 84.50 343 GLY A O 1
ATOM 2726 N N . SER A 1 344 ? 29.569 -11.781 -1.524 1.00 86.06 344 SER A N 1
ATOM 2727 C CA . SER A 1 344 ? 29.886 -13.214 -1.483 1.00 86.06 344 SER A CA 1
ATOM 2728 C C . SER A 1 344 ? 30.448 -13.664 -0.122 1.00 86.06 344 SER A C 1
ATOM 2730 O O . SER A 1 344 ? 30.898 -12.848 0.685 1.00 86.06 344 SER A O 1
ATOM 2732 N N . GLN A 1 345 ? 30.374 -14.970 0.162 1.00 84.56 345 GLN A N 1
ATOM 2733 C CA . GLN A 1 345 ? 30.841 -15.544 1.431 1.00 84.56 345 GLN A CA 1
ATOM 2734 C C . GLN A 1 345 ? 32.373 -15.680 1.468 1.00 84.56 345 GLN A C 1
ATOM 2736 O O . GLN A 1 345 ? 33.060 -15.542 0.458 1.00 84.56 345 GLN A O 1
ATOM 2741 N N . GLU A 1 346 ? 32.916 -15.872 2.669 1.00 77.94 346 GLU A N 1
ATOM 2742 C CA . GLU A 1 346 ? 34.350 -16.036 2.902 1.00 77.94 346 GLU A CA 1
ATOM 2743 C C . GLU A 1 346 ? 34.651 -17.535 3.038 1.00 77.94 346 GLU A C 1
ATOM 2745 O O . GLU A 1 346 ? 34.531 -18.107 4.122 1.00 77.94 346 GLU A O 1
ATOM 2750 N N . ASP A 1 347 ? 34.995 -18.158 1.908 1.00 76.88 347 ASP A N 1
ATOM 2751 C CA . ASP A 1 347 ? 35.133 -19.613 1.775 1.00 76.88 347 ASP A CA 1
ATOM 2752 C C . ASP A 1 347 ? 36.604 -20.095 1.652 1.00 76.88 347 ASP A C 1
ATOM 2754 O O . ASP A 1 347 ? 36.854 -21.279 1.408 1.00 76.88 347 ASP A O 1
ATOM 2758 N N . TYR A 1 348 ? 37.605 -19.205 1.775 1.00 73.69 348 TYR A N 1
ATOM 2759 C CA . TYR A 1 348 ? 39.000 -19.496 1.370 1.00 73.69 348 TYR A CA 1
ATOM 2760 C C . TYR A 1 348 ? 40.104 -18.662 2.068 1.00 73.69 348 TYR A C 1
ATOM 2762 O O . TYR A 1 348 ? 41.237 -19.122 2.240 1.00 73.69 348 TYR A O 1
ATOM 2770 N N . GLY A 1 349 ? 39.804 -17.430 2.463 1.00 64.19 349 GLY A N 1
ATOM 2771 C CA . GLY A 1 349 ? 40.717 -16.302 2.635 1.00 64.19 349 GLY A CA 1
ATOM 2772 C C . GLY A 1 349 ? 41.384 -16.099 3.999 1.00 64.19 349 GLY A C 1
ATOM 2773 O O . GLY A 1 349 ? 41.717 -14.960 4.323 1.00 64.19 349 GLY A O 1
ATOM 2774 N N . TYR A 1 350 ? 41.629 -17.147 4.793 1.00 60.81 350 TYR A N 1
ATOM 2775 C CA . TYR A 1 350 ? 42.370 -17.000 6.062 1.00 60.81 350 TYR A CA 1
ATOM 2776 C C . TYR A 1 350 ? 43.874 -17.320 5.968 1.00 60.81 350 TYR A C 1
ATOM 2778 O O . TYR A 1 350 ? 44.682 -16.707 6.662 1.00 60.81 350 TYR A O 1
ATOM 2786 N N . SER A 1 351 ? 44.287 -18.276 5.128 1.00 63.94 351 SER A N 1
ATOM 2787 C CA . SER A 1 351 ? 45.656 -18.832 5.161 1.00 63.94 351 SER A CA 1
ATOM 2788 C C . SER A 1 351 ? 46.692 -18.092 4.301 1.00 63.94 351 SER A C 1
ATOM 2790 O O . SER A 1 351 ? 47.890 -18.326 4.461 1.00 63.94 351 SER A O 1
ATOM 2792 N N . THR A 1 352 ? 46.257 -17.202 3.405 1.00 64.94 352 THR A N 1
ATOM 2793 C CA . THR A 1 352 ? 47.105 -16.475 2.437 1.00 64.94 352 THR A CA 1
ATOM 2794 C C . THR A 1 352 ? 47.307 -14.991 2.762 1.00 64.94 352 THR A C 1
ATOM 2796 O O . THR A 1 352 ? 48.111 -14.332 2.097 1.00 64.94 352 THR A O 1
ATOM 2799 N N . LEU A 1 353 ? 46.595 -14.458 3.763 1.00 83.69 353 LEU A N 1
ATOM 2800 C CA . LEU A 1 353 ? 46.567 -13.030 4.079 1.00 83.69 353 LEU A CA 1
ATOM 2801 C C . LEU A 1 353 ? 47.664 -12.622 5.075 1.00 83.69 353 LEU A C 1
ATOM 2803 O O . LEU A 1 353 ? 47.709 -13.081 6.216 1.00 83.69 353 LEU A O 1
ATOM 2807 N N . LYS A 1 354 ? 48.515 -11.684 4.656 1.00 87.25 354 LYS A N 1
ATOM 2808 C CA . LYS A 1 354 ? 49.494 -10.976 5.490 1.00 87.25 354 LYS A CA 1
ATOM 2809 C C . LYS A 1 354 ? 48.885 -9.633 5.929 1.00 87.25 354 LYS A C 1
ATOM 2811 O O . LYS A 1 354 ? 48.363 -8.889 5.102 1.00 87.25 354 LYS A O 1
ATOM 2816 N N . TYR A 1 355 ? 48.957 -9.286 7.212 1.00 86.06 355 TYR A N 1
ATOM 2817 C CA . TYR A 1 355 ? 48.486 -7.978 7.694 1.00 86.06 355 TYR A CA 1
ATOM 2818 C C . TYR A 1 355 ? 49.578 -6.914 7.509 1.00 86.06 355 TYR A C 1
ATOM 2820 O O . TYR A 1 355 ? 50.715 -7.114 7.940 1.00 86.06 355 TYR A O 1
ATOM 2828 N N . GLY A 1 356 ? 49.237 -5.803 6.852 1.00 85.06 356 GLY A N 1
ATOM 2829 C CA . GLY A 1 356 ? 50.123 -4.670 6.572 1.00 85.06 356 GLY A CA 1
ATOM 2830 C C . GLY A 1 356 ? 49.627 -3.357 7.190 1.00 85.06 356 GLY A C 1
ATOM 2831 O O . GLY A 1 356 ? 49.193 -3.321 8.339 1.00 85.06 356 GLY A O 1
ATOM 2832 N N . ASN A 1 357 ? 49.721 -2.250 6.448 1.00 85.69 357 ASN A N 1
ATOM 2833 C CA . ASN A 1 357 ? 49.483 -0.883 6.943 1.00 85.69 357 ASN A CA 1
ATOM 2834 C C . ASN A 1 357 ? 48.018 -0.401 6.832 1.00 85.69 357 ASN A C 1
ATOM 2836 O O . ASN A 1 357 ? 47.771 0.802 6.752 1.00 85.69 357 ASN A O 1
ATOM 2840 N N . GLY A 1 358 ? 47.044 -1.313 6.822 1.00 87.69 358 GLY A N 1
ATOM 2841 C CA . GLY A 1 358 ? 45.618 -0.979 6.780 1.00 87.69 358 GLY A CA 1
ATOM 2842 C C . GLY A 1 358 ? 44.727 -2.215 6.672 1.00 87.69 358 GLY A C 1
ATOM 2843 O O . GLY A 1 358 ? 45.127 -3.296 7.101 1.00 87.69 358 GLY A O 1
ATOM 2844 N N . SER A 1 359 ? 43.532 -2.048 6.098 1.00 90.44 359 SER A N 1
ATOM 2845 C CA . SER A 1 359 ? 42.476 -3.078 6.070 1.00 90.44 359 SER A CA 1
ATOM 2846 C C . SER A 1 359 ? 42.035 -3.506 4.666 1.00 90.44 359 SER A C 1
ATOM 2848 O O . SER A 1 359 ? 41.317 -4.491 4.537 1.00 90.44 359 SER A O 1
ATOM 2850 N N . CYS A 1 360 ? 42.418 -2.791 3.605 1.00 93.75 360 CYS A N 1
ATOM 2851 C CA . CYS A 1 360 ? 41.980 -3.119 2.245 1.00 93.75 360 CYS A CA 1
ATOM 2852 C C . CYS A 1 360 ? 42.893 -4.184 1.623 1.00 93.75 360 CYS A C 1
ATOM 2854 O O . CYS A 1 360 ? 44.114 -4.086 1.740 1.00 93.75 360 CYS A O 1
ATOM 2856 N N . VAL A 1 361 ? 42.324 -5.221 1.005 1.00 92.94 361 VAL A N 1
ATOM 2857 C CA . VAL A 1 361 ? 43.066 -6.405 0.543 1.00 92.94 361 VAL A CA 1
ATOM 2858 C C . VAL A 1 361 ? 43.623 -6.189 -0.865 1.00 92.94 361 VAL A C 1
ATOM 2860 O O . VAL A 1 361 ? 42.889 -5.909 -1.810 1.00 92.94 361 VAL A O 1
ATOM 2863 N N . SER A 1 362 ? 44.934 -6.379 -1.014 1.00 93.88 362 SER A N 1
ATOM 2864 C CA . SER A 1 362 ? 45.617 -6.395 -2.312 1.00 93.88 362 SER A CA 1
ATOM 2865 C C . SER A 1 362 ? 46.290 -7.744 -2.569 1.00 93.88 362 SER A C 1
ATOM 2867 O O . SER A 1 362 ? 46.854 -8.334 -1.648 1.00 93.88 362 SER A O 1
ATOM 2869 N N . MET A 1 363 ? 46.248 -8.222 -3.813 1.00 93.06 363 MET A N 1
ATOM 2870 C CA . MET A 1 363 ? 47.025 -9.373 -4.284 1.00 93.06 363 MET A CA 1
ATOM 2871 C C . MET A 1 363 ? 48.388 -8.900 -4.790 1.00 93.06 363 MET A C 1
ATOM 2873 O O . MET A 1 363 ? 48.452 -7.909 -5.515 1.00 93.06 363 MET A O 1
ATOM 2877 N N . ILE A 1 364 ? 49.462 -9.615 -4.455 1.00 91.44 364 ILE A N 1
ATOM 2878 C CA . ILE A 1 364 ? 50.786 -9.427 -5.062 1.00 91.44 364 ILE A CA 1
ATOM 2879 C C . ILE A 1 364 ? 50.955 -10.424 -6.216 1.00 91.44 364 ILE A C 1
ATOM 2881 O O . ILE A 1 364 ? 50.664 -11.610 -6.055 1.00 91.44 364 ILE A O 1
ATOM 2885 N N . THR A 1 365 ? 51.449 -9.958 -7.361 1.00 90.44 365 THR A N 1
ATOM 2886 C CA . THR A 1 365 ? 51.848 -10.797 -8.505 1.00 90.44 365 THR A CA 1
ATOM 2887 C C . THR A 1 365 ? 53.360 -10.726 -8.710 1.00 90.44 365 THR A C 1
ATOM 2889 O O . THR A 1 365 ? 53.974 -9.717 -8.366 1.00 90.44 365 THR A O 1
ATOM 2892 N N . HIS A 1 366 ? 53.950 -11.783 -9.279 1.00 88.06 366 HIS A N 1
ATOM 2893 C CA . HIS A 1 366 ? 55.396 -11.912 -9.516 1.00 88.06 366 HIS A CA 1
ATOM 2894 C C . HIS A 1 366 ? 55.669 -12.229 -10.988 1.00 88.06 366 HIS A C 1
ATOM 2896 O O . HIS A 1 366 ? 54.870 -12.907 -11.635 1.00 88.06 366 HIS A O 1
ATOM 2902 N N . TYR A 1 367 ? 56.830 -11.809 -11.498 1.00 84.38 367 TYR A N 1
ATOM 2903 C CA . TYR A 1 367 ? 57.236 -12.012 -12.898 1.00 84.38 367 TYR A CA 1
ATOM 2904 C C . TYR A 1 367 ? 57.274 -13.492 -13.339 1.00 84.38 367 TYR A C 1
ATOM 2906 O O . TYR A 1 367 ? 57.108 -13.795 -14.517 1.00 84.38 367 TYR A O 1
ATOM 2914 N N . ASP A 1 368 ? 57.474 -14.421 -12.401 1.00 84.06 368 ASP A N 1
ATOM 2915 C CA . ASP A 1 368 ? 57.585 -15.867 -12.635 1.00 84.06 368 ASP A CA 1
ATOM 2916 C C . ASP A 1 368 ? 56.257 -16.643 -12.482 1.00 84.06 368 ASP A C 1
ATOM 2918 O O . ASP A 1 368 ? 56.256 -17.876 -12.472 1.00 84.06 368 ASP A O 1
ATOM 2922 N N . HIS A 1 369 ? 55.127 -15.935 -12.367 1.00 79.00 369 HIS A N 1
ATOM 2923 C CA . HIS A 1 369 ? 53.785 -16.482 -12.123 1.00 79.00 369 HIS A CA 1
ATOM 2924 C C . HIS A 1 369 ? 53.591 -17.195 -10.763 1.00 79.00 369 HIS A C 1
ATOM 2926 O O . HIS A 1 369 ? 52.586 -17.890 -10.585 1.00 79.00 369 HIS A O 1
ATOM 2932 N N . THR A 1 370 ? 54.503 -17.052 -9.789 1.00 77.94 370 THR A N 1
ATOM 2933 C CA . THR A 1 370 ? 54.398 -17.740 -8.478 1.00 77.94 370 THR A CA 1
ATOM 2934 C C . THR A 1 370 ? 53.612 -16.982 -7.402 1.00 77.94 370 THR A C 1
ATOM 2936 O O . THR A 1 370 ? 53.445 -17.502 -6.299 1.00 77.94 370 THR A O 1
ATOM 2939 N N . GLY A 1 371 ? 53.125 -15.776 -7.714 1.00 83.69 371 GLY A N 1
ATOM 2940 C CA . GLY A 1 371 ? 52.424 -14.898 -6.772 1.00 83.69 371 GLY A CA 1
ATOM 2941 C C . GLY A 1 371 ? 51.009 -15.346 -6.388 1.00 83.69 371 GLY A C 1
ATOM 2942 O O . GLY A 1 371 ? 50.609 -16.500 -6.551 1.00 83.69 371 GLY A O 1
ATOM 2943 N N . GLY A 1 372 ? 50.227 -14.396 -5.880 1.00 87.56 372 GLY A N 1
ATOM 2944 C CA . GLY A 1 372 ? 48.891 -14.629 -5.330 1.00 87.56 372 GLY A CA 1
ATOM 2945 C C . GLY A 1 372 ? 48.831 -14.558 -3.805 1.00 87.56 372 GLY A C 1
ATOM 2946 O O . GLY A 1 372 ? 47.812 -14.931 -3.221 1.00 87.56 372 GLY A O 1
ATOM 2947 N N . GLU A 1 373 ? 49.886 -14.091 -3.129 1.00 90.19 373 GLU A N 1
ATOM 2948 C CA . GLU A 1 373 ? 49.788 -13.755 -1.705 1.00 90.19 373 GLU A CA 1
ATOM 2949 C C . GLU A 1 373 ? 48.985 -12.471 -1.518 1.00 90.19 373 GLU A C 1
ATOM 2951 O O . GLU A 1 373 ? 49.072 -11.542 -2.326 1.00 90.19 373 GLU A O 1
ATOM 2956 N N . TRP A 1 374 ? 48.222 -12.396 -0.429 1.00 92.12 374 TRP A N 1
ATOM 2957 C CA . TRP A 1 374 ? 47.405 -11.225 -0.131 1.00 92.12 374 TRP A CA 1
ATOM 2958 C C . TRP A 1 374 ? 48.050 -10.402 0.979 1.00 92.12 374 TRP A C 1
ATOM 2960 O O . TRP A 1 374 ? 48.597 -10.954 1.935 1.00 92.12 374 TRP A O 1
ATOM 2970 N N . ILE A 1 375 ? 47.979 -9.077 0.872 1.00 91.44 375 ILE A N 1
ATOM 2971 C CA . ILE A 1 375 ? 48.425 -8.156 1.918 1.00 91.44 375 ILE A CA 1
ATOM 2972 C C . ILE A 1 375 ? 47.406 -7.039 2.143 1.00 91.44 375 ILE A C 1
ATOM 2974 O O . ILE A 1 375 ? 46.908 -6.444 1.180 1.00 91.44 375 ILE A O 1
ATOM 2978 N N . THR A 1 376 ? 47.102 -6.744 3.412 1.00 91.94 376 THR A N 1
ATOM 2979 C CA . THR A 1 376 ? 46.271 -5.583 3.755 1.00 91.94 376 THR A CA 1
ATOM 2980 C C . THR A 1 376 ? 47.075 -4.286 3.655 1.00 91.94 376 THR A C 1
ATOM 2982 O O . THR A 1 376 ? 48.213 -4.194 4.121 1.00 91.94 376 THR A O 1
ATOM 2985 N N . ARG A 1 377 ? 46.483 -3.267 3.037 1.00 92.88 377 ARG A N 1
ATOM 2986 C CA . ARG A 1 377 ? 47.091 -1.955 2.794 1.00 92.88 377 ARG A CA 1
ATOM 2987 C C . ARG A 1 377 ? 46.176 -0.825 3.243 1.00 92.88 377 ARG A C 1
ATOM 2989 O O . ARG A 1 377 ? 45.002 -1.038 3.566 1.00 92.88 377 ARG A O 1
ATOM 2996 N N . ASN A 1 378 ? 46.716 0.389 3.272 1.00 94.12 378 ASN A N 1
ATOM 2997 C CA . ASN A 1 378 ? 45.918 1.581 3.510 1.00 94.12 378 ASN A CA 1
ATOM 2998 C C . ASN A 1 378 ? 44.962 1.788 2.324 1.00 94.12 378 ASN A C 1
ATOM 3000 O O . ASN A 1 378 ? 45.386 1.837 1.176 1.00 94.12 378 ASN A O 1
ATOM 3004 N N . CYS A 1 379 ? 43.664 1.919 2.591 1.00 94.06 379 CYS A N 1
ATOM 3005 C CA . CYS A 1 379 ? 42.631 2.034 1.556 1.00 94.06 379 CYS A CA 1
ATOM 3006 C C . CYS A 1 379 ? 42.761 3.303 0.684 1.00 94.06 379 CYS A C 1
ATOM 3008 O O . CYS A 1 379 ? 42.153 3.382 -0.383 1.00 94.06 379 CYS A O 1
ATOM 3010 N N . SER A 1 380 ? 43.554 4.279 1.139 1.00 95.25 380 SER A N 1
ATOM 3011 C CA . SER A 1 380 ? 43.924 5.491 0.396 1.00 95.25 380 SER A CA 1
ATOM 3012 C C . SER A 1 380 ? 45.159 5.326 -0.506 1.00 95.25 380 SER A C 1
ATOM 3014 O O . SER A 1 380 ? 45.530 6.287 -1.180 1.00 95.25 380 SER A O 1
ATOM 3016 N N . ASP A 1 381 ? 45.815 4.159 -0.509 1.00 95.06 381 ASP A N 1
ATOM 3017 C CA . ASP A 1 381 ? 46.924 3.863 -1.422 1.00 95.06 381 ASP A CA 1
ATOM 3018 C C . ASP A 1 381 ? 46.394 3.746 -2.866 1.00 95.06 381 ASP A C 1
ATOM 3020 O O . ASP A 1 381 ? 45.294 3.247 -3.106 1.00 95.06 381 ASP A O 1
ATOM 3024 N N . TYR A 1 382 ? 47.172 4.209 -3.845 1.00 96.50 382 TYR A N 1
ATOM 3025 C CA . TYR A 1 382 ? 46.789 4.179 -5.258 1.00 96.50 382 TYR A CA 1
ATOM 3026 C C . TYR A 1 382 ? 47.340 2.901 -5.888 1.00 96.50 382 TYR A C 1
ATOM 3028 O O . TYR A 1 382 ? 48.556 2.755 -6.002 1.00 96.50 382 TYR A O 1
ATOM 3036 N N . LEU A 1 383 ? 46.463 1.979 -6.290 1.00 95.75 383 LEU A N 1
ATOM 3037 C CA . LEU A 1 383 ? 46.841 0.714 -6.929 1.00 95.75 383 LEU A CA 1
ATOM 3038 C C . LEU A 1 383 ? 45.939 0.410 -8.135 1.00 95.75 383 LEU A C 1
ATOM 3040 O O . LEU A 1 383 ? 44.789 0.859 -8.158 1.00 95.75 383 LEU A O 1
ATOM 3044 N N . PRO A 1 384 ? 46.439 -0.344 -9.133 1.00 95.69 384 PRO A N 1
ATOM 3045 C CA . PRO A 1 384 ? 45.594 -0.948 -10.162 1.00 95.69 384 PRO A CA 1
ATOM 3046 C C . PRO A 1 384 ? 44.607 -1.936 -9.524 1.00 95.69 384 PRO A C 1
ATOM 3048 O O . PRO A 1 384 ? 44.840 -2.431 -8.419 1.00 95.69 384 PRO A O 1
ATOM 3051 N N . PHE A 1 385 ? 43.505 -2.243 -10.203 1.00 95.62 385 PHE A N 1
ATOM 3052 C CA . PHE A 1 385 ? 42.386 -2.981 -9.606 1.00 95.62 385 PHE A CA 1
ATOM 3053 C C . PHE A 1 385 ? 41.781 -4.030 -10.539 1.00 95.62 385 PHE A C 1
ATOM 3055 O O . PHE A 1 385 ? 41.878 -3.929 -11.763 1.00 95.62 385 PHE A O 1
ATOM 3062 N N . LEU A 1 386 ? 41.171 -5.060 -9.946 1.00 94.50 386 LEU A N 1
ATOM 3063 C CA . LEU A 1 386 ? 40.572 -6.179 -10.666 1.00 94.50 386 LEU A CA 1
ATOM 3064 C C . LEU A 1 386 ? 39.041 -6.151 -10.560 1.00 94.50 386 LEU A C 1
ATOM 3066 O O . LEU A 1 386 ? 38.485 -6.155 -9.460 1.00 94.50 386 LEU A O 1
ATOM 3070 N N . CYS A 1 387 ? 38.367 -6.166 -11.710 1.00 93.50 387 CYS A N 1
ATOM 3071 C CA . CYS A 1 387 ? 36.916 -6.313 -11.811 1.00 93.50 387 CYS A CA 1
ATOM 3072 C C . CYS A 1 387 ? 36.532 -7.710 -12.328 1.00 93.50 387 CYS A C 1
ATOM 3074 O O . CYS A 1 387 ? 37.266 -8.330 -13.101 1.00 93.50 387 CYS A O 1
ATOM 3076 N N . LYS A 1 388 ? 35.354 -8.199 -11.929 1.00 90.81 388 LYS A N 1
ATOM 3077 C CA . LYS A 1 388 ? 34.826 -9.547 -12.190 1.00 90.81 388 LYS A CA 1
ATOM 3078 C C . LYS A 1 388 ? 33.372 -9.486 -12.670 1.00 90.81 388 LYS A C 1
ATOM 3080 O O . LYS A 1 388 ? 32.575 -8.738 -12.110 1.00 90.81 388 LYS A O 1
ATOM 3085 N N . ARG A 1 389 ? 32.989 -10.306 -13.652 1.00 87.94 389 ARG A N 1
ATOM 3086 C CA . ARG A 1 389 ? 31.572 -10.590 -13.989 1.00 87.94 389 ARG A CA 1
ATOM 3087 C C . ARG A 1 389 ? 31.377 -12.053 -14.396 1.00 87.94 389 ARG A C 1
ATOM 3089 O O . ARG A 1 389 ? 32.358 -12.674 -14.801 1.00 87.94 389 ARG A O 1
ATOM 3096 N N . PRO A 1 390 ? 30.148 -12.595 -14.376 1.00 84.94 390 PRO A N 1
ATOM 3097 C CA . PRO A 1 390 ? 29.831 -13.825 -15.094 1.00 84.94 390 PRO A CA 1
ATOM 3098 C C . PRO A 1 390 ? 30.164 -13.724 -16.593 1.00 84.94 390 PRO A C 1
ATOM 3100 O O . PRO A 1 390 ? 30.137 -12.639 -17.179 1.00 84.94 390 PRO A O 1
ATOM 3103 N N . VAL A 1 391 ? 30.452 -14.861 -17.228 1.00 77.19 391 VAL A N 1
ATOM 3104 C CA . VAL A 1 391 ? 30.489 -14.968 -18.694 1.00 77.19 391 VAL A CA 1
ATOM 3105 C C . VAL A 1 391 ? 29.051 -14.918 -19.215 1.00 77.19 391 VAL A C 1
ATOM 3107 O O . VAL A 1 391 ? 28.242 -15.786 -18.889 1.00 77.19 391 VAL A O 1
ATOM 3110 N N . CYS A 1 392 ? 28.747 -13.911 -20.030 1.00 62.72 392 CYS A N 1
ATOM 3111 C CA . CYS A 1 392 ? 27.464 -13.762 -20.715 1.00 62.72 392 CYS A CA 1
ATOM 3112 C C . CYS A 1 392 ? 27.442 -14.612 -21.994 1.00 62.72 392 CYS A C 1
ATOM 3114 O O . CYS A 1 392 ? 28.458 -14.698 -22.684 1.00 62.72 392 CYS A O 1
ATOM 3116 N N . SER A 1 393 ? 26.296 -15.208 -22.339 1.00 51.97 393 SER A N 1
ATOM 3117 C CA . SER A 1 393 ? 26.136 -15.947 -23.600 1.00 51.97 393 SER A CA 1
ATOM 3118 C C . SER A 1 393 ? 25.397 -15.102 -24.639 1.00 51.97 393 SER A C 1
ATOM 3120 O O . SER A 1 393 ? 24.443 -14.409 -24.300 1.00 51.97 393 SER A O 1
ATOM 3122 N N . GLU A 1 394 ? 25.778 -15.190 -25.915 1.00 47.00 394 GLU A N 1
ATOM 3123 C CA . GLU A 1 394 ? 25.165 -14.401 -27.005 1.00 47.00 394 GLU A CA 1
ATOM 3124 C C . GLU A 1 394 ? 23.674 -14.725 -27.256 1.00 47.00 394 GLU A C 1
ATOM 3126 O O . GLU A 1 394 ? 23.007 -14.033 -28.017 1.00 47.00 394 GLU A O 1
ATOM 3131 N N . ILE A 1 395 ? 23.142 -15.775 -26.617 1.00 40.34 395 ILE A N 1
ATOM 3132 C CA . ILE A 1 395 ? 21.762 -16.273 -26.773 1.00 40.34 395 ILE A CA 1
ATOM 3133 C C . ILE A 1 395 ? 20.962 -16.133 -25.453 1.00 40.34 395 ILE A C 1
ATOM 3135 O O . ILE A 1 395 ? 19.759 -16.378 -25.409 1.00 40.34 395 ILE A O 1
ATOM 3139 N N . GLY A 1 396 ? 21.608 -15.699 -24.365 1.00 39.41 396 GLY A N 1
ATOM 3140 C CA . GLY A 1 396 ? 20.995 -15.522 -23.049 1.00 39.41 396 GLY A CA 1
ATOM 3141 C C . GLY A 1 396 ? 21.825 -14.591 -22.165 1.00 39.41 396 GLY A C 1
ATOM 3142 O O . GLY A 1 396 ? 22.959 -14.926 -21.806 1.00 39.41 396 GLY A O 1
ATOM 3143 N N . GLY A 1 397 ? 21.245 -13.430 -21.835 1.00 43.69 397 GLY A N 1
ATOM 3144 C CA . GLY A 1 397 ? 21.854 -12.387 -21.000 1.00 43.69 397 GLY A CA 1
ATOM 3145 C C . GLY A 1 397 ? 22.108 -12.808 -19.542 1.00 43.69 397 GLY A C 1
ATOM 3146 O O . GLY A 1 397 ? 21.598 -13.832 -19.092 1.00 43.69 397 GLY A O 1
ATOM 3147 N N . CYS A 1 398 ? 22.916 -12.007 -18.834 1.00 46.62 398 CYS A N 1
ATOM 3148 C CA . CYS A 1 398 ? 23.670 -12.363 -17.616 1.00 46.62 398 CYS A CA 1
ATOM 3149 C C . CYS A 1 398 ? 23.301 -11.404 -16.421 1.00 46.62 398 CYS A C 1
ATOM 3151 O O . CYS A 1 398 ? 23.928 -12.272 -15.760 1.00 46.62 398 CYS A O 1
#